Protein 1SRK (pdb70)

Solvent-accessible surface area: 2912 Å² total; per-residue (Å²): 133,99,46,53,130,169,98,30,72,3,189,99,46,148,43,33,42,87,45,132,73,32,24,69,167,26,64,114,9,54,125,100,86,137,136

Sequence (35 aa):
GSSGKRPFVCRICLSAFTTKANCARHLKVHTDTLSGSSGKRPFVCRICLSAFTTKANCARHLKVHTDTLSGSSGKRPFVCRICLSAFTTKANCARHLKVHTDTLSGSSGKRPFVCRICLSAFTTKANCARHLKVHTDTLSGSSGKRPFVCRICLSAFTTKANCARHLKVHTDTLSGSSGKRPFVCRICLSAFTTKANCARHLKVHTDTLSGSSGKRPFVCRICLSAFTTKANCARHLKVHTDTLSGSSGKRPFVCRICLSAFTTKANCARHLKVHTDTLSGSSGKRPFVCRICLSAFTTKANCARHLKVHTDTLSGSSGKRPFVCRICLSAFTTKANCARHLKVHTDTLSGSSGKRPFVCRICLSAFTTKANCARHLKVHTDTLSGSSGKRPFVCRICLSAFTTKANCARHLKVHTDTLSGSSGKRPFVCRICLSAFTTKANCARHLKVHTDTLSGSSGKRPFVCRICLSAFTTKANCARHLKVHTDTLSGSSGKRPFVCRICLSAFTTKANCARHLKVHTDTLSGSSGKRPFVCRICLSAFTTKANCARHLKVHTDTLSGSSGKRPFVCRICLSAFTTKANCARHLKVHTDTLSGSSGKRPFVCRICLSAFTTKANCARHLKVHTDTLSGSSGKRPFVCRICLSAFTTKANCARHLKVHTDTLSGSSGKRPFVCRICLSAFTTKANCARHLKVHTDTLS

Organism: Mus musculus (NCBI:txid10090)

Foldseek 3Di:
DFPFDFVQAAPVDGRTGRGPVVSVVQCCCVVPPVD

Secondary structure (DSSP, 8-state):
--S--S-EE-SSS--EESSHHHHHHHHGGGTS---

Radius of gyration: 9.74 Å; Cα contacts (8 Å, |Δi|>4): 40; chains: 1; bounding box: 29×14×18 Å

Structure (mmCIF, N/CA/C/O backbone):
data_1SRK
#
_entry.id   1SRK
#
loop_
_entity.id
_entity.type
_entity.pdbx_description
1 polymer 'Zinc finger protein ZFPM1'
2 non-polymer 'ZINC ION'
#
loop_
_atom_site.group_PDB
_atom_site.id
_atom_site.type_symbol
_atom_site.label_atom_id
_atom_site.label_alt_id
_atom_site.label_comp_id
_atom_site.label_asym_id
_atom_site.label_entity_id
_atom_site.label_seq_id
_atom_site.pdbx_PDB_ins_code
_atom_site.Cartn_x
_atom_site.Cartn_y
_atom_site.Cartn_z
_atom_site.occupancy
_atom_site.B_iso_or_equiv
_atom_site.auth_seq_id
_atom_site.auth_comp_id
_atom_site.auth_asym_id
_atom_site.auth_atom_id
_atom_site.pdbx_PDB_model_num
ATOM 1 N N . GLY A 1 1 ? -16.646 -4.845 10.489 1.00 0.00 1 GLY A N 1
ATOM 2 C CA . GLY A 1 1 ? -15.985 -5.422 9.296 1.00 0.00 1 GLY A CA 1
ATOM 3 C C . GLY A 1 1 ? -14.606 -5.961 9.619 1.00 0.00 1 GLY A C 1
ATOM 4 O O . GLY A 1 1 ? -14.401 -6.553 10.684 1.00 0.00 1 GLY A O 1
ATOM 10 N N . SER A 1 2 ? -13.660 -5.752 8.711 1.00 0.00 2 SER A N 1
ATOM 11 C CA . SER A 1 2 ? -12.292 -6.219 8.900 1.00 0.00 2 SER A CA 1
ATOM 12 C C . SER A 1 2 ? -11.392 -5.730 7.762 1.00 0.00 2 SER A C 1
ATOM 13 O O . SER A 1 2 ? -10.232 -5.378 7.985 1.00 0.00 2 SER A O 1
ATOM 20 N N . SER A 1 3 ? -11.901 -5.791 6.536 1.00 0.00 3 SER A N 1
ATOM 21 C CA . SER A 1 3 ? -11.107 -5.444 5.366 1.00 0.00 3 SER A CA 1
ATOM 22 C C . SER A 1 3 ? -12.034 -5.180 4.173 1.00 0.00 3 SER A C 1
ATOM 23 O O . SER A 1 3 ? -13.207 -4.848 4.362 1.00 0.00 3 SER A O 1
ATOM 30 N N . GLY A 1 4 ? -11.536 -5.394 2.959 1.00 0.00 4 GLY A N 1
ATOM 31 C CA . GLY A 1 4 ? -12.360 -5.237 1.771 1.00 0.00 4 GLY A CA 1
ATOM 32 C C . GLY A 1 4 ? -12.897 -3.826 1.593 1.00 0.00 4 GLY A C 1
ATOM 33 O O . GLY A 1 4 ? -14.107 -3.635 1.476 1.00 0.00 4 GLY A O 1
ATOM 37 N N . LYS A 1 5 ? -12.015 -2.831 1.623 1.00 0.00 5 LYS A N 1
ATOM 38 C CA . LYS A 1 5 ? -12.428 -1.444 1.524 1.00 0.00 5 LYS A CA 1
ATOM 39 C C . LYS A 1 5 ? -11.302 -0.618 0.880 1.00 0.00 5 LYS A C 1
ATOM 40 O O . LYS A 1 5 ? -10.196 -1.115 0.702 1.00 0.00 5 LYS A O 1
ATOM 55 N N . ARG A 1 6 ? -11.661 0.536 0.331 1.00 0.00 6 ARG A N 1
ATOM 56 C CA . ARG A 1 6 ? -10.763 1.313 -0.537 1.00 0.00 6 ARG A CA 1
ATOM 57 C C . ARG A 1 6 ? -9.616 2.088 0.173 1.00 0.00 6 ARG A C 1
ATOM 58 O O . ARG A 1 6 ? -8.572 2.296 -0.441 1.00 0.00 6 ARG A O 1
ATOM 76 N N . PRO A 1 7 ? -9.772 2.585 1.423 1.00 0.00 7 PRO A N 1
ATOM 77 C CA . PRO A 1 7 ? -8.724 3.394 2.091 1.00 0.00 7 PRO A CA 1
ATOM 78 C C . PRO A 1 7 ? -7.504 2.584 2.535 1.00 0.00 7 PRO A C 1
ATOM 79 O O . PRO A 1 7 ? -6.820 2.944 3.497 1.00 0.00 7 PRO A O 1
ATOM 87 N N . PHE A 1 8 ? -7.234 1.505 1.833 1.00 0.00 8 PHE A N 1
ATOM 88 C CA . PHE A 1 8 ? -6.102 0.642 2.138 1.00 0.00 8 PHE A CA 1
ATOM 89 C C . PHE A 1 8 ? -4.895 1.035 1.299 1.00 0.00 8 PHE A C 1
ATOM 90 O O . PHE A 1 8 ? -4.347 0.215 0.561 1.00 0.00 8 PHE A O 1
ATOM 106 N N . VAL A 1 9 ? -4.535 2.307 1.352 1.00 0.00 9 VAL A N 1
ATOM 107 C CA . VAL A 1 9 ? -3.448 2.812 0.538 1.00 0.00 9 VAL A CA 1
ATOM 108 C C . VAL A 1 9 ? -2.112 2.403 1.152 1.00 0.00 9 VAL A C 1
ATOM 109 O O . VAL A 1 9 ? -1.982 2.313 2.378 1.00 0.00 9 VAL A O 1
ATOM 122 N N . CYS A 1 10 ? -1.156 2.082 0.296 1.00 0.00 10 CYS A N 1
ATOM 123 C CA . CYS A 1 10 ? 0.139 1.610 0.731 1.00 0.00 10 CYS A CA 1
ATOM 124 C C . CYS A 1 10 ? 0.806 2.598 1.668 1.00 0.00 10 CYS A C 1
ATOM 125 O O . CYS A 1 10 ? 0.830 3.806 1.424 1.00 0.00 10 CYS A O 1
ATOM 131 N N . ARG A 1 11 ? 1.396 2.046 2.705 1.00 0.00 11 ARG A N 1
ATOM 132 C CA . ARG A 1 11 ? 2.147 2.808 3.677 1.00 0.00 11 ARG A CA 1
ATOM 133 C C . ARG A 1 11 ? 3.398 3.424 3.051 1.00 0.00 11 ARG A C 1
ATOM 134 O O . ARG A 1 11 ? 3.814 4.519 3.437 1.00 0.00 11 ARG A O 1
ATOM 152 N N . ILE A 1 12 ? 4.039 2.702 2.134 1.00 0.00 12 ILE A N 1
ATOM 153 C CA . ILE A 1 12 ? 5.282 3.184 1.542 1.00 0.00 12 ILE A CA 1
ATOM 154 C C . ILE A 1 12 ? 5.031 4.041 0.305 1.00 0.00 12 ILE A C 1
ATOM 155 O O . ILE A 1 12 ? 5.413 5.212 0.275 1.00 0.00 12 ILE A O 1
ATOM 170 N N . CYS A 1 13 ? 4.317 3.499 -0.681 1.00 0.00 13 CYS A N 1
ATOM 171 C CA . CYS A 1 13 ? 3.964 4.293 -1.844 1.00 0.00 13 CYS A CA 1
ATOM 172 C C . CYS A 1 13 ? 2.570 4.887 -1.663 1.00 0.00 13 CYS A C 1
ATOM 173 O O . CYS A 1 13 ? 2.285 5.479 -0.623 1.00 0.00 13 CYS A O 1
ATOM 179 N N . LEU A 1 14 ? 1.710 4.697 -2.645 1.00 0.00 14 LEU A N 1
ATOM 180 C CA . LEU A 1 14 ? 0.334 5.178 -2.591 1.00 0.00 14 LEU A CA 1
ATOM 181 C C . LEU A 1 14 ? -0.551 4.313 -3.469 1.00 0.00 14 LEU A C 1
ATOM 182 O O . LEU A 1 14 ? -1.558 4.772 -4.010 1.00 0.00 14 LEU A O 1
ATOM 197 N N . SER A 1 15 ? -0.246 3.029 -3.490 1.00 0.00 15 SER A N 1
ATOM 198 C CA . SER A 1 15 ? -1.096 2.070 -4.162 1.00 0.00 15 SER A CA 1
ATOM 199 C C . SER A 1 15 ? -2.234 1.663 -3.230 1.00 0.00 15 SER A C 1
ATOM 200 O O . SER A 1 15 ? -1.992 1.158 -2.137 1.00 0.00 15 SER A O 1
ATOM 207 N N . ALA A 1 16 ? -3.467 1.862 -3.663 1.00 0.00 16 ALA A N 1
ATOM 208 C CA . ALA A 1 16 ? -4.618 1.481 -2.859 1.00 0.00 16 ALA A CA 1
ATOM 209 C C . ALA A 1 16 ? -5.044 0.049 -3.177 1.00 0.00 16 ALA A C 1
ATOM 210 O O . ALA A 1 16 ? -5.104 -0.341 -4.345 1.00 0.00 16 ALA A O 1
ATOM 217 N N . PHE A 1 17 ? -5.332 -0.734 -2.150 1.00 0.00 17 PHE A N 1
ATOM 218 C CA . PHE A 1 17 ? -5.748 -2.119 -2.343 1.00 0.00 17 PHE A CA 1
ATOM 219 C C . PHE A 1 17 ? -7.076 -2.373 -1.658 1.00 0.00 17 PHE A C 1
ATOM 220 O O . PHE A 1 17 ? -7.389 -1.746 -0.657 1.00 0.00 17 PHE A O 1
ATOM 236 N N . THR A 1 18 ? -7.856 -3.291 -2.205 1.00 0.00 18 THR A N 1
ATOM 237 C CA . THR A 1 18 ? -9.147 -3.632 -1.636 1.00 0.00 18 THR A CA 1
ATOM 238 C C . THR A 1 18 ? -9.005 -4.262 -0.249 1.00 0.00 18 THR A C 1
ATOM 239 O O . THR A 1 18 ? -9.757 -3.947 0.667 1.00 0.00 18 THR A O 1
ATOM 250 N N . THR A 1 19 ? -8.087 -5.203 -0.114 1.00 0.00 19 THR A N 1
ATOM 251 C CA . THR A 1 19 ? -7.924 -5.914 1.142 1.00 0.00 19 THR A CA 1
ATOM 252 C C . THR A 1 19 ? -6.536 -5.704 1.716 1.00 0.00 19 THR A C 1
ATOM 253 O O . THR A 1 19 ? -5.553 -5.596 0.974 1.00 0.00 19 THR A O 1
ATOM 264 N N . LYS A 1 20 ? -6.460 -5.704 3.042 1.00 0.00 20 LYS A N 1
ATOM 265 C CA . LYS A 1 20 ? -5.190 -5.583 3.748 1.00 0.00 20 LYS A CA 1
ATOM 266 C C . LYS A 1 20 ? -4.217 -6.630 3.271 1.00 0.00 20 LYS A C 1
ATOM 267 O O . LYS A 1 20 ? -3.011 -6.394 3.206 1.00 0.00 20 LYS A O 1
ATOM 282 N N . ALA A 1 21 ? -4.745 -7.810 3.000 1.00 0.00 21 ALA A N 1
ATOM 283 C CA . ALA A 1 21 ? -3.927 -8.924 2.600 1.00 0.00 21 ALA A CA 1
ATOM 284 C C . ALA A 1 21 ? -3.141 -8.606 1.329 1.00 0.00 21 ALA A C 1
ATOM 285 O O . ALA A 1 21 ? -1.958 -8.937 1.226 1.00 0.00 21 ALA A O 1
ATOM 292 N N . ASN A 1 22 ? -3.773 -7.901 0.389 1.00 0.00 22 ASN A N 1
ATOM 293 C CA . ASN A 1 22 ? -3.077 -7.484 -0.830 1.00 0.00 22 ASN A CA 1
ATOM 294 C C . ASN A 1 22 ? -1.937 -6.531 -0.511 1.00 0.00 22 ASN A C 1
ATOM 295 O O . ASN A 1 22 ? -0.849 -6.651 -1.069 1.00 0.00 22 ASN A O 1
ATOM 305 N N . CYS A 1 23 ? -2.192 -5.587 0.379 1.00 0.00 23 CYS A N 1
ATOM 306 C CA . CYS A 1 23 ? -1.184 -4.608 0.766 1.00 0.00 23 CYS A CA 1
ATOM 307 C C . CYS A 1 23 ? 0.013 -5.302 1.422 1.00 0.00 23 CYS A C 1
ATOM 308 O O . CYS A 1 23 ? 1.165 -4.925 1.194 1.00 0.00 23 CYS A O 1
ATOM 315 N N . ALA A 1 24 ? -0.271 -6.309 2.244 1.00 0.00 24 ALA A N 1
ATOM 316 C CA . ALA A 1 24 ? 0.772 -7.047 2.950 1.00 0.00 24 ALA A CA 1
ATOM 317 C C . ALA A 1 24 ? 1.759 -7.704 1.985 1.00 0.00 24 ALA A C 1
ATOM 318 O O . ALA A 1 24 ? 2.969 -7.539 2.124 1.00 0.00 24 ALA A O 1
ATOM 325 N N . ARG A 1 25 ? 1.245 -8.439 1.001 1.00 0.00 25 ARG A N 1
ATOM 326 C CA . ARG A 1 25 ? 2.110 -9.098 0.022 1.00 0.00 25 ARG A CA 1
ATOM 327 C C . ARG A 1 25 ? 2.833 -8.070 -0.848 1.00 0.00 25 ARG A C 1
ATOM 328 O O . ARG A 1 25 ? 4.004 -8.241 -1.185 1.00 0.00 25 ARG A O 1
ATOM 346 N N . HIS A 1 26 ? 2.138 -6.980 -1.154 1.00 0.00 26 HIS A N 1
ATOM 347 C CA . HIS A 1 26 ? 2.698 -5.874 -1.922 1.00 0.00 26 HIS A CA 1
ATOM 348 C C . HIS A 1 26 ? 3.949 -5.305 -1.248 1.00 0.00 26 HIS A C 1
ATOM 349 O O . HIS A 1 26 ? 4.869 -4.848 -1.920 1.00 0.00 26 HIS A O 1
ATOM 362 N N . LEU A 1 27 ? 3.881 -5.179 0.072 1.00 0.00 27 LEU A N 1
ATOM 363 C CA . LEU A 1 27 ? 4.900 -4.476 0.851 1.00 0.00 27 LEU A CA 1
ATOM 364 C C . LEU A 1 27 ? 6.327 -4.909 0.497 1.00 0.00 27 LEU A C 1
ATOM 365 O O . LEU A 1 27 ? 7.249 -4.091 0.529 1.00 0.00 27 LEU A O 1
ATOM 380 N N . LYS A 1 28 ? 6.512 -6.201 0.231 1.00 0.00 28 LYS A N 1
ATOM 381 C CA . LYS A 1 28 ? 7.840 -6.758 -0.040 1.00 0.00 28 LYS A CA 1
ATOM 382 C C . LYS A 1 28 ? 8.572 -6.002 -1.155 1.00 0.00 28 LYS A C 1
ATOM 383 O O . LYS A 1 28 ? 9.804 -5.965 -1.171 1.00 0.00 28 LYS A O 1
ATOM 398 N N . VAL A 1 29 ? 7.824 -5.472 -2.127 1.00 0.00 29 VAL A N 1
ATOM 399 C CA . VAL A 1 29 ? 8.430 -4.807 -3.280 1.00 0.00 29 VAL A CA 1
ATOM 400 C C . VAL A 1 29 ? 9.356 -3.674 -2.847 1.00 0.00 29 VAL A C 1
ATOM 401 O O . VAL A 1 29 ? 10.351 -3.392 -3.509 1.00 0.00 29 VAL A O 1
ATOM 414 N N . HIS A 1 30 ? 8.988 -2.987 -1.774 1.00 0.00 30 HIS A N 1
ATOM 415 C CA . HIS A 1 30 ? 9.738 -1.830 -1.300 1.00 0.00 30 HIS A CA 1
ATOM 416 C C . HIS A 1 30 ? 11.001 -2.227 -0.545 1.00 0.00 30 HIS A C 1
ATOM 417 O O . HIS A 1 30 ? 11.372 -1.578 0.434 1.00 0.00 30 HIS A O 1
ATOM 430 N N . THR A 1 31 ? 11.709 -3.218 -1.070 1.00 0.00 31 THR A N 1
ATOM 431 C CA . THR A 1 31 ? 12.998 -3.624 -0.528 1.00 0.00 31 THR A CA 1
ATOM 432 C C . THR A 1 31 ? 13.527 -4.850 -1.273 1.00 0.00 31 THR A C 1
ATOM 433 O O . THR A 1 31 ? 14.695 -4.895 -1.655 1.00 0.00 31 THR A O 1
ATOM 444 N N . ASP A 1 32 ? 12.662 -5.832 -1.497 1.00 0.00 32 ASP A N 1
ATOM 445 C CA . ASP A 1 32 ? 13.053 -7.039 -2.215 1.00 0.00 32 ASP A CA 1
ATOM 446 C C . ASP A 1 32 ? 13.245 -6.753 -3.699 1.00 0.00 32 ASP A C 1
ATOM 447 O O . ASP A 1 32 ? 14.364 -6.791 -4.208 1.00 0.00 32 ASP A O 1
ATOM 455 N N . THR A 1 33 ? 12.152 -6.429 -4.372 1.00 0.00 33 THR A N 1
ATOM 456 C CA . THR A 1 33 ? 12.170 -6.092 -5.787 1.00 0.00 33 THR A CA 1
ATOM 457 C C . THR A 1 33 ? 10.869 -5.379 -6.141 1.00 0.00 33 THR A C 1
ATOM 458 O O . THR A 1 33 ? 9.797 -5.800 -5.703 1.00 0.00 33 THR A O 1
ATOM 469 N N . LEU A 1 34 ? 10.953 -4.313 -6.922 1.00 0.00 34 LEU A N 1
ATOM 470 C CA . LEU A 1 34 ? 9.771 -3.571 -7.308 1.00 0.00 34 LEU A CA 1
ATOM 471 C C . LEU A 1 34 ? 9.010 -4.324 -8.379 1.00 0.00 34 LEU A C 1
ATOM 472 O O . LEU A 1 34 ? 9.592 -4.820 -9.346 1.00 0.00 34 LEU A O 1
ATOM 487 N N . SER A 1 35 ? 7.719 -4.437 -8.168 1.00 0.00 35 SER A N 1
ATOM 488 C CA . SER A 1 35 ? 6.844 -5.163 -9.066 1.00 0.00 35 SER A CA 1
ATOM 489 C C . SER A 1 35 ? 5.403 -4.746 -8.812 1.00 0.00 35 SER A C 1
ATOM 490 O O . SER A 1 35 ? 4.498 -5.278 -9.489 1.00 0.00 35 SER A O 1
ATOM 499 N N . GLY A 1 1 ? -17.407 -5.074 8.086 1.00 0.00 1 GLY A N 2
ATOM 500 C CA . GLY A 1 1 ? -17.060 -5.088 6.643 1.00 0.00 1 GLY A CA 2
ATOM 501 C C . GLY A 1 1 ? -15.588 -4.806 6.411 1.00 0.00 1 GLY A C 2
ATOM 502 O O . GLY A 1 1 ? -15.236 -3.954 5.596 1.00 0.00 1 GLY A O 2
ATOM 508 N N . SER A 1 2 ? -14.729 -5.492 7.163 1.00 0.00 2 SER A N 2
ATOM 509 C CA . SER A 1 2 ? -13.288 -5.290 7.075 1.00 0.00 2 SER A CA 2
ATOM 510 C C . SER A 1 2 ? -12.742 -5.723 5.713 1.00 0.00 2 SER A C 2
ATOM 511 O O . SER A 1 2 ? -11.877 -5.051 5.144 1.00 0.00 2 SER A O 2
ATOM 518 N N . SER A 1 3 ? -13.229 -6.848 5.204 1.00 0.00 3 SER A N 2
ATOM 519 C CA . SER A 1 3 ? -12.772 -7.357 3.919 1.00 0.00 3 SER A CA 2
ATOM 520 C C . SER A 1 3 ? -13.208 -6.425 2.787 1.00 0.00 3 SER A C 2
ATOM 521 O O . SER A 1 3 ? -14.384 -6.061 2.683 1.00 0.00 3 SER A O 2
ATOM 528 N N . GLY A 1 4 ? -12.241 -6.013 1.974 1.00 0.00 4 GLY A N 2
ATOM 529 C CA . GLY A 1 4 ? -12.501 -5.078 0.890 1.00 0.00 4 GLY A CA 2
ATOM 530 C C . GLY A 1 4 ? -12.847 -3.684 1.391 1.00 0.00 4 GLY A C 2
ATOM 531 O O . GLY A 1 4 ? -13.841 -3.488 2.092 1.00 0.00 4 GLY A O 2
ATOM 535 N N . LYS A 1 5 ? -11.970 -2.736 1.099 1.00 0.00 5 LYS A N 2
ATOM 536 C CA . LYS A 1 5 ? -12.093 -1.377 1.599 1.00 0.00 5 LYS A CA 2
ATOM 537 C C . LYS A 1 5 ? -11.006 -0.522 0.927 1.00 0.00 5 LYS A C 2
ATOM 538 O O . LYS A 1 5 ? -9.908 -1.007 0.681 1.00 0.00 5 LYS A O 2
ATOM 553 N N . ARG A 1 6 ? -11.382 0.655 0.439 1.00 0.00 6 ARG A N 2
ATOM 554 C CA . ARG A 1 6 ? -10.498 1.456 -0.427 1.00 0.00 6 ARG A CA 2
ATOM 555 C C . ARG A 1 6 ? -9.350 2.179 0.297 1.00 0.00 6 ARG A C 2
ATOM 556 O O . ARG A 1 6 ? -8.273 2.317 -0.280 1.00 0.00 6 ARG A O 2
ATOM 574 N N . PRO A 1 7 ? -9.553 2.715 1.517 1.00 0.00 7 PRO A N 2
ATOM 575 C CA . PRO A 1 7 ? -8.518 3.486 2.248 1.00 0.00 7 PRO A CA 2
ATOM 576 C C . PRO A 1 7 ? -7.229 2.713 2.554 1.00 0.00 7 PRO A C 2
ATOM 577 O O . PRO A 1 7 ? -6.333 3.236 3.222 1.00 0.00 7 PRO A O 2
ATOM 585 N N . PHE A 1 8 ? -7.130 1.486 2.069 1.00 0.00 8 PHE A N 2
ATOM 586 C CA . PHE A 1 8 ? -5.949 0.655 2.285 1.00 0.00 8 PHE A CA 2
ATOM 587 C C . PHE A 1 8 ? -4.834 1.051 1.330 1.00 0.00 8 PHE A C 2
ATOM 588 O O . PHE A 1 8 ? -4.251 0.204 0.651 1.00 0.00 8 PHE A O 2
ATOM 604 N N . VAL A 1 9 ? -4.542 2.337 1.274 1.00 0.00 9 VAL A N 2
ATOM 605 C CA . VAL A 1 9 ? -3.498 2.827 0.401 1.00 0.00 9 VAL A CA 2
ATOM 606 C C . VAL A 1 9 ? -2.148 2.535 1.039 1.00 0.00 9 VAL A C 2
ATOM 607 O O . VAL A 1 9 ? -2.007 2.594 2.265 1.00 0.00 9 VAL A O 2
ATOM 620 N N . CYS A 1 10 ? -1.193 2.135 0.223 1.00 0.00 10 CYS A N 2
ATOM 621 C CA . CYS A 1 10 ? 0.107 1.752 0.716 1.00 0.00 10 CYS A CA 2
ATOM 622 C C . CYS A 1 10 ? 0.750 2.894 1.481 1.00 0.00 10 CYS A C 2
ATOM 623 O O . CYS A 1 10 ? 0.768 4.041 1.031 1.00 0.00 10 CYS A O 2
ATOM 629 N N . ARG A 1 11 ? 1.273 2.553 2.636 1.00 0.00 11 ARG A N 2
ATOM 630 C CA . ARG A 1 11 ? 1.936 3.499 3.502 1.00 0.00 11 ARG A CA 2
ATOM 631 C C . ARG A 1 11 ? 3.242 3.989 2.884 1.00 0.00 11 ARG A C 2
ATOM 632 O O . ARG A 1 11 ? 3.642 5.136 3.089 1.00 0.00 11 ARG A O 2
ATOM 650 N N . ILE A 1 12 ? 3.939 3.101 2.183 1.00 0.00 12 ILE A N 2
ATOM 651 C CA . ILE A 1 12 ? 5.231 3.447 1.612 1.00 0.00 12 ILE A CA 2
ATOM 652 C C . ILE A 1 12 ? 5.069 4.219 0.305 1.00 0.00 12 ILE A C 2
ATOM 653 O O . ILE A 1 12 ? 5.566 5.339 0.179 1.00 0.00 12 ILE A O 2
ATOM 668 N N . CYS A 1 13 ? 4.291 3.677 -0.631 1.00 0.00 13 CYS A N 2
ATOM 669 C CA . CYS A 1 13 ? 4.004 4.407 -1.854 1.00 0.00 13 CYS A CA 2
ATOM 670 C C . CYS A 1 13 ? 2.605 5.021 -1.778 1.00 0.00 13 CYS A C 2
ATOM 671 O O . CYS A 1 13 ? 2.300 5.746 -0.832 1.00 0.00 13 CYS A O 2
ATOM 677 N N . LEU A 1 14 ? 1.759 4.694 -2.742 1.00 0.00 14 LEU A N 2
ATOM 678 C CA . LEU A 1 14 ? 0.377 5.169 -2.772 1.00 0.00 14 LEU A CA 2
ATOM 679 C C . LEU A 1 14 ? -0.488 4.244 -3.612 1.00 0.00 14 LEU A C 2
ATOM 680 O O . LEU A 1 14 ? -1.475 4.674 -4.216 1.00 0.00 14 LEU A O 2
ATOM 695 N N . SER A 1 15 ? -0.197 2.957 -3.539 1.00 0.00 15 SER A N 2
ATOM 696 C CA . SER A 1 15 ? -1.040 1.965 -4.176 1.00 0.00 15 SER A CA 2
ATOM 697 C C . SER A 1 15 ? -2.178 1.582 -3.229 1.00 0.00 15 SER A C 2
ATOM 698 O O . SER A 1 15 ? -1.931 1.081 -2.138 1.00 0.00 15 SER A O 2
ATOM 705 N N . ALA A 1 16 ? -3.418 1.805 -3.636 1.00 0.00 16 ALA A N 2
ATOM 706 C CA . ALA A 1 16 ? -4.560 1.447 -2.797 1.00 0.00 16 ALA A CA 2
ATOM 707 C C . ALA A 1 16 ? -5.059 0.043 -3.133 1.00 0.00 16 ALA A C 2
ATOM 708 O O . ALA A 1 16 ? -5.215 -0.301 -4.307 1.00 0.00 16 ALA A O 2
ATOM 715 N N . PHE A 1 17 ? -5.325 -0.757 -2.108 1.00 0.00 17 PHE A N 2
ATOM 716 C CA . PHE A 1 17 ? -5.825 -2.114 -2.307 1.00 0.00 17 PHE A CA 2
ATOM 717 C C . PHE A 1 17 ? -7.075 -2.328 -1.476 1.00 0.00 17 PHE A C 2
ATOM 718 O O . PHE A 1 17 ? -7.232 -1.717 -0.434 1.00 0.00 17 PHE A O 2
ATOM 734 N N . THR A 1 18 ? -7.960 -3.189 -1.943 1.00 0.00 18 THR A N 2
ATOM 735 C CA . THR A 1 18 ? -9.188 -3.475 -1.223 1.00 0.00 18 THR A CA 2
ATOM 736 C C . THR A 1 18 ? -8.918 -4.167 0.114 1.00 0.00 18 THR A C 2
ATOM 737 O O . THR A 1 18 ? -9.535 -3.846 1.124 1.00 0.00 18 THR A O 2
ATOM 748 N N . THR A 1 19 ? -8.055 -5.162 0.109 1.00 0.00 19 THR A N 2
ATOM 749 C CA . THR A 1 19 ? -7.795 -5.925 1.314 1.00 0.00 19 THR A CA 2
ATOM 750 C C . THR A 1 19 ? -6.380 -5.700 1.815 1.00 0.00 19 THR A C 2
ATOM 751 O O . THR A 1 19 ? -5.439 -5.588 1.021 1.00 0.00 19 THR A O 2
ATOM 762 N N . LYS A 1 20 ? -6.227 -5.760 3.133 1.00 0.00 20 LYS A N 2
ATOM 763 C CA . LYS A 1 20 ? -4.915 -5.707 3.771 1.00 0.00 20 LYS A CA 2
ATOM 764 C C . LYS A 1 20 ? -4.019 -6.778 3.205 1.00 0.00 20 LYS A C 2
ATOM 765 O O . LYS A 1 20 ? -2.811 -6.596 3.080 1.00 0.00 20 LYS A O 2
ATOM 780 N N . ALA A 1 21 ? -4.623 -7.922 2.938 1.00 0.00 21 ALA A N 2
ATOM 781 C CA . ALA A 1 21 ? -3.896 -9.073 2.467 1.00 0.00 21 ALA A CA 2
ATOM 782 C C . ALA A 1 21 ? -3.139 -8.757 1.176 1.00 0.00 21 ALA A C 2
ATOM 783 O O . ALA A 1 21 ? -1.971 -9.121 1.028 1.00 0.00 21 ALA A O 2
ATOM 790 N N . ASN A 1 22 ? -3.779 -8.007 0.275 1.00 0.00 22 ASN A N 2
ATOM 791 C CA . ASN A 1 22 ? -3.109 -7.575 -0.954 1.00 0.00 22 ASN A CA 2
ATOM 792 C C . ASN A 1 22 ? -1.971 -6.609 -0.646 1.00 0.00 22 ASN A C 2
ATOM 793 O O . ASN A 1 22 ? -0.892 -6.709 -1.228 1.00 0.00 22 ASN A O 2
ATOM 803 N N . CYS A 1 23 ? -2.209 -5.691 0.281 1.00 0.00 23 CYS A N 2
ATOM 804 C CA . CYS A 1 23 ? -1.193 -4.723 0.683 1.00 0.00 23 CYS A CA 2
ATOM 805 C C . CYS A 1 23 ? 0.011 -5.440 1.301 1.00 0.00 23 CYS A C 2
ATOM 806 O O . CYS A 1 23 ? 1.160 -5.074 1.054 1.00 0.00 23 CYS A O 2
ATOM 813 N N . ALA A 1 24 ? -0.266 -6.462 2.108 1.00 0.00 24 ALA A N 2
ATOM 814 C CA . ALA A 1 24 ? 0.780 -7.229 2.772 1.00 0.00 24 ALA A CA 2
ATOM 815 C C . ALA A 1 24 ? 1.719 -7.896 1.768 1.00 0.00 24 ALA A C 2
ATOM 816 O O . ALA A 1 24 ? 2.941 -7.817 1.908 1.00 0.00 24 ALA A O 2
ATOM 823 N N . ARG A 1 25 ? 1.155 -8.537 0.744 1.00 0.00 25 ARG A N 2
ATOM 824 C CA . ARG A 1 25 ? 1.974 -9.185 -0.277 1.00 0.00 25 ARG A CA 2
ATOM 825 C C . ARG A 1 25 ? 2.718 -8.138 -1.105 1.00 0.00 25 ARG A C 2
ATOM 826 O O . ARG A 1 25 ? 3.880 -8.326 -1.462 1.00 0.00 25 ARG A O 2
ATOM 844 N N . HIS A 1 26 ? 2.055 -7.011 -1.335 1.00 0.00 26 HIS A N 2
ATOM 845 C CA . HIS A 1 26 ? 2.644 -5.873 -2.034 1.00 0.00 26 HIS A CA 2
ATOM 846 C C . HIS A 1 26 ? 3.907 -5.373 -1.326 1.00 0.00 26 HIS A C 2
ATOM 847 O O . HIS A 1 26 ? 4.840 -4.897 -1.969 1.00 0.00 26 HIS A O 2
ATOM 860 N N . LEU A 1 27 ? 3.833 -5.311 -0.002 1.00 0.00 27 LEU A N 2
ATOM 861 C CA . LEU A 1 27 ? 4.853 -4.664 0.825 1.00 0.00 27 LEU A CA 2
ATOM 862 C C . LEU A 1 27 ? 6.280 -5.112 0.486 1.00 0.00 27 LEU A C 2
ATOM 863 O O . LEU A 1 27 ? 7.218 -4.321 0.603 1.00 0.00 27 LEU A O 2
ATOM 878 N N . LYS A 1 28 ? 6.450 -6.389 0.136 1.00 0.00 28 LYS A N 2
ATOM 879 C CA . LYS A 1 28 ? 7.778 -6.951 -0.133 1.00 0.00 28 LYS A CA 2
ATOM 880 C C . LYS A 1 28 ? 8.566 -6.126 -1.151 1.00 0.00 28 LYS A C 2
ATOM 881 O O . LYS A 1 28 ? 9.789 -6.067 -1.075 1.00 0.00 28 LYS A O 2
ATOM 896 N N . VAL A 1 29 ? 7.880 -5.517 -2.110 1.00 0.00 29 VAL A N 2
ATOM 897 C CA . VAL A 1 29 ? 8.556 -4.735 -3.138 1.00 0.00 29 VAL A CA 2
ATOM 898 C C . VAL A 1 29 ? 9.430 -3.640 -2.517 1.00 0.00 29 VAL A C 2
ATOM 899 O O . VAL A 1 29 ? 10.519 -3.355 -3.007 1.00 0.00 29 VAL A O 2
ATOM 912 N N . HIS A 1 30 ? 8.947 -3.027 -1.436 1.00 0.00 30 HIS A N 2
ATOM 913 C CA . HIS A 1 30 ? 9.688 -1.962 -0.762 1.00 0.00 30 HIS A CA 2
ATOM 914 C C . HIS A 1 30 ? 10.746 -2.520 0.196 1.00 0.00 30 HIS A C 2
ATOM 915 O O . HIS A 1 30 ? 11.126 -1.850 1.161 1.00 0.00 30 HIS A O 2
ATOM 928 N N . THR A 1 31 ? 11.226 -3.728 -0.068 1.00 0.00 31 THR A N 2
ATOM 929 C CA . THR A 1 31 ? 12.243 -4.353 0.775 1.00 0.00 31 THR A CA 2
ATOM 930 C C . THR A 1 31 ? 12.668 -5.698 0.181 1.00 0.00 31 THR A C 2
ATOM 931 O O . THR A 1 31 ? 13.045 -6.629 0.897 1.00 0.00 31 THR A O 2
ATOM 942 N N . ASP A 1 32 ? 12.625 -5.767 -1.142 1.00 0.00 32 ASP A N 2
ATOM 943 C CA . ASP A 1 32 ? 13.010 -6.957 -1.888 1.00 0.00 32 ASP A CA 2
ATOM 944 C C . ASP A 1 32 ? 12.854 -6.678 -3.373 1.00 0.00 32 ASP A C 2
ATOM 945 O O . ASP A 1 32 ? 11.833 -6.136 -3.800 1.00 0.00 32 ASP A O 2
ATOM 953 N N . THR A 1 33 ? 13.880 -6.986 -4.146 1.00 0.00 33 THR A N 2
ATOM 954 C CA . THR A 1 33 ? 13.865 -6.709 -5.569 1.00 0.00 33 THR A CA 2
ATOM 955 C C . THR A 1 33 ? 13.045 -7.746 -6.324 1.00 0.00 33 THR A C 2
ATOM 956 O O . THR A 1 33 ? 13.200 -8.949 -6.110 1.00 0.00 33 THR A O 2
ATOM 967 N N . LEU A 1 34 ? 12.176 -7.279 -7.204 1.00 0.00 34 LEU A N 2
ATOM 968 C CA . LEU A 1 34 ? 11.345 -8.165 -7.985 1.00 0.00 34 LEU A CA 2
ATOM 969 C C . LEU A 1 34 ? 12.146 -8.772 -9.116 1.00 0.00 34 LEU A C 2
ATOM 970 O O . LEU A 1 34 ? 12.801 -8.066 -9.886 1.00 0.00 34 LEU A O 2
ATOM 985 N N . SER A 1 35 ? 12.082 -10.081 -9.209 1.00 0.00 35 SER A N 2
ATOM 986 C CA . SER A 1 35 ? 12.781 -10.834 -10.235 1.00 0.00 35 SER A CA 2
ATOM 987 C C . SER A 1 35 ? 12.137 -12.207 -10.366 1.00 0.00 35 SER A C 2
ATOM 988 O O . SER A 1 35 ? 12.530 -12.973 -11.265 1.00 0.00 35 SER A O 2
ATOM 997 N N . GLY A 1 1 ? -13.823 -11.657 2.335 1.00 0.00 1 GLY A N 3
ATOM 998 C CA . GLY A 1 1 ? -13.754 -12.623 1.217 1.00 0.00 1 GLY A CA 3
ATOM 999 C C . GLY A 1 1 ? -12.545 -12.384 0.343 1.00 0.00 1 GLY A C 3
ATOM 1000 O O . GLY A 1 1 ? -11.460 -12.100 0.848 1.00 0.00 1 GLY A O 3
ATOM 1006 N N . SER A 1 2 ? -12.746 -12.455 -0.966 1.00 0.00 2 SER A N 3
ATOM 1007 C CA . SER A 1 2 ? -11.683 -12.205 -1.931 1.00 0.00 2 SER A CA 3
ATOM 1008 C C . SER A 1 2 ? -11.185 -10.768 -1.828 1.00 0.00 2 SER A C 3
ATOM 1009 O O . SER A 1 2 ? -9.981 -10.512 -1.769 1.00 0.00 2 SER A O 3
ATOM 1016 N N . SER A 1 3 ? -12.131 -9.839 -1.760 1.00 0.00 3 SER A N 3
ATOM 1017 C CA . SER A 1 3 ? -11.836 -8.425 -1.608 1.00 0.00 3 SER A CA 3
ATOM 1018 C C . SER A 1 3 ? -13.090 -7.680 -1.176 1.00 0.00 3 SER A C 3
ATOM 1019 O O . SER A 1 3 ? -14.111 -7.719 -1.865 1.00 0.00 3 SER A O 3
ATOM 1026 N N . GLY A 1 4 ? -12.981 -6.952 -0.075 1.00 0.00 4 GLY A N 3
ATOM 1027 C CA . GLY A 1 4 ? -14.084 -6.131 0.385 1.00 0.00 4 GLY A CA 3
ATOM 1028 C C . GLY A 1 4 ? -14.150 -4.813 -0.356 1.00 0.00 4 GLY A C 3
ATOM 1029 O O . GLY A 1 4 ? -13.980 -4.770 -1.579 1.00 0.00 4 GLY A O 3
ATOM 1033 N N . LYS A 1 5 ? -14.248 -3.731 0.407 1.00 0.00 5 LYS A N 3
ATOM 1034 C CA . LYS A 1 5 ? -14.151 -2.382 -0.144 1.00 0.00 5 LYS A CA 3
ATOM 1035 C C . LYS A 1 5 ? -12.707 -2.086 -0.549 1.00 0.00 5 LYS A C 3
ATOM 1036 O O . LYS A 1 5 ? -12.003 -2.964 -1.037 1.00 0.00 5 LYS A O 3
ATOM 1051 N N . ARG A 1 6 ? -12.278 -0.855 -0.406 1.00 0.00 6 ARG A N 3
ATOM 1052 C CA . ARG A 1 6 ? -10.929 -0.480 -0.826 1.00 0.00 6 ARG A CA 3
ATOM 1053 C C . ARG A 1 6 ? -10.465 0.797 -0.126 1.00 0.00 6 ARG A C 3
ATOM 1054 O O . ARG A 1 6 ? -10.287 1.843 -0.752 1.00 0.00 6 ARG A O 3
ATOM 1072 N N . PRO A 1 7 ? -10.293 0.726 1.200 1.00 0.00 7 PRO A N 3
ATOM 1073 C CA . PRO A 1 7 ? -9.871 1.853 2.027 1.00 0.00 7 PRO A CA 3
ATOM 1074 C C . PRO A 1 7 ? -8.352 2.004 2.091 1.00 0.00 7 PRO A C 3
ATOM 1075 O O . PRO A 1 7 ? -7.835 3.059 2.467 1.00 0.00 7 PRO A O 3
ATOM 1083 N N . PHE A 1 8 ? -7.680 0.866 2.005 1.00 0.00 8 PHE A N 3
ATOM 1084 C CA . PHE A 1 8 ? -6.272 0.771 2.349 1.00 0.00 8 PHE A CA 3
ATOM 1085 C C . PHE A 1 8 ? -5.385 1.341 1.256 1.00 0.00 8 PHE A C 3
ATOM 1086 O O . PHE A 1 8 ? -5.543 1.010 0.084 1.00 0.00 8 PHE A O 3
ATOM 1102 N N . VAL A 1 9 ? -4.407 2.134 1.656 1.00 0.00 9 VAL A N 3
ATOM 1103 C CA . VAL A 1 9 ? -3.437 2.672 0.728 1.00 0.00 9 VAL A CA 3
ATOM 1104 C C . VAL A 1 9 ? -2.035 2.438 1.282 1.00 0.00 9 VAL A C 3
ATOM 1105 O O . VAL A 1 9 ? -1.821 2.506 2.496 1.00 0.00 9 VAL A O 3
ATOM 1118 N N . CYS A 1 10 ? -1.114 2.064 0.410 1.00 0.00 10 CYS A N 3
ATOM 1119 C CA . CYS A 1 10 ? 0.232 1.727 0.829 1.00 0.00 10 CYS A CA 3
ATOM 1120 C C . CYS A 1 10 ? 0.923 2.917 1.477 1.00 0.00 10 CYS A C 3
ATOM 1121 O O . CYS A 1 10 ? 0.876 4.039 0.971 1.00 0.00 10 CYS A O 3
ATOM 1127 N N . ARG A 1 11 ? 1.548 2.652 2.607 1.00 0.00 11 ARG A N 3
ATOM 1128 C CA . ARG A 1 11 ? 2.243 3.673 3.354 1.00 0.00 11 ARG A CA 3
ATOM 1129 C C . ARG A 1 11 ? 3.495 4.155 2.615 1.00 0.00 11 ARG A C 3
ATOM 1130 O O . ARG A 1 11 ? 3.880 5.318 2.740 1.00 0.00 11 ARG A O 3
ATOM 1148 N N . ILE A 1 12 ? 4.190 3.241 1.941 1.00 0.00 12 ILE A N 3
ATOM 1149 C CA . ILE A 1 12 ? 5.459 3.582 1.305 1.00 0.00 12 ILE A CA 3
ATOM 1150 C C . ILE A 1 12 ? 5.242 4.296 -0.024 1.00 0.00 12 ILE A C 3
ATOM 1151 O O . ILE A 1 12 ? 5.694 5.431 -0.202 1.00 0.00 12 ILE A O 3
ATOM 1166 N N . CYS A 1 13 ? 4.434 3.706 -0.899 1.00 0.00 13 CYS A N 3
ATOM 1167 C CA . CYS A 1 13 ? 4.046 4.396 -2.115 1.00 0.00 13 CYS A CA 3
ATOM 1168 C C . CYS A 1 13 ? 2.688 5.065 -1.903 1.00 0.00 13 CYS A C 3
ATOM 1169 O O . CYS A 1 13 ? 2.504 5.775 -0.915 1.00 0.00 13 CYS A O 3
ATOM 1175 N N . LEU A 1 14 ? 1.731 4.754 -2.758 1.00 0.00 14 LEU A N 3
ATOM 1176 C CA . LEU A 1 14 ? 0.358 5.231 -2.607 1.00 0.00 14 LEU A CA 3
ATOM 1177 C C . LEU A 1 14 ? -0.587 4.354 -3.403 1.00 0.00 14 LEU A C 3
ATOM 1178 O O . LEU A 1 14 ? -1.589 4.825 -3.942 1.00 0.00 14 LEU A O 3
ATOM 1193 N N . SER A 1 15 ? -0.302 3.066 -3.414 1.00 0.00 15 SER A N 3
ATOM 1194 C CA . SER A 1 15 ? -1.170 2.112 -4.070 1.00 0.00 15 SER A CA 3
ATOM 1195 C C . SER A 1 15 ? -2.328 1.739 -3.149 1.00 0.00 15 SER A C 3
ATOM 1196 O O . SER A 1 15 ? -2.112 1.233 -2.050 1.00 0.00 15 SER A O 3
ATOM 1203 N N . ALA A 1 16 ? -3.552 1.942 -3.610 1.00 0.00 16 ALA A N 3
ATOM 1204 C CA . ALA A 1 16 ? -4.716 1.559 -2.827 1.00 0.00 16 ALA A CA 3
ATOM 1205 C C . ALA A 1 16 ? -5.068 0.102 -3.087 1.00 0.00 16 ALA A C 3
ATOM 1206 O O . ALA A 1 16 ? -5.206 -0.306 -4.238 1.00 0.00 16 ALA A O 3
ATOM 1213 N N . PHE A 1 17 ? -5.267 -0.668 -2.029 1.00 0.00 17 PHE A N 3
ATOM 1214 C CA . PHE A 1 17 ? -5.662 -2.065 -2.169 1.00 0.00 17 PHE A CA 3
ATOM 1215 C C . PHE A 1 17 ? -6.991 -2.324 -1.488 1.00 0.00 17 PHE A C 3
ATOM 1216 O O . PHE A 1 17 ? -7.289 -1.751 -0.439 1.00 0.00 17 PHE A O 3
ATOM 1232 N N . THR A 1 18 ? -7.780 -3.193 -2.102 1.00 0.00 18 THR A N 3
ATOM 1233 C CA . THR A 1 18 ? -9.087 -3.568 -1.586 1.00 0.00 18 THR A CA 3
ATOM 1234 C C . THR A 1 18 ? -8.986 -4.180 -0.189 1.00 0.00 18 THR A C 3
ATOM 1235 O O . THR A 1 18 ? -9.892 -4.039 0.635 1.00 0.00 18 THR A O 3
ATOM 1246 N N . THR A 1 19 ? -7.922 -4.937 0.039 1.00 0.00 19 THR A N 3
ATOM 1247 C CA . THR A 1 19 ? -7.750 -5.661 1.284 1.00 0.00 19 THR A CA 3
ATOM 1248 C C . THR A 1 19 ? -6.314 -5.581 1.767 1.00 0.00 19 THR A C 3
ATOM 1249 O O . THR A 1 19 ? -5.374 -5.557 0.967 1.00 0.00 19 THR A O 3
ATOM 1260 N N . LYS A 1 20 ? -6.164 -5.675 3.080 1.00 0.00 20 LYS A N 3
ATOM 1261 C CA . LYS A 1 20 ? -4.860 -5.767 3.717 1.00 0.00 20 LYS A CA 3
ATOM 1262 C C . LYS A 1 20 ? -4.099 -6.942 3.164 1.00 0.00 20 LYS A C 3
ATOM 1263 O O . LYS A 1 20 ? -2.875 -6.916 3.065 1.00 0.00 20 LYS A O 3
ATOM 1278 N N . ALA A 1 21 ? -4.842 -7.981 2.837 1.00 0.00 21 ALA A N 3
ATOM 1279 C CA . ALA A 1 21 ? -4.258 -9.191 2.327 1.00 0.00 21 ALA A CA 3
ATOM 1280 C C . ALA A 1 21 ? -3.432 -8.911 1.070 1.00 0.00 21 ALA A C 3
ATOM 1281 O O . ALA A 1 21 ? -2.296 -9.379 0.945 1.00 0.00 21 ALA A O 3
ATOM 1288 N N . ASN A 1 22 ? -3.970 -8.072 0.186 1.00 0.00 22 ASN A N 3
ATOM 1289 C CA . ASN A 1 22 ? -3.232 -7.653 -1.006 1.00 0.00 22 ASN A CA 3
ATOM 1290 C C . ASN A 1 22 ? -2.046 -6.771 -0.623 1.00 0.00 22 ASN A C 3
ATOM 1291 O O . ASN A 1 22 ? -0.968 -6.878 -1.200 1.00 0.00 22 ASN A O 3
ATOM 1301 N N . CYS A 1 23 ? -2.266 -5.868 0.324 1.00 0.00 23 CYS A N 3
ATOM 1302 C CA . CYS A 1 23 ? -1.235 -4.930 0.753 1.00 0.00 23 CYS A CA 3
ATOM 1303 C C . CYS A 1 23 ? -0.029 -5.672 1.343 1.00 0.00 23 CYS A C 3
ATOM 1304 O O . CYS A 1 23 ? 1.120 -5.287 1.113 1.00 0.00 23 CYS A O 3
ATOM 1311 N N . ALA A 1 24 ? -0.298 -6.711 2.127 1.00 0.00 24 ALA A N 3
ATOM 1312 C CA . ALA A 1 24 ? 0.755 -7.478 2.782 1.00 0.00 24 ALA A CA 3
ATOM 1313 C C . ALA A 1 24 ? 1.719 -8.101 1.772 1.00 0.00 24 ALA A C 3
ATOM 1314 O O . ALA A 1 24 ? 2.937 -8.000 1.927 1.00 0.00 24 ALA A O 3
ATOM 1321 N N . ARG A 1 25 ? 1.175 -8.720 0.726 1.00 0.00 25 ARG A N 3
ATOM 1322 C CA . ARG A 1 25 ? 2.007 -9.325 -0.315 1.00 0.00 25 ARG A CA 3
ATOM 1323 C C . ARG A 1 25 ? 2.775 -8.236 -1.065 1.00 0.00 25 ARG A C 3
ATOM 1324 O O . ARG A 1 25 ? 3.900 -8.442 -1.517 1.00 0.00 25 ARG A O 3
ATOM 1342 N N . HIS A 1 26 ? 2.148 -7.073 -1.181 1.00 0.00 26 HIS A N 3
ATOM 1343 C CA . HIS A 1 26 ? 2.736 -5.923 -1.854 1.00 0.00 26 HIS A CA 3
ATOM 1344 C C . HIS A 1 26 ? 3.975 -5.400 -1.121 1.00 0.00 26 HIS A C 3
ATOM 1345 O O . HIS A 1 26 ? 4.907 -4.922 -1.754 1.00 0.00 26 HIS A O 3
ATOM 1358 N N . LEU A 1 27 ? 3.860 -5.273 0.195 1.00 0.00 27 LEU A N 3
ATOM 1359 C CA . LEU A 1 27 ? 4.841 -4.538 0.998 1.00 0.00 27 LEU A CA 3
ATOM 1360 C C . LEU A 1 27 ? 6.291 -4.941 0.697 1.00 0.00 27 LEU A C 3
ATOM 1361 O O . LEU A 1 27 ? 7.187 -4.095 0.724 1.00 0.00 27 LEU A O 3
ATOM 1376 N N . LYS A 1 28 ? 6.516 -6.226 0.453 1.00 0.00 28 LYS A N 3
ATOM 1377 C CA . LYS A 1 28 ? 7.858 -6.751 0.196 1.00 0.00 28 LYS A CA 3
ATOM 1378 C C . LYS A 1 28 ? 8.572 -6.009 -0.933 1.00 0.00 28 LYS A C 3
ATOM 1379 O O . LYS A 1 28 ? 9.793 -5.936 -0.935 1.00 0.00 28 LYS A O 3
ATOM 1394 N N . VAL A 1 29 ? 7.826 -5.513 -1.918 1.00 0.00 29 VAL A N 3
ATOM 1395 C CA . VAL A 1 29 ? 8.434 -4.842 -3.065 1.00 0.00 29 VAL A CA 3
ATOM 1396 C C . VAL A 1 29 ? 9.347 -3.701 -2.624 1.00 0.00 29 VAL A C 3
ATOM 1397 O O . VAL A 1 29 ? 10.396 -3.470 -3.220 1.00 0.00 29 VAL A O 3
ATOM 1410 N N . HIS A 1 30 ? 8.945 -2.989 -1.579 1.00 0.00 30 HIS A N 3
ATOM 1411 C CA . HIS A 1 30 ? 9.731 -1.872 -1.070 1.00 0.00 30 HIS A CA 3
ATOM 1412 C C . HIS A 1 30 ? 10.891 -2.352 -0.195 1.00 0.00 30 HIS A C 3
ATOM 1413 O O . HIS A 1 30 ? 11.402 -1.593 0.632 1.00 0.00 30 HIS A O 3
ATOM 1426 N N . THR A 1 31 ? 11.340 -3.584 -0.421 1.00 0.00 31 THR A N 3
ATOM 1427 C CA . THR A 1 31 ? 12.478 -4.137 0.300 1.00 0.00 31 THR A CA 3
ATOM 1428 C C . THR A 1 31 ? 12.774 -5.569 -0.163 1.00 0.00 31 THR A C 3
ATOM 1429 O O . THR A 1 31 ? 13.212 -6.418 0.616 1.00 0.00 31 THR A O 3
ATOM 1440 N N . ASP A 1 32 ? 12.563 -5.820 -1.448 1.00 0.00 32 ASP A N 3
ATOM 1441 C CA . ASP A 1 32 ? 12.824 -7.131 -2.035 1.00 0.00 32 ASP A CA 3
ATOM 1442 C C . ASP A 1 32 ? 12.745 -7.014 -3.554 1.00 0.00 32 ASP A C 3
ATOM 1443 O O . ASP A 1 32 ? 12.086 -6.113 -4.074 1.00 0.00 32 ASP A O 3
ATOM 1451 N N . THR A 1 33 ? 13.507 -7.840 -4.248 1.00 0.00 33 THR A N 3
ATOM 1452 C CA . THR A 1 33 ? 13.622 -7.749 -5.687 1.00 0.00 33 THR A CA 3
ATOM 1453 C C . THR A 1 33 ? 12.414 -8.336 -6.389 1.00 0.00 33 THR A C 3
ATOM 1454 O O . THR A 1 33 ? 11.942 -9.417 -6.041 1.00 0.00 33 THR A O 3
ATOM 1465 N N . LEU A 1 34 ? 11.937 -7.623 -7.396 1.00 0.00 34 LEU A N 3
ATOM 1466 C CA . LEU A 1 34 ? 10.799 -8.068 -8.181 1.00 0.00 34 LEU A CA 3
ATOM 1467 C C . LEU A 1 34 ? 11.217 -9.113 -9.218 1.00 0.00 34 LEU A C 3
ATOM 1468 O O . LEU A 1 34 ? 10.801 -9.056 -10.378 1.00 0.00 34 LEU A O 3
ATOM 1483 N N . SER A 1 35 ? 12.048 -10.053 -8.798 1.00 0.00 35 SER A N 3
ATOM 1484 C CA . SER A 1 35 ? 12.543 -11.094 -9.678 1.00 0.00 35 SER A CA 3
ATOM 1485 C C . SER A 1 35 ? 13.084 -12.252 -8.844 1.00 0.00 35 SER A C 3
ATOM 1486 O O . SER A 1 35 ? 12.394 -12.652 -7.881 1.00 0.00 35 SER A O 3
ATOM 1495 N N . GLY A 1 1 ? -17.303 -9.084 4.403 1.00 0.00 1 GLY A N 4
ATOM 1496 C CA . GLY A 1 1 ? -17.404 -7.892 5.283 1.00 0.00 1 GLY A CA 4
ATOM 1497 C C . GLY A 1 1 ? -16.051 -7.291 5.601 1.00 0.00 1 GLY A C 4
ATOM 1498 O O . GLY A 1 1 ? -15.860 -6.079 5.484 1.00 0.00 1 GLY A O 4
ATOM 1504 N N . SER A 1 2 ? -15.107 -8.139 5.991 1.00 0.00 2 SER A N 4
ATOM 1505 C CA . SER A 1 2 ? -13.759 -7.696 6.312 1.00 0.00 2 SER A CA 4
ATOM 1506 C C . SER A 1 2 ? -13.014 -7.256 5.055 1.00 0.00 2 SER A C 4
ATOM 1507 O O . SER A 1 2 ? -13.143 -7.881 3.998 1.00 0.00 2 SER A O 4
ATOM 1514 N N . SER A 1 3 ? -12.304 -6.136 5.164 1.00 0.00 3 SER A N 4
ATOM 1515 C CA . SER A 1 3 ? -11.601 -5.533 4.035 1.00 0.00 3 SER A CA 4
ATOM 1516 C C . SER A 1 3 ? -12.593 -5.137 2.936 1.00 0.00 3 SER A C 4
ATOM 1517 O O . SER A 1 3 ? -13.657 -4.593 3.244 1.00 0.00 3 SER A O 4
ATOM 1524 N N . GLY A 1 4 ? -12.238 -5.350 1.666 1.00 0.00 4 GLY A N 4
ATOM 1525 C CA . GLY A 1 4 ? -13.100 -4.939 0.559 1.00 0.00 4 GLY A CA 4
ATOM 1526 C C . GLY A 1 4 ? -13.108 -3.430 0.349 1.00 0.00 4 GLY A C 4
ATOM 1527 O O . GLY A 1 4 ? -12.953 -2.948 -0.778 1.00 0.00 4 GLY A O 4
ATOM 1531 N N . LYS A 1 5 ? -13.232 -2.693 1.447 1.00 0.00 5 LYS A N 4
ATOM 1532 C CA . LYS A 1 5 ? -13.187 -1.234 1.443 1.00 0.00 5 LYS A CA 4
ATOM 1533 C C . LYS A 1 5 ? -11.783 -0.807 1.000 1.00 0.00 5 LYS A C 4
ATOM 1534 O O . LYS A 1 5 ? -10.819 -1.510 1.297 1.00 0.00 5 LYS A O 4
ATOM 1549 N N . ARG A 1 6 ? -11.668 0.206 0.141 1.00 0.00 6 ARG A N 4
ATOM 1550 C CA . ARG A 1 6 ? -10.366 0.489 -0.480 1.00 0.00 6 ARG A CA 4
ATOM 1551 C C . ARG A 1 6 ? -9.616 1.738 0.041 1.00 0.00 6 ARG A C 4
ATOM 1552 O O . ARG A 1 6 ? -8.893 2.363 -0.739 1.00 0.00 6 ARG A O 4
ATOM 1570 N N . PRO A 1 7 ? -9.611 2.049 1.358 1.00 0.00 7 PRO A N 4
ATOM 1571 C CA . PRO A 1 7 ? -8.768 3.104 1.891 1.00 0.00 7 PRO A CA 4
ATOM 1572 C C . PRO A 1 7 ? -7.412 2.539 2.312 1.00 0.00 7 PRO A C 4
ATOM 1573 O O . PRO A 1 7 ? -6.654 3.160 3.060 1.00 0.00 7 PRO A O 4
ATOM 1581 N N . PHE A 1 8 ? -7.171 1.308 1.881 1.00 0.00 8 PHE A N 4
ATOM 1582 C CA . PHE A 1 8 ? -5.981 0.544 2.238 1.00 0.00 8 PHE A CA 4
ATOM 1583 C C . PHE A 1 8 ? -4.789 0.965 1.393 1.00 0.00 8 PHE A C 4
ATOM 1584 O O . PHE A 1 8 ? -4.161 0.132 0.737 1.00 0.00 8 PHE A O 4
ATOM 1600 N N . VAL A 1 9 ? -4.516 2.256 1.362 1.00 0.00 9 VAL A N 4
ATOM 1601 C CA . VAL A 1 9 ? -3.435 2.772 0.548 1.00 0.00 9 VAL A CA 4
ATOM 1602 C C . VAL A 1 9 ? -2.094 2.491 1.223 1.00 0.00 9 VAL A C 4
ATOM 1603 O O . VAL A 1 9 ? -1.968 2.561 2.452 1.00 0.00 9 VAL A O 4
ATOM 1616 N N . CYS A 1 10 ? -1.116 2.129 0.418 1.00 0.00 10 CYS A N 4
ATOM 1617 C CA . CYS A 1 10 ? 0.206 1.800 0.901 1.00 0.00 10 CYS A CA 4
ATOM 1618 C C . CYS A 1 10 ? 0.861 3.010 1.557 1.00 0.00 10 CYS A C 4
ATOM 1619 O O . CYS A 1 10 ? 0.852 4.112 1.008 1.00 0.00 10 CYS A O 4
ATOM 1625 N N . ARG A 1 11 ? 1.438 2.781 2.722 1.00 0.00 11 ARG A N 4
ATOM 1626 C CA . ARG A 1 11 ? 2.125 3.824 3.461 1.00 0.00 11 ARG A CA 4
ATOM 1627 C C . ARG A 1 11 ? 3.386 4.249 2.732 1.00 0.00 11 ARG A C 4
ATOM 1628 O O . ARG A 1 11 ? 3.831 5.394 2.855 1.00 0.00 11 ARG A O 4
ATOM 1646 N N . ILE A 1 12 ? 4.045 3.279 2.113 1.00 0.00 12 ILE A N 4
ATOM 1647 C CA . ILE A 1 12 ? 5.349 3.522 1.526 1.00 0.00 12 ILE A CA 4
ATOM 1648 C C . ILE A 1 12 ? 5.218 4.242 0.191 1.00 0.00 12 ILE A C 4
ATOM 1649 O O . ILE A 1 12 ? 5.795 5.316 0.005 1.00 0.00 12 ILE A O 4
ATOM 1664 N N . CYS A 1 13 ? 4.360 3.725 -0.687 1.00 0.00 13 CYS A N 4
ATOM 1665 C CA . CYS A 1 13 ? 4.060 4.427 -1.923 1.00 0.00 13 CYS A CA 4
ATOM 1666 C C . CYS A 1 13 ? 2.697 5.109 -1.801 1.00 0.00 13 CYS A C 4
ATOM 1667 O O . CYS A 1 13 ? 2.460 5.841 -0.843 1.00 0.00 13 CYS A O 4
ATOM 1673 N N . LEU A 1 14 ? 1.787 4.782 -2.701 1.00 0.00 14 LEU A N 4
ATOM 1674 C CA . LEU A 1 14 ? 0.408 5.262 -2.647 1.00 0.00 14 LEU A CA 4
ATOM 1675 C C . LEU A 1 14 ? -0.486 4.358 -3.470 1.00 0.00 14 LEU A C 4
ATOM 1676 O O . LEU A 1 14 ? -1.497 4.793 -4.020 1.00 0.00 14 LEU A O 4
ATOM 1691 N N . SER A 1 15 ? -0.169 3.076 -3.465 1.00 0.00 15 SER A N 4
ATOM 1692 C CA . SER A 1 15 ? -1.011 2.096 -4.119 1.00 0.00 15 SER A CA 4
ATOM 1693 C C . SER A 1 15 ? -2.158 1.700 -3.189 1.00 0.00 15 SER A C 4
ATOM 1694 O O . SER A 1 15 ? -1.921 1.255 -2.070 1.00 0.00 15 SER A O 4
ATOM 1701 N N . ALA A 1 16 ? -3.392 1.849 -3.651 1.00 0.00 16 ALA A N 4
ATOM 1702 C CA . ALA A 1 16 ? -4.551 1.481 -2.845 1.00 0.00 16 ALA A CA 4
ATOM 1703 C C . ALA A 1 16 ? -4.989 0.052 -3.157 1.00 0.00 16 ALA A C 4
ATOM 1704 O O . ALA A 1 16 ? -5.089 -0.327 -4.324 1.00 0.00 16 ALA A O 4
ATOM 1711 N N . PHE A 1 17 ? -5.250 -0.742 -2.126 1.00 0.00 17 PHE A N 4
ATOM 1712 C CA . PHE A 1 17 ? -5.679 -2.121 -2.325 1.00 0.00 17 PHE A CA 4
ATOM 1713 C C . PHE A 1 17 ? -7.002 -2.379 -1.625 1.00 0.00 17 PHE A C 4
ATOM 1714 O O . PHE A 1 17 ? -7.333 -1.726 -0.637 1.00 0.00 17 PHE A O 4
ATOM 1730 N N . THR A 1 18 ? -7.759 -3.320 -2.162 1.00 0.00 18 THR A N 4
ATOM 1731 C CA . THR A 1 18 ? -9.059 -3.682 -1.619 1.00 0.00 18 THR A CA 4
ATOM 1732 C C . THR A 1 18 ? -8.944 -4.310 -0.229 1.00 0.00 18 THR A C 4
ATOM 1733 O O . THR A 1 18 ? -9.850 -4.191 0.594 1.00 0.00 18 THR A O 4
ATOM 1744 N N . THR A 1 19 ? -7.914 -5.119 -0.038 1.00 0.00 19 THR A N 4
ATOM 1745 C CA . THR A 1 19 ? -7.789 -5.918 1.172 1.00 0.00 19 THR A CA 4
ATOM 1746 C C . THR A 1 19 ? -6.395 -5.804 1.776 1.00 0.00 19 THR A C 4
ATOM 1747 O O . THR A 1 19 ? -5.401 -5.689 1.050 1.00 0.00 19 THR A O 4
ATOM 1758 N N . LYS A 1 20 ? -6.332 -5.928 3.102 1.00 0.00 20 LYS A N 4
ATOM 1759 C CA . LYS A 1 20 ? -5.061 -5.951 3.825 1.00 0.00 20 LYS A CA 4
ATOM 1760 C C . LYS A 1 20 ? -4.181 -7.029 3.230 1.00 0.00 20 LYS A C 4
ATOM 1761 O O . LYS A 1 20 ? -2.963 -6.888 3.147 1.00 0.00 20 LYS A O 4
ATOM 1776 N N . ALA A 1 21 ? -4.831 -8.121 2.847 1.00 0.00 21 ALA A N 4
ATOM 1777 C CA . ALA A 1 21 ? -4.162 -9.273 2.280 1.00 0.00 21 ALA A CA 4
ATOM 1778 C C . ALA A 1 21 ? -3.283 -8.876 1.097 1.00 0.00 21 ALA A C 4
ATOM 1779 O O . ALA A 1 21 ? -2.101 -9.233 1.041 1.00 0.00 21 ALA A O 4
ATOM 1786 N N . ASN A 1 22 ? -3.838 -8.067 0.196 1.00 0.00 22 ASN A N 4
ATOM 1787 C CA . ASN A 1 22 ? -3.076 -7.548 -0.934 1.00 0.00 22 ASN A CA 4
ATOM 1788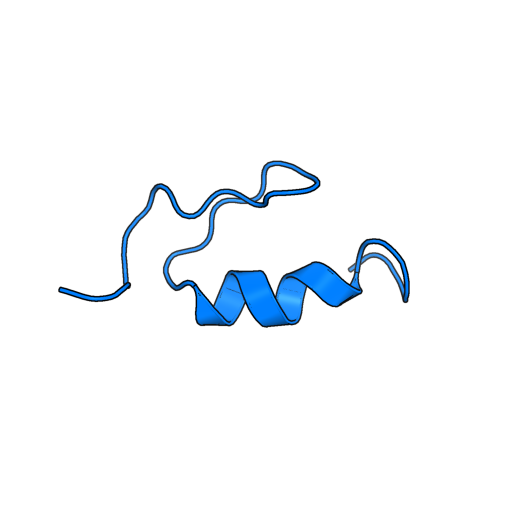 C C . ASN A 1 22 ? -1.956 -6.625 -0.475 1.00 0.00 22 ASN A C 4
ATOM 1789 O O . ASN A 1 22 ? -0.832 -6.724 -0.956 1.00 0.00 22 ASN A O 4
ATOM 1799 N N . CYS A 1 23 ? -2.270 -5.717 0.436 1.00 0.00 23 CYS A N 4
ATOM 1800 C CA . CYS A 1 23 ? -1.283 -4.765 0.930 1.00 0.00 23 CYS A CA 4
ATOM 1801 C C . CYS A 1 23 ? -0.100 -5.491 1.576 1.00 0.00 23 CYS A C 4
ATOM 1802 O O . CYS A 1 23 ? 1.057 -5.123 1.368 1.00 0.00 23 CYS A O 4
ATOM 1809 N N . ALA A 1 24 ? -0.398 -6.523 2.359 1.00 0.00 24 ALA A N 4
ATOM 1810 C CA . ALA A 1 24 ? 0.638 -7.298 3.039 1.00 0.00 24 ALA A CA 4
ATOM 1811 C C . ALA A 1 24 ? 1.617 -7.925 2.047 1.00 0.00 24 ALA A C 4
ATOM 1812 O O . ALA A 1 24 ? 2.830 -7.831 2.229 1.00 0.00 24 ALA A O 4
ATOM 1819 N N . ARG A 1 25 ? 1.092 -8.559 1.000 1.00 0.00 25 ARG A N 4
ATOM 1820 C CA . ARG A 1 25 ? 1.943 -9.190 -0.007 1.00 0.00 25 ARG A CA 4
ATOM 1821 C C . ARG A 1 25 ? 2.628 -8.140 -0.888 1.00 0.00 25 ARG A C 4
ATOM 1822 O O . ARG A 1 25 ? 3.747 -8.343 -1.351 1.00 0.00 25 ARG A O 4
ATOM 1840 N N . HIS A 1 26 ? 1.971 -7.000 -1.058 1.00 0.00 26 HIS A N 4
ATOM 1841 C CA . HIS A 1 26 ? 2.525 -5.874 -1.811 1.00 0.00 26 HIS A CA 4
ATOM 1842 C C . HIS A 1 26 ? 3.835 -5.371 -1.199 1.00 0.00 26 HIS A C 4
ATOM 1843 O O . HIS A 1 26 ? 4.735 -4.943 -1.918 1.00 0.00 26 HIS A O 4
ATOM 1856 N N . LEU A 1 27 ? 3.830 -5.239 0.120 1.00 0.00 27 LEU A N 4
ATOM 1857 C CA . LEU A 1 27 ? 4.901 -4.559 0.852 1.00 0.00 27 LEU A CA 4
ATOM 1858 C C . LEU A 1 27 ? 6.303 -5.030 0.449 1.00 0.00 27 LEU A C 4
ATOM 1859 O O . LEU A 1 27 ? 7.259 -4.256 0.514 1.00 0.00 27 LEU A O 4
ATOM 1874 N N . LYS A 1 28 ? 6.426 -6.308 0.098 1.00 0.00 28 LYS A N 4
ATOM 1875 C CA . LYS A 1 28 ? 7.720 -6.913 -0.239 1.00 0.00 28 LYS A CA 4
ATOM 1876 C C . LYS A 1 28 ? 8.485 -6.123 -1.310 1.00 0.00 28 LYS A C 4
ATOM 1877 O O . LYS A 1 28 ? 9.717 -6.125 -1.320 1.00 0.00 28 LYS A O 4
ATOM 1892 N N . VAL A 1 29 ? 7.770 -5.483 -2.234 1.00 0.00 29 VAL A N 4
ATOM 1893 C CA . VAL A 1 29 ? 8.418 -4.740 -3.315 1.00 0.00 29 VAL A CA 4
ATOM 1894 C C . VAL A 1 29 ? 9.335 -3.644 -2.769 1.00 0.00 29 VAL A C 4
ATOM 1895 O O . VAL A 1 29 ? 10.394 -3.372 -3.324 1.00 0.00 29 VAL A O 4
ATOM 1908 N N . HIS A 1 30 ? 8.924 -3.009 -1.680 1.00 0.00 30 HIS A N 4
ATOM 1909 C CA . HIS A 1 30 ? 9.703 -1.933 -1.075 1.00 0.00 30 HIS A CA 4
ATOM 1910 C C . HIS A 1 30 ? 10.874 -2.476 -0.252 1.00 0.00 30 HIS A C 4
ATOM 1911 O O . HIS A 1 30 ? 11.181 -1.952 0.820 1.00 0.00 30 HIS A O 4
ATOM 1924 N N . THR A 1 31 ? 11.567 -3.470 -0.793 1.00 0.00 31 THR A N 4
ATOM 1925 C CA . THR A 1 31 ? 12.751 -4.026 -0.154 1.00 0.00 31 THR A CA 4
ATOM 1926 C C . THR A 1 31 ? 13.375 -5.124 -1.026 1.00 0.00 31 THR A C 4
ATOM 1927 O O . THR A 1 31 ? 14.591 -5.146 -1.225 1.00 0.00 31 THR A O 4
ATOM 1938 N N . ASP A 1 32 ? 12.548 -6.031 -1.553 1.00 0.00 32 ASP A N 4
ATOM 1939 C CA . ASP A 1 32 ? 13.049 -7.113 -2.400 1.00 0.00 32 ASP A CA 4
ATOM 1940 C C . ASP A 1 32 ? 13.402 -6.624 -3.800 1.00 0.00 32 ASP A C 4
ATOM 1941 O O . ASP A 1 32 ? 14.480 -6.929 -4.312 1.00 0.00 32 ASP A O 4
ATOM 1949 N N . THR A 1 33 ? 12.485 -5.902 -4.432 1.00 0.00 33 THR A N 4
ATOM 1950 C CA . THR A 1 33 ? 12.688 -5.415 -5.791 1.00 0.00 33 THR A CA 4
ATOM 1951 C C . THR A 1 33 ? 11.735 -4.262 -6.094 1.00 0.00 33 THR A C 4
ATOM 1952 O O . THR A 1 33 ? 10.531 -4.374 -5.876 1.00 0.00 33 THR A O 4
ATOM 1963 N N . LEU A 1 34 ? 12.278 -3.166 -6.618 1.00 0.00 34 LEU A N 4
ATOM 1964 C CA . LEU A 1 34 ? 11.469 -2.004 -6.965 1.00 0.00 34 LEU A CA 4
ATOM 1965 C C . LEU A 1 34 ? 12.208 -1.093 -7.948 1.00 0.00 34 LEU A C 4
ATOM 1966 O O . LEU A 1 34 ? 11.614 -0.588 -8.903 1.00 0.00 34 LEU A O 4
ATOM 1981 N N . SER A 1 35 ? 13.493 -0.872 -7.705 1.00 0.00 35 SER A N 4
ATOM 1982 C CA . SER A 1 35 ? 14.307 -0.005 -8.549 1.00 0.00 35 SER A CA 4
ATOM 1983 C C . SER A 1 35 ? 15.785 -0.320 -8.342 1.00 0.00 35 SER A C 4
ATOM 1984 O O . SER A 1 35 ? 16.605 0.037 -9.211 1.00 0.00 35 SER A O 4
ATOM 1993 N N . GLY A 1 1 ? -18.811 -9.524 6.183 1.00 0.00 1 GLY A N 5
ATOM 1994 C CA . GLY A 1 1 ? -18.004 -8.347 5.771 1.00 0.00 1 GLY A CA 5
ATOM 1995 C C . GLY A 1 1 ? -16.732 -8.742 5.041 1.00 0.00 1 GLY A C 5
ATOM 1996 O O . GLY A 1 1 ? -15.656 -8.221 5.333 1.00 0.00 1 GLY A O 5
ATOM 2002 N N . SER A 1 2 ? -16.859 -9.650 4.083 1.00 0.00 2 SER A N 5
ATOM 2003 C CA . SER A 1 2 ? -15.727 -10.108 3.291 1.00 0.00 2 SER A CA 5
ATOM 2004 C C . SER A 1 2 ? -15.173 -8.975 2.429 1.00 0.00 2 SER A C 5
ATOM 2005 O O . SER A 1 2 ? -15.937 -8.152 1.918 1.00 0.00 2 SER A O 5
ATOM 2012 N N . SER A 1 3 ? -13.847 -8.934 2.308 1.00 0.00 3 SER A N 5
ATOM 2013 C CA . SER A 1 3 ? -13.137 -7.903 1.549 1.00 0.00 3 SER A CA 5
ATOM 2014 C C . SER A 1 3 ? -13.150 -6.566 2.290 1.00 0.00 3 SER A C 5
ATOM 2015 O O . SER A 1 3 ? -14.176 -6.136 2.826 1.00 0.00 3 SER A O 5
ATOM 2022 N N . GLY A 1 4 ? -11.980 -5.935 2.336 1.00 0.00 4 GLY A N 5
ATOM 2023 C CA . GLY A 1 4 ? -11.818 -4.667 3.020 1.00 0.00 4 GLY A CA 5
ATOM 2024 C C . GLY A 1 4 ? -12.464 -3.507 2.285 1.00 0.00 4 GLY A C 5
ATOM 2025 O O . GLY A 1 4 ? -13.656 -3.531 1.981 1.00 0.00 4 GLY A O 5
ATOM 2029 N N . LYS A 1 5 ? -11.669 -2.486 2.008 1.00 0.00 5 LYS A N 5
ATOM 2030 C CA . LYS A 1 5 ? -12.137 -1.294 1.322 1.00 0.00 5 LYS A CA 5
ATOM 2031 C C . LYS A 1 5 ? -10.961 -0.528 0.721 1.00 0.00 5 LYS A C 5
ATOM 2032 O O . LYS A 1 5 ? -9.881 -1.081 0.556 1.00 0.00 5 LYS A O 5
ATOM 2047 N N . ARG A 1 6 ? -11.226 0.672 0.235 1.00 0.00 6 ARG A N 5
ATOM 2048 C CA . ARG A 1 6 ? -10.238 1.423 -0.549 1.00 0.00 6 ARG A CA 5
ATOM 2049 C C . ARG A 1 6 ? -9.118 2.097 0.266 1.00 0.00 6 ARG A C 5
ATOM 2050 O O . ARG A 1 6 ? -8.013 2.256 -0.255 1.00 0.00 6 ARG A O 5
ATOM 2068 N N . PRO A 1 7 ? -9.373 2.596 1.497 1.00 0.00 7 PRO A N 5
ATOM 2069 C CA . PRO A 1 7 ? -8.362 3.340 2.287 1.00 0.00 7 PRO A CA 5
ATOM 2070 C C . PRO A 1 7 ? -7.154 2.507 2.731 1.00 0.00 7 PRO A C 5
ATOM 2071 O O . PRO A 1 7 ? -6.340 2.974 3.528 1.00 0.00 7 PRO A O 5
ATOM 2079 N N . PHE A 1 8 ? -6.991 1.323 2.166 1.00 0.00 8 PHE A N 5
ATOM 2080 C CA . PHE A 1 8 ? -5.828 0.489 2.457 1.00 0.00 8 PHE A CA 5
ATOM 2081 C C . PHE A 1 8 ? -4.670 0.899 1.556 1.00 0.00 8 PHE A C 5
ATOM 2082 O O . PHE A 1 8 ? -4.092 0.069 0.855 1.00 0.00 8 PHE A O 5
ATOM 2098 N N . VAL A 1 9 ? -4.412 2.195 1.487 1.00 0.00 9 VAL A N 5
ATOM 2099 C CA . VAL A 1 9 ? -3.411 2.708 0.573 1.00 0.00 9 VAL A CA 5
ATOM 2100 C C . VAL A 1 9 ? -2.021 2.453 1.138 1.00 0.00 9 VAL A C 5
ATOM 2101 O O . VAL A 1 9 ? -1.800 2.556 2.349 1.00 0.00 9 VAL A O 5
ATOM 2114 N N . CYS A 1 10 ? -1.116 2.047 0.269 1.00 0.00 10 CYS A N 5
ATOM 2115 C CA . CYS A 1 10 ? 0.223 1.699 0.674 1.00 0.00 10 CYS A CA 5
ATOM 2116 C C . CYS A 1 10 ? 0.910 2.864 1.365 1.00 0.00 10 CYS A C 5
ATOM 2117 O O . CYS A 1 10 ? 0.789 4.018 0.953 1.00 0.00 10 CYS A O 5
ATOM 2123 N N . ARG A 1 11 ? 1.584 2.542 2.447 1.00 0.00 11 ARG A N 5
ATOM 2124 C CA . ARG A 1 11 ? 2.265 3.529 3.257 1.00 0.00 11 ARG A CA 5
ATOM 2125 C C . ARG A 1 11 ? 3.495 4.054 2.541 1.00 0.00 11 ARG A C 5
ATOM 2126 O O . ARG A 1 11 ? 3.853 5.226 2.676 1.00 0.00 11 ARG A O 5
ATOM 2144 N N . ILE A 1 12 ? 4.213 3.154 1.880 1.00 0.00 12 ILE A N 5
ATOM 2145 C CA . ILE A 1 12 ? 5.479 3.517 1.272 1.00 0.00 12 ILE A CA 5
ATOM 2146 C C . ILE A 1 12 ? 5.271 4.240 -0.051 1.00 0.00 12 ILE A C 5
ATOM 2147 O O . ILE A 1 12 ? 5.714 5.376 -0.214 1.00 0.00 12 ILE A O 5
ATOM 2162 N N . CYS A 1 13 ? 4.473 3.659 -0.942 1.00 0.00 13 CYS A N 5
ATOM 2163 C CA . CYS A 1 13 ? 4.097 4.376 -2.143 1.00 0.00 13 CYS A CA 5
ATOM 2164 C C . CYS A 1 13 ? 2.735 5.028 -1.922 1.00 0.00 13 CYS A C 5
ATOM 2165 O O . CYS A 1 13 ? 2.542 5.710 -0.917 1.00 0.00 13 CYS A O 5
ATOM 2171 N N . LEU A 1 14 ? 1.790 4.744 -2.795 1.00 0.00 14 LEU A N 5
ATOM 2172 C CA . LEU A 1 14 ? 0.415 5.225 -2.659 1.00 0.00 14 LEU A CA 5
ATOM 2173 C C . LEU A 1 14 ? -0.521 4.372 -3.493 1.00 0.00 14 LEU A C 5
ATOM 2174 O O . LEU A 1 14 ? -1.504 4.861 -4.051 1.00 0.00 14 LEU A O 5
ATOM 2189 N N . SER A 1 15 ? -0.268 3.076 -3.491 1.00 0.00 15 SER A N 5
ATOM 2190 C CA . SER A 1 15 ? -1.152 2.136 -4.151 1.00 0.00 15 SER A CA 5
ATOM 2191 C C . SER A 1 15 ? -2.243 1.679 -3.182 1.00 0.00 15 SER A C 5
ATOM 2192 O O . SER A 1 15 ? -1.943 1.117 -2.134 1.00 0.00 15 SER A O 5
ATOM 2199 N N . ALA A 1 16 ? -3.498 1.905 -3.530 1.00 0.00 16 ALA A N 5
ATOM 2200 C CA . ALA A 1 16 ? -4.604 1.484 -2.680 1.00 0.00 16 ALA A CA 5
ATOM 2201 C C . ALA A 1 16 ? -5.024 0.055 -3.005 1.00 0.00 16 ALA A C 5
ATOM 2202 O O . ALA A 1 16 ? -5.215 -0.288 -4.174 1.00 0.00 16 ALA A O 5
ATOM 2209 N N . PHE A 1 17 ? -5.200 -0.762 -1.976 1.00 0.00 17 PHE A N 5
ATOM 2210 C CA . PHE A 1 17 ? -5.638 -2.142 -2.160 1.00 0.00 17 PHE A CA 5
ATOM 2211 C C . PHE A 1 17 ? -6.901 -2.406 -1.354 1.00 0.00 17 PHE A C 5
ATOM 2212 O O . PHE A 1 17 ? -7.100 -1.815 -0.304 1.00 0.00 17 PHE A O 5
ATOM 2228 N N . THR A 1 18 ? -7.789 -3.230 -1.892 1.00 0.00 18 THR A N 5
ATOM 2229 C CA . THR A 1 18 ? -9.071 -3.499 -1.252 1.00 0.00 18 THR A CA 5
ATOM 2230 C C . THR A 1 18 ? -8.911 -4.252 0.073 1.00 0.00 18 THR A C 5
ATOM 2231 O O . THR A 1 18 ? -9.436 -3.842 1.106 1.00 0.00 18 THR A O 5
ATOM 2242 N N . THR A 1 19 ? -8.194 -5.361 0.036 1.00 0.00 19 THR A N 5
ATOM 2243 C CA . THR A 1 19 ? -7.972 -6.165 1.227 1.00 0.00 19 THR A CA 5
ATOM 2244 C C . THR A 1 19 ? -6.587 -5.924 1.793 1.00 0.00 19 THR A C 5
ATOM 2245 O O . THR A 1 19 ? -5.635 -5.672 1.046 1.00 0.00 19 THR A O 5
ATOM 2256 N N . LYS A 1 20 ? -6.466 -6.099 3.102 1.00 0.00 20 LYS A N 5
ATOM 2257 C CA . LYS A 1 20 ? -5.178 -6.011 3.779 1.00 0.00 20 LYS A CA 5
ATOM 2258 C C . LYS A 1 20 ? -4.210 -6.964 3.130 1.00 0.00 20 LYS A C 5
ATOM 2259 O O . LYS A 1 20 ? -3.014 -6.695 3.021 1.00 0.00 20 LYS A O 5
ATOM 2274 N N . ALA A 1 21 ? -4.742 -8.119 2.786 1.00 0.00 21 ALA A N 5
ATOM 2275 C CA . ALA A 1 21 ? -3.953 -9.186 2.244 1.00 0.00 21 ALA A CA 5
ATOM 2276 C C . ALA A 1 21 ? -3.196 -8.743 0.995 1.00 0.00 21 ALA A C 5
ATOM 2277 O O . ALA A 1 21 ? -2.015 -9.064 0.833 1.00 0.00 21 ALA A O 5
ATOM 2284 N N . ASN A 1 22 ? -3.863 -7.971 0.132 1.00 0.00 22 ASN A N 5
ATOM 2285 C CA . ASN A 1 22 ? -3.210 -7.457 -1.071 1.00 0.00 22 ASN A CA 5
ATOM 2286 C C . ASN A 1 22 ? -2.070 -6.512 -0.708 1.00 0.00 22 ASN A C 5
ATOM 2287 O O . ASN A 1 22 ? -0.987 -6.588 -1.285 1.00 0.00 22 ASN A O 5
ATOM 2297 N N . CYS A 1 23 ? -2.308 -5.640 0.263 1.00 0.00 23 CYS A N 5
ATOM 2298 C CA . CYS A 1 23 ? -1.288 -4.702 0.713 1.00 0.00 23 CYS A CA 5
ATOM 2299 C C . CYS A 1 23 ? -0.096 -5.451 1.315 1.00 0.00 23 CYS A C 5
ATOM 2300 O O . CYS A 1 23 ? 1.059 -5.084 1.092 1.00 0.00 23 CYS A O 5
ATOM 2307 N N . ALA A 1 24 ? -0.388 -6.486 2.099 1.00 0.00 24 ALA A N 5
ATOM 2308 C CA . ALA A 1 24 ? 0.648 -7.269 2.765 1.00 0.00 24 ALA A CA 5
ATOM 2309 C C . ALA A 1 24 ? 1.621 -7.902 1.768 1.00 0.00 24 ALA A C 5
ATOM 2310 O O . ALA A 1 24 ? 2.836 -7.788 1.930 1.00 0.00 24 ALA A O 5
ATOM 2317 N N . ARG A 1 25 ? 1.091 -8.542 0.723 1.00 0.00 25 ARG A N 5
ATOM 2318 C CA . ARG A 1 25 ? 1.945 -9.148 -0.301 1.00 0.00 25 ARG A CA 5
ATOM 2319 C C . ARG A 1 25 ? 2.689 -8.070 -1.084 1.00 0.00 25 ARG A C 5
ATOM 2320 O O . ARG A 1 25 ? 3.854 -8.232 -1.435 1.00 0.00 25 ARG A O 5
ATOM 2338 N N . HIS A 1 26 ? 2.009 -6.960 -1.322 1.00 0.00 26 HIS A N 5
ATOM 2339 C CA . HIS A 1 26 ? 2.586 -5.821 -2.024 1.00 0.00 26 HIS A CA 5
ATOM 2340 C C . HIS A 1 26 ? 3.814 -5.266 -1.290 1.00 0.00 26 HIS A C 5
ATOM 2341 O O . HIS A 1 26 ? 4.764 -4.808 -1.920 1.00 0.00 26 HIS A O 5
ATOM 2354 N N . LEU A 1 27 ? 3.684 -5.134 0.024 1.00 0.00 27 LEU A N 5
ATOM 2355 C CA . LEU A 1 27 ? 4.659 -4.421 0.853 1.00 0.00 27 LEU A CA 5
ATOM 2356 C C . LEU A 1 27 ? 6.106 -4.880 0.618 1.00 0.00 27 LEU A C 5
ATOM 2357 O O . LEU A 1 27 ? 7.037 -4.074 0.735 1.00 0.00 27 LEU A O 5
ATOM 2372 N N . LYS A 1 28 ? 6.297 -6.176 0.386 1.00 0.00 28 LYS A N 5
ATOM 2373 C CA . LYS A 1 28 ? 7.638 -6.754 0.255 1.00 0.00 28 LYS A CA 5
ATOM 2374 C C . LYS A 1 28 ? 8.486 -6.039 -0.800 1.00 0.00 28 LYS A C 5
ATOM 2375 O O . LYS A 1 28 ? 9.709 -6.006 -0.692 1.00 0.00 28 LYS A O 5
ATOM 2390 N N . VAL A 1 29 ? 7.848 -5.500 -1.834 1.00 0.00 29 VAL A N 5
ATOM 2391 C CA . VAL A 1 29 ? 8.584 -4.833 -2.906 1.00 0.00 29 VAL A CA 5
ATOM 2392 C C . VAL A 1 29 ? 9.437 -3.679 -2.372 1.00 0.00 29 VAL A C 5
ATOM 2393 O O . VAL A 1 29 ? 10.528 -3.428 -2.870 1.00 0.00 29 VAL A O 5
ATOM 2406 N N . HIS A 1 30 ? 8.931 -2.962 -1.376 1.00 0.00 30 HIS A N 5
ATOM 2407 C CA . HIS A 1 30 ? 9.642 -1.808 -0.823 1.00 0.00 30 HIS A CA 5
ATOM 2408 C C . HIS A 1 30 ? 10.781 -2.235 0.100 1.00 0.00 30 HIS A C 5
ATOM 2409 O O . HIS A 1 30 ? 10.977 -1.669 1.177 1.00 0.00 30 HIS A O 5
ATOM 2422 N N . THR A 1 31 ? 11.568 -3.178 -0.386 1.00 0.00 31 THR A N 5
ATOM 2423 C CA . THR A 1 31 ? 12.758 -3.656 0.291 1.00 0.00 31 THR A CA 5
ATOM 2424 C C . THR A 1 31 ? 13.396 -4.758 -0.555 1.00 0.00 31 THR A C 5
ATOM 2425 O O . THR A 1 31 ? 14.617 -4.809 -0.718 1.00 0.00 31 THR A O 5
ATOM 2436 N N . ASP A 1 32 ? 12.547 -5.606 -1.133 1.00 0.00 32 ASP A N 5
ATOM 2437 C CA . ASP A 1 32 ? 12.995 -6.679 -2.014 1.00 0.00 32 ASP A CA 5
ATOM 2438 C C . ASP A 1 32 ? 13.493 -6.109 -3.346 1.00 0.00 32 ASP A C 5
ATOM 2439 O O . ASP A 1 32 ? 14.671 -6.235 -3.687 1.00 0.00 32 ASP A O 5
ATOM 2447 N N . THR A 1 33 ? 12.602 -5.415 -4.051 1.00 0.00 33 THR A N 5
ATOM 2448 C CA . THR A 1 33 ? 12.925 -4.738 -5.303 1.00 0.00 33 THR A CA 5
ATOM 2449 C C . THR A 1 33 ? 11.847 -3.694 -5.605 1.00 0.00 33 THR A C 5
ATOM 2450 O O . THR A 1 33 ? 10.657 -3.979 -5.473 1.00 0.00 33 THR A O 5
ATOM 2461 N N . LEU A 1 34 ? 12.263 -2.463 -5.885 1.00 0.00 34 LEU A N 5
ATOM 2462 C CA . LEU A 1 34 ? 11.320 -1.360 -6.041 1.00 0.00 34 LEU A CA 5
ATOM 2463 C C . LEU A 1 34 ? 11.868 -0.294 -6.985 1.00 0.00 34 LEU A C 5
ATOM 2464 O O . LEU A 1 34 ? 11.937 0.888 -6.646 1.00 0.00 34 LEU A O 5
ATOM 2479 N N . SER A 1 35 ? 12.233 -0.717 -8.183 1.00 0.00 35 SER A N 5
ATOM 2480 C CA . SER A 1 35 ? 12.749 0.195 -9.187 1.00 0.00 35 SER A CA 5
ATOM 2481 C C . SER A 1 35 ? 12.515 -0.377 -10.579 1.00 0.00 35 SER A C 5
ATOM 2482 O O . SER A 1 35 ? 13.229 -1.328 -10.963 1.00 0.00 35 SER A O 5
ATOM 2491 N N . GLY A 1 1 ? -15.238 -10.171 6.698 1.00 0.00 1 GLY A N 6
ATOM 2492 C CA . GLY A 1 1 ? -14.154 -10.025 5.700 1.00 0.00 1 GLY A CA 6
ATOM 2493 C C . GLY A 1 1 ? -14.630 -10.268 4.281 1.00 0.00 1 GLY A C 6
ATOM 2494 O O . GLY A 1 1 ? -13.962 -10.957 3.511 1.00 0.00 1 GLY A O 6
ATOM 2500 N N . SER A 1 2 ? -15.761 -9.669 3.922 1.00 0.00 2 SER A N 6
ATOM 2501 C CA . SER A 1 2 ? -16.309 -9.771 2.573 1.00 0.00 2 SER A CA 6
ATOM 2502 C C . SER A 1 2 ? -15.532 -8.876 1.605 1.00 0.00 2 SER A C 6
ATOM 2503 O O . SER A 1 2 ? -16.110 -7.974 0.996 1.00 0.00 2 SER A O 6
ATOM 2510 N N . SER A 1 3 ? -14.207 -9.039 1.595 1.00 0.00 3 SER A N 6
ATOM 2511 C CA . SER A 1 3 ? -13.303 -8.163 0.854 1.00 0.00 3 SER A CA 6
ATOM 2512 C C . SER A 1 3 ? -13.215 -6.793 1.530 1.00 0.00 3 SER A C 6
ATOM 2513 O O . SER A 1 3 ? -14.185 -6.316 2.122 1.00 0.00 3 SER A O 6
ATOM 2520 N N . GLY A 1 4 ? -12.005 -6.246 1.570 1.00 0.00 4 GLY A N 6
ATOM 2521 C CA . GLY A 1 4 ? -11.747 -5.020 2.313 1.00 0.00 4 GLY A CA 6
ATOM 2522 C C . GLY A 1 4 ? -12.416 -3.786 1.728 1.00 0.00 4 GLY A C 6
ATOM 2523 O O . GLY A 1 4 ? -13.631 -3.751 1.528 1.00 0.00 4 GLY A O 6
ATOM 2527 N N . LYS A 1 5 ? -11.627 -2.741 1.539 1.00 0.00 5 LYS A N 6
ATOM 2528 C CA . LYS A 1 5 ? -12.125 -1.459 1.083 1.00 0.00 5 LYS A CA 6
ATOM 2529 C C . LYS A 1 5 ? -10.939 -0.649 0.550 1.00 0.00 5 LYS A C 6
ATOM 2530 O O . LYS A 1 5 ? -9.808 -1.114 0.603 1.00 0.00 5 LYS A O 6
ATOM 2545 N N . ARG A 1 6 ? -11.216 0.453 -0.127 1.00 0.00 6 ARG A N 6
ATOM 2546 C CA . ARG A 1 6 ? -10.182 1.178 -0.868 1.00 0.00 6 ARG A CA 6
ATOM 2547 C C . ARG A 1 6 ? -9.198 2.012 0.000 1.00 0.00 6 ARG A C 6
ATOM 2548 O O . ARG A 1 6 ? -8.095 2.293 -0.469 1.00 0.00 6 ARG A O 6
ATOM 2566 N N . PRO A 1 7 ? -9.548 2.459 1.237 1.00 0.00 7 PRO A N 6
ATOM 2567 C CA . PRO A 1 7 ? -8.642 3.290 2.068 1.00 0.00 7 PRO A CA 6
ATOM 2568 C C . PRO A 1 7 ? -7.336 2.596 2.471 1.00 0.00 7 PRO A C 6
ATOM 2569 O O . PRO A 1 7 ? -6.497 3.195 3.151 1.00 0.00 7 PRO A O 6
ATOM 2577 N N . PHE A 1 8 ? -7.173 1.345 2.066 1.00 0.00 8 PHE A N 6
ATOM 2578 C CA . PHE A 1 8 ? -5.982 0.563 2.395 1.00 0.00 8 PHE A CA 6
ATOM 2579 C C . PHE A 1 8 ? -4.804 0.965 1.506 1.00 0.00 8 PHE A C 6
ATOM 2580 O O . PHE A 1 8 ? -4.217 0.124 0.825 1.00 0.00 8 PHE A O 6
ATOM 2596 N N . VAL A 1 9 ? -4.501 2.252 1.456 1.00 0.00 9 VAL A N 6
ATOM 2597 C CA . VAL A 1 9 ? -3.443 2.743 0.590 1.00 0.00 9 VAL A CA 6
ATOM 2598 C C . VAL A 1 9 ? -2.080 2.458 1.216 1.00 0.00 9 VAL A C 6
ATOM 2599 O O . VAL A 1 9 ? -1.910 2.547 2.437 1.00 0.00 9 VAL A O 6
ATOM 2612 N N . CYS A 1 10 ? -1.131 2.078 0.378 1.00 0.00 10 CYS A N 6
ATOM 2613 C CA . CYS A 1 10 ? 0.203 1.744 0.827 1.00 0.00 10 CYS A CA 6
ATOM 2614 C C . CYS A 1 10 ? 0.857 2.916 1.545 1.00 0.00 10 CYS A C 6
ATOM 2615 O O . CYS A 1 10 ? 0.822 4.054 1.075 1.00 0.00 10 CYS A O 6
ATOM 2621 N N . ARG A 1 11 ? 1.483 2.605 2.665 1.00 0.00 11 ARG A N 6
ATOM 2622 C CA . ARG A 1 11 ? 2.202 3.585 3.459 1.00 0.00 11 ARG A CA 6
ATOM 2623 C C . ARG A 1 11 ? 3.449 4.083 2.728 1.00 0.00 11 ARG A C 6
ATOM 2624 O O . ARG A 1 11 ? 3.850 5.234 2.890 1.00 0.00 11 ARG A O 6
ATOM 2642 N N . ILE A 1 12 ? 4.138 3.178 2.033 1.00 0.00 12 ILE A N 6
ATOM 2643 C CA . ILE A 1 12 ? 5.415 3.519 1.424 1.00 0.00 12 ILE A CA 6
ATOM 2644 C C . ILE A 1 12 ? 5.223 4.287 0.123 1.00 0.00 12 ILE A C 6
ATOM 2645 O O . ILE A 1 12 ? 5.727 5.404 -0.021 1.00 0.00 12 ILE A O 6
ATOM 2660 N N . CYS A 1 13 ? 4.410 3.748 -0.779 1.00 0.00 13 CYS A N 6
ATOM 2661 C CA . CYS A 1 13 ? 4.081 4.475 -1.992 1.00 0.00 13 CYS A CA 6
ATOM 2662 C C . CYS A 1 13 ? 2.704 5.127 -1.850 1.00 0.00 13 CYS A C 6
ATOM 2663 O O . CYS A 1 13 ? 2.470 5.875 -0.900 1.00 0.00 13 CYS A O 6
ATOM 2669 N N . LEU A 1 14 ? 1.793 4.792 -2.747 1.00 0.00 14 LEU A N 6
ATOM 2670 C CA . LEU A 1 14 ? 0.414 5.277 -2.700 1.00 0.00 14 LEU A CA 6
ATOM 2671 C C . LEU A 1 14 ? -0.492 4.376 -3.517 1.00 0.00 14 LEU A C 6
ATOM 2672 O O . LEU A 1 14 ? -1.497 4.821 -4.071 1.00 0.00 14 LEU A O 6
ATOM 2687 N N . SER A 1 15 ? -0.181 3.093 -3.523 1.00 0.00 15 SER A N 6
ATOM 2688 C CA . SER A 1 15 ? -1.018 2.121 -4.194 1.00 0.00 15 SER A CA 6
ATOM 2689 C C . SER A 1 15 ? -2.167 1.703 -3.279 1.00 0.00 15 SER A C 6
ATOM 2690 O O . SER A 1 15 ? -1.940 1.265 -2.153 1.00 0.00 15 SER A O 6
ATOM 2697 N N . ALA A 1 16 ? -3.393 1.840 -3.759 1.00 0.00 16 ALA A N 6
ATOM 2698 C CA . ALA A 1 16 ? -4.562 1.469 -2.974 1.00 0.00 16 ALA A CA 6
ATOM 2699 C C . ALA A 1 16 ? -4.942 0.010 -3.220 1.00 0.00 16 ALA A C 6
ATOM 2700 O O . ALA A 1 16 ? -5.031 -0.424 -4.371 1.00 0.00 16 ALA A O 6
ATOM 2707 N N . PHE A 1 17 ? -5.192 -0.737 -2.151 1.00 0.00 17 PHE A N 6
ATOM 2708 C CA . PHE A 1 17 ? -5.588 -2.138 -2.271 1.00 0.00 17 PHE A CA 6
ATOM 2709 C C . PHE A 1 17 ? -6.855 -2.396 -1.473 1.00 0.00 17 PHE A C 6
ATOM 2710 O O . PHE A 1 17 ? -7.083 -1.758 -0.454 1.00 0.00 17 PHE A O 6
ATOM 2726 N N . THR A 1 18 ? -7.694 -3.294 -1.970 1.00 0.00 18 THR A N 6
ATOM 2727 C CA . THR A 1 18 ? -8.961 -3.600 -1.320 1.00 0.00 18 THR A CA 6
ATOM 2728 C C . THR A 1 18 ? -8.758 -4.300 0.027 1.00 0.00 18 THR A C 6
ATOM 2729 O O . THR A 1 18 ? -9.209 -3.820 1.060 1.00 0.00 18 THR A O 6
ATOM 2740 N N . THR A 1 19 ? -8.088 -5.437 0.011 1.00 0.00 19 THR A N 6
ATOM 2741 C CA . THR A 1 19 ? -7.838 -6.193 1.227 1.00 0.00 19 THR A CA 6
ATOM 2742 C C . THR A 1 19 ? -6.459 -5.891 1.791 1.00 0.00 19 THR A C 6
ATOM 2743 O O . THR A 1 19 ? -5.503 -5.689 1.036 1.00 0.00 19 THR A O 6
ATOM 2754 N N . LYS A 1 20 ? -6.340 -6.022 3.106 1.00 0.00 20 LYS A N 6
ATOM 2755 C CA . LYS A 1 20 ? -5.049 -5.944 3.775 1.00 0.00 20 LYS A CA 6
ATOM 2756 C C . LYS A 1 20 ? -4.097 -6.954 3.189 1.00 0.00 20 LYS A C 6
ATOM 2757 O O . LYS A 1 20 ? -2.890 -6.716 3.107 1.00 0.00 20 LYS A O 6
ATOM 2772 N N . ALA A 1 21 ? -4.645 -8.100 2.834 1.00 0.00 21 ALA A N 6
ATOM 2773 C CA . ALA A 1 21 ? -3.855 -9.186 2.311 1.00 0.00 21 ALA A CA 6
ATOM 2774 C C . ALA A 1 21 ? -3.095 -8.762 1.054 1.00 0.00 21 ALA A C 6
ATOM 2775 O O . ALA A 1 21 ? -1.910 -9.071 0.907 1.00 0.00 21 ALA A O 6
ATOM 2782 N N . ASN A 1 22 ? -3.752 -7.992 0.183 1.00 0.00 22 ASN A N 6
ATOM 2783 C CA . ASN A 1 22 ? -3.082 -7.471 -1.011 1.00 0.00 22 ASN A CA 6
ATOM 2784 C C . ASN A 1 22 ? -1.964 -6.514 -0.623 1.00 0.00 22 ASN A C 6
ATOM 2785 O O . ASN A 1 22 ? -0.867 -6.573 -1.169 1.00 0.00 22 ASN A O 6
ATOM 2795 N N . CYS A 1 23 ? -2.244 -5.650 0.339 1.00 0.00 23 CYS A N 6
ATOM 2796 C CA . CYS A 1 23 ? -1.258 -4.695 0.822 1.00 0.00 23 CYS A CA 6
ATOM 2797 C C . CYS A 1 23 ? -0.056 -5.429 1.422 1.00 0.00 23 CYS A C 6
ATOM 2798 O O . CYS A 1 23 ? 1.091 -5.035 1.217 1.00 0.00 23 CYS A O 6
ATOM 2805 N N . ALA A 1 24 ? -0.329 -6.508 2.151 1.00 0.00 24 ALA A N 6
ATOM 2806 C CA . ALA A 1 24 ? 0.721 -7.308 2.770 1.00 0.00 24 ALA A CA 6
ATOM 2807 C C . ALA A 1 24 ? 1.661 -7.916 1.731 1.00 0.00 24 ALA A C 6
ATOM 2808 O O . ALA A 1 24 ? 2.882 -7.801 1.846 1.00 0.00 24 ALA A O 6
ATOM 2815 N N . ARG A 1 25 ? 1.090 -8.546 0.706 1.00 0.00 25 ARG A N 6
ATOM 2816 C CA . ARG A 1 25 ? 1.895 -9.146 -0.354 1.00 0.00 25 ARG A CA 6
ATOM 2817 C C . ARG A 1 25 ? 2.604 -8.056 -1.153 1.00 0.00 25 ARG A C 6
ATOM 2818 O O . ARG A 1 25 ? 3.711 -8.253 -1.644 1.00 0.00 25 ARG A O 6
ATOM 2836 N N . HIS A 1 26 ? 1.974 -6.893 -1.238 1.00 0.00 26 HIS A N 6
ATOM 2837 C CA . HIS A 1 26 ? 2.553 -5.743 -1.917 1.00 0.00 26 HIS A CA 6
ATOM 2838 C C . HIS A 1 26 ? 3.796 -5.226 -1.188 1.00 0.00 26 HIS A C 6
ATOM 2839 O O . HIS A 1 26 ? 4.758 -4.809 -1.823 1.00 0.00 26 HIS A O 6
ATOM 2852 N N . LEU A 1 27 ? 3.669 -5.058 0.123 1.00 0.00 27 LEU A N 6
ATOM 2853 C CA . LEU A 1 27 ? 4.667 -4.348 0.928 1.00 0.00 27 LEU A CA 6
ATOM 2854 C C . LEU A 1 27 ? 6.093 -4.826 0.652 1.00 0.00 27 LEU A C 6
ATOM 2855 O O . LEU A 1 27 ? 7.032 -4.027 0.642 1.00 0.00 27 LEU A O 6
ATOM 2870 N N . LYS A 1 28 ? 6.246 -6.129 0.486 1.00 0.00 28 LYS A N 6
ATOM 2871 C CA . LYS A 1 28 ? 7.553 -6.747 0.282 1.00 0.00 28 LYS A CA 6
ATOM 2872 C C . LYS A 1 28 ? 8.316 -6.154 -0.913 1.00 0.00 28 LYS A C 6
ATOM 2873 O O . LYS A 1 28 ? 9.549 -6.171 -0.928 1.00 0.00 28 LYS A O 6
ATOM 2888 N N . VAL A 1 29 ? 7.601 -5.603 -1.900 1.00 0.00 29 VAL A N 6
ATOM 2889 C CA . VAL A 1 29 ? 8.259 -4.982 -3.058 1.00 0.00 29 V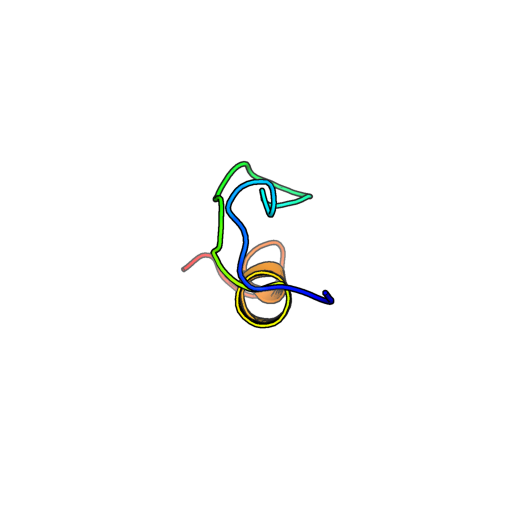AL A CA 6
ATOM 2890 C C . VAL A 1 29 ? 9.207 -3.869 -2.617 1.00 0.00 29 VAL A C 6
ATOM 2891 O O . VAL A 1 29 ? 10.256 -3.664 -3.214 1.00 0.00 29 VAL A O 6
ATOM 2904 N N . HIS A 1 30 ? 8.822 -3.133 -1.585 1.00 0.00 30 HIS A N 6
ATOM 2905 C CA . HIS A 1 30 ? 9.621 -2.013 -1.105 1.00 0.00 30 HIS A CA 6
ATOM 2906 C C . HIS A 1 30 ? 10.801 -2.472 -0.282 1.00 0.00 30 HIS A C 6
ATOM 2907 O O . HIS A 1 30 ? 11.220 -1.778 0.642 1.00 0.00 30 HIS A O 6
ATOM 2920 N N . THR A 1 31 ? 11.352 -3.605 -0.653 1.00 0.00 31 THR A N 6
ATOM 2921 C CA . THR A 1 31 ? 12.507 -4.167 0.005 1.00 0.00 31 THR A CA 6
ATOM 2922 C C . THR A 1 31 ? 13.158 -5.213 -0.899 1.00 0.00 31 THR A C 6
ATOM 2923 O O . THR A 1 31 ? 14.374 -5.199 -1.101 1.00 0.00 31 THR A O 6
ATOM 2934 N N . ASP A 1 32 ? 12.336 -6.079 -1.495 1.00 0.00 32 ASP A N 6
ATOM 2935 C CA . ASP A 1 32 ? 12.835 -7.081 -2.439 1.00 0.00 32 ASP A CA 6
ATOM 2936 C C . ASP A 1 32 ? 13.191 -6.447 -3.776 1.00 0.00 32 ASP A C 6
ATOM 2937 O O . ASP A 1 32 ? 14.335 -6.510 -4.221 1.00 0.00 32 ASP A O 6
ATOM 2945 N N . THR A 1 33 ? 12.202 -5.822 -4.403 1.00 0.00 33 THR A N 6
ATOM 2946 C CA . THR A 1 33 ? 12.390 -5.150 -5.680 1.00 0.00 33 THR A CA 6
ATOM 2947 C C . THR A 1 33 ? 11.228 -4.200 -5.945 1.00 0.00 33 THR A C 6
ATOM 2948 O O . THR A 1 33 ? 10.064 -4.557 -5.751 1.00 0.00 33 THR A O 6
ATOM 2959 N N . LEU A 1 34 ? 11.543 -2.986 -6.364 1.00 0.00 34 LEU A N 6
ATOM 2960 C CA . LEU A 1 34 ? 10.525 -1.978 -6.621 1.00 0.00 34 LEU A CA 6
ATOM 2961 C C . LEU A 1 34 ? 10.935 -1.129 -7.812 1.00 0.00 34 LEU A C 6
ATOM 2962 O O . LEU A 1 34 ? 10.792 0.097 -7.815 1.00 0.00 34 LEU A O 6
ATOM 2977 N N . SER A 1 35 ? 11.398 -1.807 -8.847 1.00 0.00 35 SER A N 6
ATOM 2978 C CA . SER A 1 35 ? 11.781 -1.152 -10.079 1.00 0.00 35 SER A CA 6
ATOM 2979 C C . SER A 1 35 ? 10.530 -0.782 -10.870 1.00 0.00 35 SER A C 6
ATOM 2980 O O . SER A 1 35 ? 10.478 0.336 -11.422 1.00 0.00 35 SER A O 6
ATOM 2989 N N . GLY A 1 1 ? -11.445 -7.632 11.375 1.00 0.00 1 GLY A N 7
ATOM 2990 C CA . GLY A 1 1 ? -10.894 -8.132 10.094 1.00 0.00 1 GLY A CA 7
ATOM 2991 C C . GLY A 1 1 ? -11.330 -7.304 8.902 1.00 0.00 1 GLY A C 7
ATOM 2992 O O . GLY A 1 1 ? -11.832 -7.851 7.917 1.00 0.00 1 GLY A O 7
ATOM 2998 N N . SER A 1 2 ? -11.149 -5.986 8.987 1.00 0.00 2 SER A N 7
ATOM 2999 C CA . SER A 1 2 ? -11.530 -5.083 7.903 1.00 0.00 2 SER A CA 7
ATOM 3000 C C . SER A 1 2 ? -10.829 -5.471 6.602 1.00 0.00 2 SER A C 7
ATOM 3001 O O . SER A 1 2 ? -9.615 -5.687 6.581 1.00 0.00 2 SER A O 7
ATOM 3008 N N . SER A 1 3 ? -11.615 -5.620 5.542 1.00 0.00 3 SER A N 7
ATOM 3009 C CA . SER A 1 3 ? -11.101 -6.059 4.257 1.00 0.00 3 SER A CA 7
ATOM 3010 C C . SER A 1 3 ? -12.214 -5.998 3.209 1.00 0.00 3 SER A C 7
ATOM 3011 O O . SER A 1 3 ? -13.346 -6.410 3.475 1.00 0.00 3 SER A O 7
ATOM 3018 N N . GLY A 1 4 ? -11.892 -5.492 2.026 1.00 0.00 4 GLY A N 7
ATOM 3019 C CA . GLY A 1 4 ? -12.880 -5.409 0.961 1.00 0.00 4 GLY A CA 7
ATOM 3020 C C . GLY A 1 4 ? -13.007 -4.011 0.377 1.00 0.00 4 GLY A C 7
ATOM 3021 O O . GLY A 1 4 ? -12.789 -3.819 -0.821 1.00 0.00 4 GLY A O 7
ATOM 3025 N N . LYS A 1 5 ? -13.297 -3.029 1.228 1.00 0.00 5 LYS A N 7
ATOM 3026 C CA . LYS A 1 5 ? -13.372 -1.630 0.798 1.00 0.00 5 LYS A CA 7
ATOM 3027 C C . LYS A 1 5 ? -11.976 -1.093 0.497 1.00 0.00 5 LYS A C 7
ATOM 3028 O O . LYS A 1 5 ? -10.990 -1.625 1.002 1.00 0.00 5 LYS A O 7
ATOM 3043 N N . ARG A 1 6 ? -11.875 -0.160 -0.449 1.00 0.00 6 ARG A N 7
ATOM 3044 C CA . ARG A 1 6 ? -10.562 0.270 -0.933 1.00 0.00 6 ARG A CA 7
ATOM 3045 C C . ARG A 1 6 ? -10.001 1.581 -0.330 1.00 0.00 6 ARG A C 7
ATOM 3046 O O . ARG A 1 6 ? -9.205 2.233 -1.005 1.00 0.00 6 ARG A O 7
ATOM 3064 N N . PRO A 1 7 ? -10.244 1.966 0.951 1.00 0.00 7 PRO A N 7
ATOM 3065 C CA . PRO A 1 7 ? -9.567 3.124 1.510 1.00 0.00 7 PRO A CA 7
ATOM 3066 C C . PRO A 1 7 ? -8.169 2.744 1.989 1.00 0.00 7 PRO A C 7
ATOM 3067 O O . PRO A 1 7 ? -7.447 3.552 2.573 1.00 0.00 7 PRO A O 7
ATOM 3075 N N . PHE A 1 8 ? -7.808 1.495 1.726 1.00 0.00 8 PHE A N 7
ATOM 3076 C CA . PHE A 1 8 ? -6.513 0.954 2.101 1.00 0.00 8 PHE A CA 7
ATOM 3077 C C . PHE A 1 8 ? -5.477 1.465 1.118 1.00 0.00 8 PHE A C 7
ATOM 3078 O O . PHE A 1 8 ? -5.685 1.390 -0.091 1.00 0.00 8 PHE A O 7
ATOM 3094 N N . VAL A 1 9 ? -4.383 2.007 1.615 1.00 0.00 9 VAL A N 7
ATOM 3095 C CA . VAL A 1 9 ? -3.371 2.545 0.740 1.00 0.00 9 VAL A CA 7
ATOM 3096 C C . VAL A 1 9 ? -1.984 2.330 1.328 1.00 0.00 9 VAL A C 7
ATOM 3097 O O . VAL A 1 9 ? -1.782 2.425 2.546 1.00 0.00 9 VAL A O 7
ATOM 3110 N N . CYS A 1 10 ? -1.057 1.960 0.466 1.00 0.00 10 CYS A N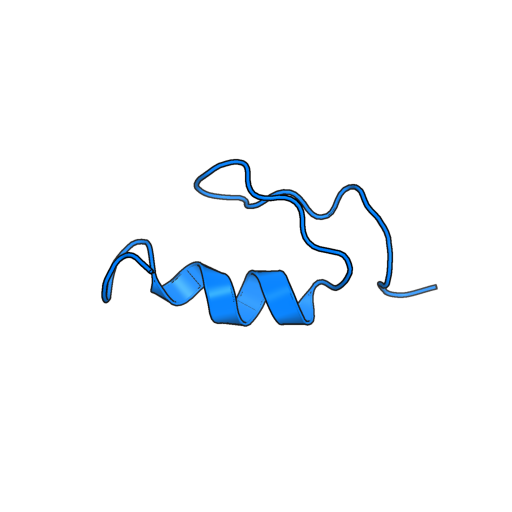 7
ATOM 3111 C CA . CYS A 1 10 ? 0.293 1.643 0.876 1.00 0.00 10 CYS A CA 7
ATOM 3112 C C . CYS A 1 10 ? 0.951 2.828 1.566 1.00 0.00 10 CYS A C 7
ATOM 3113 O O . CYS A 1 10 ? 0.878 3.963 1.095 1.00 0.00 10 CYS A O 7
ATOM 3119 N N . ARG A 1 11 ? 1.590 2.544 2.684 1.00 0.00 11 ARG A N 7
ATOM 3120 C CA . ARG A 1 11 ? 2.276 3.561 3.457 1.00 0.00 11 ARG A CA 7
ATOM 3121 C C . ARG A 1 11 ? 3.571 3.984 2.775 1.00 0.00 11 ARG A C 7
ATOM 3122 O O . ARG A 1 11 ? 4.006 5.128 2.914 1.00 0.00 11 ARG A O 7
ATOM 3140 N N . ILE A 1 12 ? 4.214 3.048 2.082 1.00 0.00 12 ILE A N 7
ATOM 3141 C CA . ILE A 1 12 ? 5.487 3.333 1.439 1.00 0.00 12 ILE A CA 7
ATOM 3142 C C . ILE A 1 12 ? 5.282 4.110 0.142 1.00 0.00 12 ILE A C 7
ATOM 3143 O O . ILE A 1 12 ? 5.823 5.206 -0.015 1.00 0.00 12 ILE A O 7
ATOM 3158 N N . CYS A 1 13 ? 4.398 3.622 -0.723 1.00 0.00 13 CYS A N 7
ATOM 3159 C CA . CYS A 1 13 ? 4.036 4.383 -1.905 1.00 0.00 13 CYS A CA 7
ATOM 3160 C C . CYS A 1 13 ? 2.650 5.000 -1.713 1.00 0.00 13 CYS A C 7
ATOM 3161 O O . CYS A 1 13 ? 2.418 5.693 -0.723 1.00 0.00 13 CYS A O 7
ATOM 3167 N N . LEU A 1 14 ? 1.737 4.713 -2.626 1.00 0.00 14 LEU A N 7
ATOM 3168 C CA . LEU A 1 14 ? 0.360 5.197 -2.551 1.00 0.00 14 LEU A CA 7
ATOM 3169 C C . LEU A 1 14 ? -0.543 4.340 -3.418 1.00 0.00 14 LEU A C 7
ATOM 3170 O O . LEU A 1 14 ? -1.497 4.828 -4.027 1.00 0.00 14 LEU A O 7
ATOM 3185 N N . SER A 1 15 ? -0.293 3.045 -3.401 1.00 0.00 15 SER A N 7
ATOM 3186 C CA . SER A 1 15 ? -1.145 2.109 -4.104 1.00 0.00 15 SER A CA 7
ATOM 3187 C C . SER A 1 15 ? -2.310 1.693 -3.206 1.00 0.00 15 SER A C 7
ATOM 3188 O O . SER A 1 15 ? -2.095 1.214 -2.091 1.00 0.00 15 SER A O 7
ATOM 3195 N N . ALA A 1 16 ? -3.531 1.858 -3.693 1.00 0.00 16 ALA A N 7
ATOM 3196 C CA . ALA A 1 16 ? -4.714 1.468 -2.935 1.00 0.00 16 ALA A CA 7
ATOM 3197 C C . ALA A 1 16 ? -5.087 0.018 -3.231 1.00 0.00 16 ALA A C 7
ATOM 3198 O O . ALA A 1 16 ? -5.056 -0.411 -4.386 1.00 0.00 16 ALA A O 7
ATOM 3205 N N . PHE A 1 17 ? -5.469 -0.727 -2.201 1.00 0.00 17 PHE A N 7
ATOM 3206 C CA . PHE A 1 17 ? -5.879 -2.117 -2.375 1.00 0.00 17 PHE A CA 7
ATOM 3207 C C . PHE A 1 17 ? -7.156 -2.396 -1.599 1.00 0.00 17 PHE A C 7
ATOM 3208 O O . PHE A 1 17 ? -7.378 -1.827 -0.534 1.00 0.00 17 PHE A O 7
ATOM 3224 N N . THR A 1 18 ? -7.973 -3.293 -2.130 1.00 0.00 18 THR A N 7
ATOM 3225 C CA . THR A 1 18 ? -9.215 -3.693 -1.483 1.00 0.00 18 THR A CA 7
ATOM 3226 C C . THR A 1 18 ? -8.961 -4.306 -0.113 1.00 0.00 18 THR A C 7
ATOM 3227 O O . THR A 1 18 ? -9.746 -4.135 0.819 1.00 0.00 18 THR A O 7
ATOM 3238 N N . THR A 1 19 ? -7.970 -5.168 -0.053 1.00 0.00 19 THR A N 7
ATOM 3239 C CA . THR A 1 19 ? -7.743 -5.963 1.129 1.00 0.00 19 THR A CA 7
ATOM 3240 C C . THR A 1 19 ? -6.372 -5.688 1.724 1.00 0.00 19 THR A C 7
ATOM 3241 O O . THR A 1 19 ? -5.383 -5.553 0.995 1.00 0.00 19 THR A O 7
ATOM 3252 N N . LYS A 1 20 ? -6.299 -5.768 3.048 1.00 0.00 20 LYS A N 7
ATOM 3253 C CA . LYS A 1 20 ? -5.027 -5.714 3.755 1.00 0.00 20 LYS A CA 7
ATOM 3254 C C . LYS A 1 20 ? -4.121 -6.798 3.235 1.00 0.0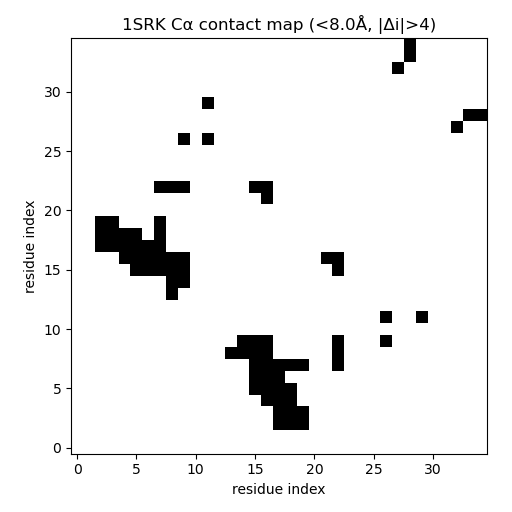0 20 LYS A C 7
ATOM 3255 O O . LYS A 1 20 ? -2.899 -6.661 3.214 1.00 0.00 20 LYS A O 7
ATOM 3270 N N . ALA A 1 21 ? -4.752 -7.898 2.874 1.00 0.00 21 ALA A N 7
ATOM 3271 C CA . ALA A 1 21 ? -4.057 -9.065 2.411 1.00 0.00 21 ALA A CA 7
ATOM 3272 C C . ALA A 1 21 ? -3.182 -8.742 1.195 1.00 0.00 21 ALA A C 7
ATOM 3273 O O . ALA A 1 21 ? -1.998 -9.083 1.164 1.00 0.00 21 ALA A O 7
ATOM 3280 N N . ASN A 1 22 ? -3.741 -7.994 0.241 1.00 0.00 22 ASN A N 7
ATOM 3281 C CA . ASN A 1 22 ? -2.967 -7.532 -0.913 1.00 0.00 22 ASN A CA 7
ATOM 3282 C C . ASN A 1 22 ? -1.847 -6.597 -0.482 1.00 0.00 22 ASN A C 7
ATOM 3283 O O . ASN A 1 22 ? -0.722 -6.709 -0.957 1.00 0.00 22 ASN A O 7
ATOM 3293 N N . CYS A 1 23 ? -2.166 -5.672 0.416 1.00 0.00 23 CYS A N 7
ATOM 3294 C CA . CYS A 1 23 ? -1.184 -4.707 0.906 1.00 0.00 23 CYS A CA 7
ATOM 3295 C C . CYS A 1 23 ? 0.006 -5.431 1.537 1.00 0.00 23 CYS A C 7
ATOM 3296 O O . CYS A 1 23 ? 1.158 -5.024 1.365 1.00 0.00 23 CYS A O 7
ATOM 3303 N N . ALA A 1 24 ? -0.283 -6.504 2.268 1.00 0.00 24 ALA A N 7
ATOM 3304 C CA . ALA A 1 24 ? 0.749 -7.287 2.931 1.00 0.00 24 ALA A CA 7
ATOM 3305 C C . ALA A 1 24 ? 1.740 -7.882 1.931 1.00 0.00 24 ALA A C 7
ATOM 3306 O O . ALA A 1 24 ? 2.954 -7.755 2.104 1.00 0.00 24 ALA A O 7
ATOM 3313 N N . ARG A 1 25 ? 1.227 -8.535 0.888 1.00 0.00 25 ARG A N 7
ATOM 3314 C CA . ARG A 1 25 ? 2.092 -9.146 -0.121 1.00 0.00 25 ARG A CA 7
ATOM 3315 C C . ARG A 1 25 ? 2.764 -8.089 -1.000 1.00 0.00 25 ARG A C 7
ATOM 3316 O O . ARG A 1 25 ? 3.919 -8.240 -1.383 1.00 0.00 25 ARG A O 7
ATOM 3334 N N . HIS A 1 26 ? 2.063 -6.983 -1.227 1.00 0.00 26 HIS A N 7
ATOM 3335 C CA . HIS A 1 26 ? 2.611 -5.841 -1.957 1.00 0.00 26 HIS A CA 7
ATOM 3336 C C . HIS A 1 26 ? 3.873 -5.301 -1.276 1.00 0.00 26 HIS A C 7
ATOM 3337 O O . HIS A 1 26 ? 4.778 -4.802 -1.940 1.00 0.00 26 HIS A O 7
ATOM 3350 N N . LEU A 1 27 ? 3.822 -5.229 0.048 1.00 0.00 27 LEU A N 7
ATOM 3351 C CA . LEU A 1 27 ? 4.842 -4.542 0.839 1.00 0.00 27 LEU A CA 7
ATOM 3352 C C . LEU A 1 27 ? 6.269 -4.983 0.495 1.00 0.00 27 LEU A C 7
ATOM 3353 O O . LEU A 1 27 ? 7.202 -4.177 0.575 1.00 0.00 27 LEU A O 7
ATOM 3368 N N . LYS A 1 28 ? 6.450 -6.268 0.200 1.00 0.00 28 LYS A N 7
ATOM 3369 C CA . LYS A 1 28 ? 7.783 -6.826 -0.049 1.00 0.00 28 LYS A CA 7
ATOM 3370 C C . LYS A 1 28 ? 8.554 -6.055 -1.117 1.00 0.00 28 LYS A C 7
ATOM 3371 O O . LYS A 1 28 ? 9.776 -5.977 -1.046 1.00 0.00 28 LYS A O 7
ATOM 3386 N N . VAL A 1 29 ? 7.860 -5.543 -2.129 1.00 0.00 29 VAL A N 7
ATOM 3387 C CA . VAL A 1 29 ? 8.524 -4.848 -3.229 1.00 0.00 29 VAL A CA 7
ATOM 3388 C C . VAL A 1 29 ? 9.419 -3.720 -2.708 1.00 0.00 29 VAL A C 7
ATOM 3389 O O . VAL A 1 29 ? 10.491 -3.459 -3.256 1.00 0.00 29 VAL A O 7
ATOM 3402 N N . HIS A 1 30 ? 8.972 -3.048 -1.649 1.00 0.00 30 HIS A N 7
ATOM 3403 C CA . HIS A 1 30 ? 9.728 -1.946 -1.064 1.00 0.00 30 HIS A CA 7
ATOM 3404 C C . HIS A 1 30 ? 10.841 -2.434 -0.133 1.00 0.00 30 HIS A C 7
ATOM 3405 O O . HIS A 1 30 ? 11.290 -1.685 0.739 1.00 0.00 30 HIS A O 7
ATOM 3418 N N . THR A 1 31 ? 11.295 -3.664 -0.321 1.00 0.00 31 THR A N 7
ATOM 3419 C CA . THR A 1 31 ? 12.361 -4.216 0.506 1.00 0.00 31 THR A CA 7
ATOM 3420 C C . THR A 1 31 ? 12.752 -5.612 0.009 1.00 0.00 31 THR A C 7
ATOM 3421 O O . THR A 1 31 ? 13.185 -6.473 0.783 1.00 0.00 31 THR A O 7
ATOM 3432 N N . ASP A 1 32 ? 12.639 -5.801 -1.299 1.00 0.00 32 ASP A N 7
ATOM 3433 C CA . ASP A 1 32 ? 13.008 -7.055 -1.946 1.00 0.00 32 ASP A CA 7
ATOM 3434 C C . ASP A 1 32 ? 12.972 -6.865 -3.458 1.00 0.00 32 ASP A C 7
ATOM 3435 O O . ASP A 1 32 ? 11.993 -6.350 -3.996 1.00 0.00 32 ASP A O 7
ATOM 3443 N N . THR A 1 33 ? 14.014 -7.312 -4.141 1.00 0.00 33 THR A N 7
ATOM 3444 C CA . THR A 1 33 ? 14.064 -7.229 -5.590 1.00 0.00 33 THR A CA 7
ATOM 3445 C C . THR A 1 33 ? 13.216 -8.343 -6.204 1.00 0.00 33 THR A C 7
ATOM 3446 O O . THR A 1 33 ? 13.272 -9.493 -5.760 1.00 0.00 33 THR A O 7
ATOM 3457 N N . LEU A 1 34 ? 12.366 -7.988 -7.157 1.00 0.00 34 LEU A N 7
ATOM 3458 C CA . LEU A 1 34 ? 11.444 -8.954 -7.742 1.00 0.00 34 LEU A CA 7
ATOM 3459 C C . LEU A 1 34 ? 12.153 -9.851 -8.752 1.00 0.00 34 LEU A C 7
ATOM 3460 O O . LEU A 1 34 ? 12.039 -11.075 -8.690 1.00 0.00 34 LEU A O 7
ATOM 3475 N N . SER A 1 35 ? 12.879 -9.245 -9.677 1.00 0.00 35 SER A N 7
ATOM 3476 C CA . SER A 1 35 ? 13.598 -9.999 -10.692 1.00 0.00 35 SER A CA 7
ATOM 3477 C C . SER A 1 35 ? 14.904 -10.566 -10.137 1.00 0.00 35 SER A C 7
ATOM 3478 O O . SER A 1 35 ? 15.029 -11.807 -10.044 1.00 0.00 35 SER A O 7
ATOM 3487 N N . GLY A 1 1 ? -12.883 -9.061 11.384 1.00 0.00 1 GLY A N 8
ATOM 3488 C CA . GLY A 1 1 ? -11.430 -9.326 11.490 1.00 0.00 1 GLY A CA 8
ATOM 3489 C C . GLY A 1 1 ? -10.654 -8.692 10.358 1.00 0.00 1 GLY A C 8
ATOM 3490 O O . GLY A 1 1 ? -9.631 -8.040 10.584 1.00 0.00 1 GLY A O 8
ATOM 3496 N N . SER A 1 2 ? -11.143 -8.874 9.140 1.00 0.00 2 SER A N 8
ATOM 3497 C CA . SER A 1 2 ? -10.502 -8.324 7.961 1.00 0.00 2 SER A CA 8
ATOM 3498 C C . SER A 1 2 ? -11.427 -8.458 6.759 1.00 0.00 2 SER A C 8
ATOM 3499 O O . SER A 1 2 ? -12.080 -9.488 6.575 1.00 0.00 2 SER A O 8
ATOM 3506 N N . SER A 1 3 ? -11.521 -7.396 5.978 1.00 0.00 3 SER A N 8
ATOM 3507 C CA . SER A 1 3 ? -12.413 -7.360 4.832 1.00 0.00 3 SER A CA 8
ATOM 3508 C C . SER A 1 3 ? -12.068 -6.186 3.931 1.00 0.00 3 SER A C 8
ATOM 3509 O O . SER A 1 3 ? -11.738 -5.102 4.420 1.00 0.00 3 SER A O 8
ATOM 3516 N N . GLY A 1 4 ? -12.052 -6.444 2.628 1.00 0.00 4 GLY A N 8
ATOM 3517 C CA . GLY A 1 4 ? -11.639 -5.446 1.660 1.00 0.00 4 GLY A CA 8
ATOM 3518 C C . GLY A 1 4 ? -12.384 -4.127 1.775 1.00 0.00 4 GLY A C 8
ATOM 3519 O O . GLY A 1 4 ? -13.604 -4.095 1.961 1.00 0.00 4 GLY A O 8
ATOM 3523 N N . LYS A 1 5 ? -11.629 -3.048 1.652 1.00 0.00 5 LYS A N 8
ATOM 3524 C CA . LYS A 1 5 ? -12.139 -1.695 1.723 1.00 0.00 5 LYS A CA 8
ATOM 3525 C C . LYS A 1 5 ? -11.051 -0.786 1.139 1.00 0.00 5 LYS A C 8
ATOM 3526 O O . LYS A 1 5 ? -9.918 -1.229 0.976 1.00 0.00 5 LYS A O 8
ATOM 3541 N N . ARG A 1 6 ? -11.437 0.330 0.554 1.00 0.00 6 ARG A N 8
ATOM 3542 C CA . ARG A 1 6 ? -10.519 1.069 -0.320 1.00 0.00 6 ARG A CA 8
ATOM 3543 C C . ARG A 1 6 ? -9.387 1.854 0.398 1.00 0.00 6 ARG A C 8
ATOM 3544 O O . ARG A 1 6 ? -8.330 2.050 -0.201 1.00 0.00 6 ARG A O 8
ATOM 3562 N N . PRO A 1 7 ? -9.554 2.349 1.647 1.00 0.00 7 PRO A N 8
ATOM 3563 C CA . PRO A 1 7 ? -8.503 3.137 2.336 1.00 0.00 7 PRO A CA 8
ATOM 3564 C C . PRO A 1 7 ? -7.290 2.308 2.781 1.00 0.00 7 PRO A C 8
ATOM 3565 O O . PRO A 1 7 ? -6.566 2.698 3.697 1.00 0.00 7 PRO A O 8
ATOM 3573 N N . PHE A 1 8 ? -7.048 1.191 2.115 1.00 0.00 8 PHE A N 8
ATOM 3574 C CA . PHE A 1 8 ? -5.904 0.337 2.427 1.00 0.00 8 PHE A CA 8
ATOM 3575 C C . PHE A 1 8 ? -4.702 0.735 1.579 1.00 0.00 8 PHE A C 8
ATOM 3576 O O . PHE A 1 8 ? -4.129 -0.093 0.871 1.00 0.00 8 PHE A O 8
ATOM 3592 N N . VAL A 1 9 ? -4.400 2.024 1.564 1.00 0.00 9 VAL A N 8
ATOM 3593 C CA . VAL A 1 9 ? -3.348 2.546 0.704 1.00 0.00 9 VAL A CA 8
ATOM 3594 C C . VAL A 1 9 ? -1.971 2.248 1.298 1.00 0.00 9 VAL A C 8
ATOM 3595 O O . VAL A 1 9 ? -1.789 2.261 2.521 1.00 0.00 9 VAL A O 8
ATOM 3608 N N . CYS A 1 10 ? -1.019 1.961 0.426 1.00 0.00 10 CYS A N 8
ATOM 3609 C CA . CYS A 1 10 ? 0.338 1.647 0.827 1.00 0.00 10 CYS A CA 8
ATOM 3610 C C . CYS A 1 10 ? 0.980 2.791 1.596 1.00 0.00 10 CYS A C 8
ATOM 3611 O O . CYS A 1 10 ? 0.860 3.964 1.227 1.00 0.00 10 CYS A O 8
ATOM 3617 N N . ARG A 1 11 ? 1.704 2.423 2.640 1.00 0.00 11 ARG A N 8
ATOM 3618 C CA . ARG A 1 11 ? 2.429 3.380 3.452 1.00 0.00 11 ARG A CA 8
ATOM 3619 C C . ARG A 1 11 ? 3.578 3.991 2.663 1.00 0.00 11 ARG A C 8
ATOM 3620 O O . ARG A 1 11 ? 3.915 5.160 2.847 1.00 0.00 11 ARG A O 8
ATOM 3638 N N . ILE A 1 12 ? 4.293 3.142 1.938 1.00 0.00 12 ILE A N 8
ATOM 3639 C CA . ILE A 1 12 ? 5.537 3.556 1.316 1.00 0.00 12 ILE A CA 8
ATOM 3640 C C . ILE A 1 12 ? 5.295 4.336 0.032 1.00 0.00 12 ILE A C 8
ATOM 3641 O O . ILE A 1 12 ? 5.729 5.484 -0.089 1.00 0.00 12 ILE A O 8
ATOM 3656 N N . CYS A 1 13 ? 4.481 3.788 -0.859 1.00 0.00 13 CYS A N 8
ATOM 3657 C CA . CYS A 1 13 ? 4.073 4.546 -2.021 1.00 0.00 13 CYS A CA 8
ATOM 3658 C C . CYS A 1 13 ? 2.681 5.131 -1.778 1.00 0.00 13 CYS A C 8
ATOM 3659 O O . CYS A 1 13 ? 2.445 5.750 -0.741 1.00 0.00 13 CYS A O 8
ATOM 3665 N N . LEU A 1 14 ? 1.753 4.842 -2.668 1.00 0.00 14 LEU A N 8
ATOM 3666 C CA . LEU A 1 14 ? 0.355 5.240 -2.510 1.00 0.00 14 LEU A CA 8
ATOM 3667 C C . LEU A 1 14 ? -0.529 4.366 -3.372 1.00 0.00 14 LEU A C 8
ATOM 3668 O O . LEU A 1 14 ? -1.573 4.803 -3.858 1.00 0.00 14 LEU A O 8
ATOM 3683 N N . SER A 1 15 ? -0.158 3.104 -3.476 1.00 0.00 15 SER A N 8
ATOM 3684 C CA . SER A 1 15 ? -0.976 2.139 -4.178 1.00 0.00 15 SER A CA 8
ATOM 3685 C C . SER A 1 15 ? -2.101 1.662 -3.263 1.00 0.00 15 SER A C 8
ATOM 3686 O O . SER A 1 15 ? -1.846 1.178 -2.161 1.00 0.00 15 SER A O 8
ATOM 3693 N N . ALA A 1 16 ? -3.338 1.808 -3.707 1.00 0.00 16 ALA A N 8
ATOM 3694 C CA . ALA A 1 16 ? -4.479 1.383 -2.914 1.00 0.00 16 ALA A CA 8
ATOM 3695 C C . ALA A 1 16 ? -4.860 -0.057 -3.244 1.00 0.00 16 ALA A C 8
ATOM 3696 O O . ALA A 1 16 ? -4.936 -0.433 -4.416 1.00 0.00 16 ALA A O 8
ATOM 3703 N N . PHE A 1 17 ? -5.125 -0.850 -2.216 1.00 0.00 17 PHE A N 8
ATOM 3704 C CA . PHE A 1 17 ? -5.533 -2.237 -2.400 1.00 0.00 17 PHE A CA 8
ATOM 3705 C C . PHE A 1 17 ? -6.792 -2.502 -1.597 1.00 0.00 17 PHE A C 8
ATOM 3706 O O . PHE A 1 17 ? -6.979 -1.918 -0.538 1.00 0.00 17 PHE A O 8
ATOM 3722 N N . THR A 1 18 ? -7.686 -3.317 -2.133 1.00 0.00 18 THR A N 8
ATOM 3723 C CA . THR A 1 18 ? -8.956 -3.579 -1.474 1.00 0.00 18 THR A CA 8
ATOM 3724 C C . THR A 1 18 ? -8.765 -4.276 -0.127 1.00 0.00 18 THR A C 8
ATOM 3725 O O . THR A 1 18 ? -9.215 -3.790 0.898 1.00 0.00 18 THR A O 8
ATOM 3736 N N . THR A 1 19 ? -8.140 -5.436 -0.136 1.00 0.00 19 THR A N 8
ATOM 3737 C CA . THR A 1 19 ? -7.954 -6.199 1.085 1.00 0.00 19 THR A CA 8
ATOM 3738 C C . THR A 1 19 ? -6.585 -5.955 1.697 1.00 0.00 19 THR A C 8
ATOM 3739 O O . THR A 1 19 ? -5.589 -5.801 0.978 1.00 0.00 19 THR A O 8
ATOM 3750 N N . LYS A 1 20 ? -6.526 -6.117 3.017 1.00 0.00 20 LYS A N 8
ATOM 3751 C CA . LYS A 1 20 ? -5.261 -6.138 3.743 1.00 0.00 20 LYS A CA 8
ATOM 3752 C C . LYS A 1 20 ? -4.347 -7.159 3.124 1.00 0.00 20 LYS A C 8
ATOM 3753 O O . LYS A 1 20 ? -3.133 -6.983 3.064 1.00 0.00 20 LYS A O 8
ATOM 3768 N N . ALA A 1 21 ? -4.959 -8.257 2.725 1.00 0.00 21 ALA A N 8
ATOM 3769 C CA . ALA A 1 21 ? -4.246 -9.372 2.169 1.00 0.00 21 ALA A CA 8
ATOM 3770 C C . ALA A 1 21 ? -3.423 -8.948 0.955 1.00 0.00 21 ALA A C 8
ATOM 3771 O O . ALA A 1 21 ? -2.251 -9.313 0.835 1.00 0.00 21 ALA A O 8
ATOM 3778 N N . ASN A 1 22 ? -4.010 -8.115 0.095 1.00 0.00 22 ASN A N 8
ATOM 3779 C CA . ASN A 1 22 ? -3.277 -7.587 -1.055 1.00 0.00 22 ASN A CA 8
ATOM 3780 C C . ASN A 1 22 ? -2.222 -6.591 -0.600 1.00 0.00 22 ASN A C 8
ATOM 3781 O O . ASN A 1 22 ? -1.118 -6.552 -1.140 1.00 0.00 22 ASN A O 8
ATOM 3791 N N . CYS A 1 23 ? -2.609 -5.720 0.320 1.00 0.00 23 CYS A N 8
ATOM 3792 C CA . CYS A 1 23 ? -1.741 -4.642 0.765 1.00 0.00 23 CYS A CA 8
ATOM 3793 C C . CYS A 1 23 ? -0.483 -5.188 1.440 1.00 0.00 23 CYS A C 8
ATOM 3794 O O . CYS A 1 23 ? 0.623 -4.746 1.147 1.00 0.00 23 CYS A O 8
ATOM 3801 N N . ALA A 1 24 ? -0.666 -6.125 2.368 1.00 0.00 24 ALA A N 8
ATOM 3802 C CA . ALA A 1 24 ? 0.442 -6.697 3.132 1.00 0.00 24 ALA A CA 8
ATOM 3803 C C . ALA A 1 24 ? 1.491 -7.343 2.232 1.00 0.00 24 ALA A C 8
ATOM 3804 O O . ALA A 1 24 ? 2.693 -7.177 2.446 1.00 0.00 24 ALA A O 8
ATOM 3811 N N . ARG A 1 25 ? 1.036 -8.107 1.248 1.00 0.00 25 ARG A N 8
ATOM 3812 C CA . ARG A 1 25 ? 1.946 -8.802 0.343 1.00 0.00 25 ARG A CA 8
ATOM 3813 C C . ARG A 1 25 ? 2.693 -7.808 -0.545 1.00 0.00 25 ARG A C 8
ATOM 3814 O O . ARG A 1 25 ? 3.842 -8.032 -0.907 1.00 0.00 25 ARG A O 8
ATOM 3832 N N . HIS A 1 26 ? 2.030 -6.698 -0.857 1.00 0.00 26 HIS A N 8
ATOM 3833 C CA . HIS A 1 26 ? 2.609 -5.632 -1.670 1.00 0.00 26 HIS A CA 8
ATOM 3834 C C . HIS A 1 26 ? 3.913 -5.110 -1.068 1.00 0.00 26 HIS A C 8
ATOM 3835 O O . HIS A 1 26 ? 4.843 -4.775 -1.795 1.00 0.00 26 HIS A O 8
ATOM 3848 N N . LEU A 1 27 ? 3.928 -4.955 0.250 1.00 0.00 27 LEU A N 8
ATOM 3849 C CA . LEU A 1 27 ? 5.058 -4.366 0.960 1.00 0.00 27 LEU A CA 8
ATOM 3850 C C . LEU A 1 27 ? 6.410 -4.938 0.540 1.00 0.00 27 LEU A C 8
ATOM 3851 O O . LEU A 1 27 ? 7.417 -4.227 0.593 1.00 0.00 27 LEU A O 8
ATOM 3866 N N . LYS A 1 28 ? 6.447 -6.215 0.162 1.00 0.00 28 LYS A N 8
ATOM 3867 C CA . LYS A 1 28 ? 7.703 -6.858 -0.218 1.00 0.00 28 LYS A CA 8
ATOM 3868 C C . LYS A 1 28 ? 8.436 -6.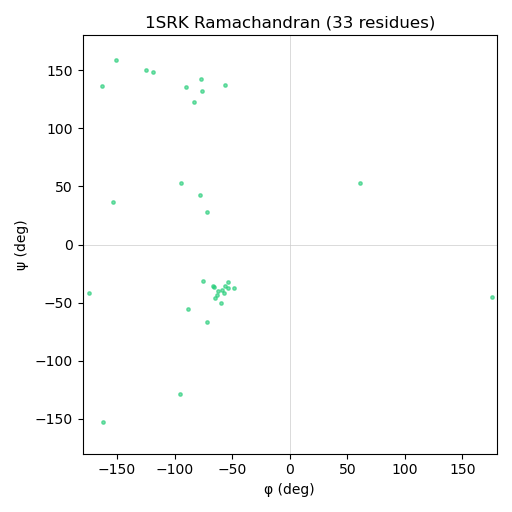070 -1.306 1.00 0.00 28 LYS A C 8
ATOM 3869 O O . LYS A 1 28 ? 9.652 -6.048 -1.325 1.00 0.00 28 LYS A O 8
ATOM 3884 N N . VAL A 1 29 ? 7.706 -5.478 -2.244 1.00 0.00 29 VAL A N 8
ATOM 3885 C CA . VAL A 1 29 ? 8.344 -4.772 -3.354 1.00 0.00 29 VAL A CA 8
ATOM 3886 C C . VAL A 1 29 ? 9.320 -3.699 -2.852 1.00 0.00 29 VAL A C 8
ATOM 3887 O O . VAL A 1 29 ? 10.411 -3.532 -3.398 1.00 0.00 29 VAL A O 8
ATOM 3900 N N . HIS A 1 30 ? 8.929 -2.978 -1.807 1.00 0.00 30 HIS A N 8
ATOM 3901 C CA . HIS A 1 30 ? 9.774 -1.931 -1.249 1.00 0.00 30 HIS A CA 8
ATOM 3902 C C . HIS A 1 30 ? 10.881 -2.522 -0.376 1.00 0.00 30 HIS A C 8
ATOM 3903 O O . HIS A 1 30 ? 12.061 -2.221 -0.560 1.00 0.00 30 HIS A O 8
ATOM 3916 N N . THR A 1 31 ? 10.491 -3.333 0.599 1.00 0.00 31 THR A N 8
ATOM 3917 C CA . THR A 1 31 ? 11.443 -3.925 1.535 1.00 0.00 31 THR A CA 8
ATOM 3918 C C . THR A 1 31 ? 12.026 -5.242 1.004 1.00 0.00 31 THR A C 8
ATOM 3919 O O . THR A 1 31 ? 12.173 -6.222 1.743 1.00 0.00 31 THR A O 8
ATOM 3930 N N . ASP A 1 32 ? 12.366 -5.255 -0.277 1.00 0.00 32 ASP A N 8
ATOM 3931 C CA . ASP A 1 32 ? 12.933 -6.442 -0.915 1.00 0.00 32 ASP A CA 8
ATOM 3932 C C . ASP A 1 32 ? 13.374 -6.098 -2.338 1.00 0.00 32 ASP A C 8
ATOM 3933 O O . ASP A 1 32 ? 14.469 -5.565 -2.532 1.00 0.00 32 ASP A O 8
ATOM 3941 N N . THR A 1 33 ? 12.553 -6.418 -3.333 1.00 0.00 33 THR A N 8
ATOM 3942 C CA . THR A 1 33 ? 12.913 -6.164 -4.717 1.00 0.00 33 THR A CA 8
ATOM 3943 C C . THR A 1 33 ? 11.677 -6.172 -5.619 1.00 0.00 33 THR A C 8
ATOM 3944 O O . THR A 1 33 ? 10.714 -6.896 -5.364 1.00 0.00 33 THR A O 8
ATOM 3955 N N . LEU A 1 34 ? 11.746 -5.407 -6.705 1.00 0.00 34 LEU A N 8
ATOM 3956 C CA . LEU A 1 34 ? 10.679 -5.370 -7.700 1.00 0.00 34 LEU A CA 8
ATOM 3957 C C . LEU A 1 34 ? 11.251 -4.878 -9.027 1.00 0.00 34 LEU A C 8
ATOM 3958 O O . LEU A 1 34 ? 10.996 -5.460 -10.082 1.00 0.00 34 LEU A O 8
ATOM 3973 N N . SER A 1 35 ? 12.081 -3.845 -8.946 1.00 0.00 35 SER A N 8
ATOM 3974 C CA . SER A 1 35 ? 12.767 -3.300 -10.102 1.00 0.00 35 SER A CA 8
ATOM 3975 C C . SER A 1 35 ? 13.943 -2.445 -9.639 1.00 0.00 35 SER A C 8
ATOM 3976 O O . SER A 1 35 ? 13.823 -1.804 -8.569 1.00 0.00 35 SER A O 8
ATOM 3985 N N . GLY A 1 1 ? -10.925 -13.691 5.100 1.00 0.00 1 GLY A N 9
ATOM 3986 C CA . GLY A 1 1 ? -10.617 -12.316 4.654 1.00 0.00 1 GLY A CA 9
ATOM 3987 C C . GLY A 1 1 ? -11.533 -11.852 3.543 1.00 0.00 1 GLY A C 9
ATOM 3988 O O . GLY A 1 1 ? -11.762 -12.579 2.575 1.00 0.00 1 GLY A O 9
ATOM 3994 N N . SER A 1 2 ? -12.050 -10.636 3.686 1.00 0.00 2 SER A N 9
ATOM 3995 C CA . SER A 1 2 ? -12.948 -10.030 2.707 1.00 0.00 2 SER A CA 9
ATOM 3996 C C . SER A 1 2 ? -13.076 -8.542 2.996 1.00 0.00 2 SER A C 9
ATOM 3997 O O . SER A 1 2 ? -14.177 -8.029 3.193 1.00 0.00 2 SER A O 9
ATOM 4004 N N . SER A 1 3 ? -11.929 -7.885 3.142 1.00 0.00 3 SER A N 9
ATOM 4005 C CA . SER A 1 3 ? -11.892 -6.486 3.545 1.00 0.00 3 SER A CA 9
ATOM 4006 C C . SER A 1 3 ? -12.713 -5.626 2.593 1.00 0.00 3 SER A C 9
ATOM 4007 O O . SER A 1 3 ? -13.648 -4.936 3.008 1.00 0.00 3 SER A O 9
ATOM 4014 N N . GLY A 1 4 ? -12.419 -5.761 1.308 1.00 0.00 4 GLY A N 9
ATOM 4015 C CA . GLY A 1 4 ? -13.194 -5.082 0.275 1.00 0.00 4 GLY A CA 9
ATOM 4016 C C . GLY A 1 4 ? -13.345 -3.593 0.539 1.00 0.00 4 GLY A C 9
ATOM 4017 O O . GLY A 1 4 ? -14.466 -3.087 0.618 1.00 0.00 4 GLY A O 9
ATOM 4021 N N . LYS A 1 5 ? -12.236 -2.938 0.841 1.00 0.00 5 LYS A N 9
ATOM 4022 C CA . LYS A 1 5 ? -12.254 -1.558 1.291 1.00 0.00 5 LYS A CA 9
ATOM 4023 C C . LYS A 1 5 ? -11.013 -0.838 0.753 1.00 0.00 5 LYS A C 9
ATOM 4024 O O . LYS A 1 5 ? -9.927 -1.403 0.744 1.00 0.00 5 LYS A O 9
ATOM 4039 N N . ARG A 1 6 ? -11.237 0.293 0.088 1.00 0.00 6 ARG A N 9
ATOM 4040 C CA . ARG A 1 6 ? -10.192 0.955 -0.716 1.00 0.00 6 ARG A CA 9
ATOM 4041 C C . ARG A 1 6 ? -9.142 1.773 0.059 1.00 0.00 6 ARG A C 9
ATOM 4042 O O . ARG A 1 6 ? -8.023 1.905 -0.433 1.00 0.00 6 ARG A O 9
ATOM 4060 N N . PRO A 1 7 ? -9.466 2.402 1.215 1.00 0.00 7 PRO A N 9
ATOM 4061 C CA . PRO A 1 7 ? -8.513 3.266 1.962 1.00 0.00 7 PRO A CA 9
ATOM 4062 C C . PRO A 1 7 ? -7.278 2.527 2.492 1.00 0.00 7 PRO A C 9
ATOM 4063 O O . PRO A 1 7 ? -6.542 3.045 3.334 1.00 0.00 7 PRO A O 9
ATOM 4071 N N . PHE A 1 8 ? -7.020 1.355 1.950 1.00 0.00 8 PHE A N 9
ATOM 4072 C CA . PHE A 1 8 ? -5.847 0.574 2.302 1.00 0.00 8 PHE A CA 9
ATOM 4073 C C . PHE A 1 8 ? -4.662 1.009 1.454 1.00 0.00 8 PHE A C 9
ATOM 4074 O O . PHE A 1 8 ? -4.027 0.188 0.793 1.00 0.00 8 PHE A O 9
ATOM 4090 N N . VAL A 1 9 ? -4.429 2.311 1.397 1.00 0.00 9 VAL A N 9
ATOM 4091 C CA . VAL A 1 9 ? -3.387 2.846 0.545 1.00 0.00 9 VAL A CA 9
ATOM 4092 C C . VAL A 1 9 ? -2.029 2.634 1.201 1.00 0.00 9 VAL A C 9
ATOM 4093 O O . VAL A 1 9 ? -1.878 2.792 2.416 1.00 0.00 9 VAL A O 9
ATOM 4106 N N . CYS A 1 10 ? -1.068 2.217 0.407 1.00 0.00 10 CYS A N 9
ATOM 4107 C CA . CYS A 1 10 ? 0.258 1.924 0.896 1.00 0.00 10 CYS A CA 9
ATOM 4108 C C . CYS A 1 10 ? 0.928 3.184 1.427 1.00 0.00 10 CYS A C 9
ATOM 4109 O O . CYS A 1 10 ? 0.923 4.226 0.774 1.00 0.00 10 CYS A O 9
ATOM 4115 N N . ARG A 1 11 ? 1.492 3.071 2.616 1.00 0.00 11 ARG A N 9
ATOM 4116 C CA . ARG A 1 11 ? 2.172 4.188 3.251 1.00 0.00 11 ARG A CA 9
ATOM 4117 C C . ARG A 1 11 ? 3.481 4.522 2.539 1.00 0.00 11 ARG A C 9
ATOM 4118 O O . ARG A 1 11 ? 3.926 5.671 2.557 1.00 0.00 11 ARG A O 9
ATOM 4136 N N . ILE A 1 12 ? 4.143 3.505 1.995 1.00 0.00 12 ILE A N 9
ATOM 4137 C CA . ILE A 1 12 ? 5.453 3.704 1.388 1.00 0.00 12 ILE A CA 9
ATOM 4138 C C . ILE A 1 12 ? 5.317 4.348 0.013 1.00 0.00 12 ILE A C 9
ATOM 4139 O O . ILE A 1 12 ? 5.896 5.406 -0.240 1.00 0.00 12 ILE A O 9
ATOM 4154 N N . CYS A 1 13 ? 4.432 3.806 -0.817 1.00 0.00 13 CYS A N 9
ATOM 4155 C CA . CYS A 1 13 ? 4.112 4.461 -2.069 1.00 0.00 13 CYS A CA 9
ATOM 4156 C C . CYS A 1 13 ? 2.743 5.143 -1.951 1.00 0.00 13 CYS A C 9
ATOM 4157 O O . CYS A 1 13 ? 2.520 5.911 -1.016 1.00 0.00 13 CYS A O 9
ATOM 4163 N N . LEU A 1 14 ? 1.813 4.774 -2.819 1.00 0.00 14 LEU A N 9
ATOM 4164 C CA . LEU A 1 14 ? 0.430 5.245 -2.752 1.00 0.00 14 LEU A CA 9
ATOM 4165 C C . LEU A 1 14 ? -0.478 4.322 -3.543 1.00 0.00 14 LEU A C 9
ATOM 4166 O O . LEU A 1 14 ? -1.478 4.756 -4.117 1.00 0.00 14 LEU A O 9
ATOM 4181 N N . SER A 1 15 ? -0.183 3.034 -3.487 1.00 0.00 15 SER A N 9
ATOM 4182 C CA . SER A 1 15 ? -1.041 2.042 -4.108 1.00 0.00 15 SER A CA 9
ATOM 4183 C C . SER A 1 15 ? -2.185 1.691 -3.152 1.00 0.00 15 SER A C 9
ATOM 4184 O O . SER A 1 15 ? -1.940 1.303 -2.012 1.00 0.00 15 SER A O 9
ATOM 4191 N N . ALA A 1 16 ? -3.425 1.815 -3.611 1.00 0.00 16 ALA A N 9
ATOM 4192 C CA . ALA A 1 16 ? -4.577 1.486 -2.772 1.00 0.00 16 ALA A CA 9
ATOM 4193 C C . ALA A 1 16 ? -5.049 0.059 -3.036 1.00 0.00 16 ALA A C 9
ATOM 4194 O O . ALA A 1 16 ? -5.197 -0.346 -4.190 1.00 0.00 16 ALA A O 9
ATOM 4201 N N . PHE A 1 17 ? -5.264 -0.709 -1.976 1.00 0.00 17 PHE A N 9
ATOM 4202 C CA . PHE A 1 17 ? -5.690 -2.096 -2.120 1.00 0.00 17 PHE A CA 9
ATOM 4203 C C . PHE A 1 17 ? -7.010 -2.341 -1.407 1.00 0.00 17 PHE A C 9
ATOM 4204 O O . PHE A 1 17 ? -7.323 -1.681 -0.428 1.00 0.00 17 PHE A O 9
ATOM 4220 N N . THR A 1 18 ? -7.794 -3.269 -1.931 1.00 0.00 18 THR A N 9
ATOM 4221 C CA . THR A 1 18 ? -9.096 -3.591 -1.369 1.00 0.00 18 THR A CA 9
ATOM 4222 C C . THR A 1 18 ? -8.984 -4.298 -0.016 1.00 0.00 18 THR A C 9
ATOM 4223 O O . THR A 1 18 ? -9.886 -4.218 0.816 1.00 0.00 18 THR A O 9
ATOM 4234 N N . THR A 1 19 ? -7.960 -5.114 0.133 1.00 0.00 19 THR A N 9
ATOM 4235 C CA . THR A 1 19 ? -7.840 -5.965 1.303 1.00 0.00 19 THR A CA 9
ATOM 4236 C C . THR A 1 19 ? -6.436 -5.907 1.869 1.00 0.00 19 THR A C 9
ATOM 4237 O O . THR A 1 19 ? -5.466 -5.737 1.125 1.00 0.00 19 THR A O 9
ATOM 4248 N N . LYS A 1 20 ? -6.331 -6.123 3.177 1.00 0.00 20 LYS A N 9
ATOM 4249 C CA . LYS A 1 20 ? -5.035 -6.189 3.843 1.00 0.00 20 LYS A CA 9
ATOM 4250 C C . LYS A 1 20 ? -4.177 -7.239 3.172 1.00 0.00 20 LYS A C 9
ATOM 4251 O O . LYS A 1 20 ? -2.959 -7.106 3.079 1.00 0.00 20 LYS A O 9
ATOM 4266 N N . ALA A 1 21 ? -4.844 -8.293 2.724 1.00 0.00 21 ALA A N 9
ATOM 4267 C CA . ALA A 1 21 ? -4.190 -9.403 2.072 1.00 0.00 21 ALA A CA 9
ATOM 4268 C C . ALA A 1 21 ? -3.368 -8.932 0.872 1.00 0.00 21 ALA A C 9
ATOM 4269 O O . ALA A 1 21 ? -2.207 -9.311 0.709 1.00 0.00 21 ALA A O 9
ATOM 4276 N N . ASN A 1 22 ? -3.954 -8.047 0.068 1.00 0.00 22 ASN A N 9
ATOM 4277 C CA . ASN A 1 22 ? -3.244 -7.469 -1.070 1.00 0.00 22 ASN A CA 9
ATOM 4278 C C . ASN A 1 22 ? -2.076 -6.611 -0.608 1.00 0.00 22 ASN A C 9
ATOM 4279 O O . ASN A 1 22 ? -0.991 -6.671 -1.181 1.00 0.00 22 ASN A O 9
ATOM 4289 N N . CYS A 1 23 ? -2.303 -5.815 0.428 1.00 0.00 23 CYS A N 9
ATOM 4290 C CA . CYS A 1 23 ? -1.263 -4.948 0.968 1.00 0.00 23 CYS A CA 9
ATOM 4291 C C . CYS A 1 23 ? -0.090 -5.777 1.494 1.00 0.00 23 CYS A C 9
ATOM 4292 O O . CYS A 1 23 ? 1.074 -5.418 1.304 1.00 0.00 23 CYS A O 9
ATOM 4299 N N . ALA A 1 24 ? -0.409 -6.879 2.166 1.00 0.00 24 ALA A N 9
ATOM 4300 C CA . ALA A 1 24 ? 0.601 -7.758 2.743 1.00 0.00 24 ALA A CA 9
ATOM 4301 C C . ALA A 1 24 ? 1.575 -8.288 1.689 1.00 0.00 24 ALA A C 9
ATOM 4302 O O . ALA A 1 24 ? 2.790 -8.210 1.872 1.00 0.00 24 ALA A O 9
ATOM 4309 N N . ARG A 1 25 ? 1.045 -8.805 0.580 1.00 0.00 25 ARG A N 9
ATOM 4310 C CA . ARG A 1 25 ? 1.900 -9.312 -0.495 1.00 0.00 25 ARG A CA 9
ATOM 4311 C C . ARG A 1 25 ? 2.661 -8.171 -1.166 1.00 0.00 25 ARG A C 9
ATOM 4312 O O . ARG A 1 25 ? 3.811 -8.332 -1.576 1.00 0.00 25 ARG A O 9
ATOM 4330 N N . HIS A 1 26 ? 2.004 -7.024 -1.275 1.00 0.00 26 HIS A N 9
ATOM 4331 C CA . HIS A 1 26 ? 2.586 -5.840 -1.893 1.00 0.00 26 HIS A CA 9
ATOM 4332 C C . HIS A 1 26 ? 3.826 -5.351 -1.148 1.00 0.00 26 HIS A C 9
ATOM 4333 O O . HIS A 1 26 ? 4.755 -4.844 -1.767 1.00 0.00 26 HIS A O 9
ATOM 4346 N N . LEU A 1 27 ? 3.698 -5.250 0.168 1.00 0.00 27 LEU A N 9
ATOM 4347 C CA . LEU A 1 27 ? 4.660 -4.513 0.984 1.00 0.00 27 LEU A CA 9
ATOM 4348 C C . LEU A 1 27 ? 6.117 -4.893 0.704 1.00 0.00 27 LEU A C 9
ATOM 4349 O O . LEU A 1 27 ? 7.004 -4.036 0.767 1.00 0.00 27 LEU A O 9
ATOM 4364 N N . LYS A 1 28 ? 6.375 -6.178 0.484 1.00 0.00 28 LYS A N 9
ATOM 4365 C CA . LYS A 1 28 ? 7.741 -6.656 0.307 1.00 0.00 28 LYS A CA 9
ATOM 4366 C C . LYS A 1 28 ? 8.481 -5.925 -0.810 1.00 0.00 28 LYS A C 9
ATOM 4367 O O . LYS A 1 28 ? 9.698 -5.826 -0.759 1.00 0.00 28 LYS A O 9
ATOM 4382 N N . VAL A 1 29 ? 7.766 -5.487 -1.849 1.00 0.00 29 VAL A N 9
ATOM 4383 C CA . VAL A 1 29 ? 8.405 -4.851 -3.010 1.00 0.00 29 VAL A CA 9
ATOM 4384 C C . VAL A 1 29 ? 9.334 -3.711 -2.591 1.00 0.00 29 VAL A C 9
ATOM 4385 O O . VAL A 1 29 ? 10.347 -3.445 -3.241 1.00 0.00 29 VAL A O 9
ATOM 4398 N N . HIS A 1 30 ? 8.963 -3.019 -1.523 1.00 0.00 30 HIS A N 9
ATOM 4399 C CA . HIS A 1 30 ? 9.736 -1.892 -1.038 1.00 0.00 30 HIS A CA 9
ATOM 4400 C C . HIS A 1 30 ? 10.942 -2.359 -0.243 1.00 0.00 30 HIS A C 9
ATOM 4401 O O . HIS A 1 30 ? 12.050 -1.854 -0.413 1.00 0.00 30 HIS A O 9
ATOM 4414 N N . THR A 1 31 ? 10.702 -3.267 0.680 1.00 0.00 31 THR A N 9
ATOM 4415 C CA . THR A 1 31 ? 11.741 -3.739 1.574 1.00 0.00 31 THR A CA 9
ATOM 4416 C C . THR A 1 31 ? 12.688 -4.724 0.884 1.00 0.00 31 THR A C 9
ATOM 4417 O O . THR A 1 31 ? 13.901 -4.521 0.858 1.00 0.00 31 THR A O 9
ATOM 4428 N N . ASP A 1 32 ? 12.121 -5.740 0.258 1.00 0.00 32 ASP A N 9
ATOM 4429 C CA . ASP A 1 32 ? 12.893 -6.698 -0.513 1.00 0.00 32 ASP A CA 9
ATOM 4430 C C . ASP A 1 32 ? 12.918 -6.272 -1.970 1.00 0.00 32 ASP A C 9
ATOM 4431 O O . ASP A 1 32 ? 11.870 -6.111 -2.594 1.00 0.00 32 ASP A O 9
ATOM 4439 N N . THR A 1 33 ? 14.104 -6.083 -2.508 1.00 0.00 33 THR A N 9
ATOM 4440 C CA . THR A 1 33 ? 14.242 -5.668 -3.888 1.00 0.00 33 THR A CA 9
ATOM 4441 C C . THR A 1 33 ? 14.058 -6.860 -4.827 1.00 0.00 33 THR A C 9
ATOM 4442 O O . THR A 1 33 ? 14.586 -7.949 -4.582 1.00 0.00 33 THR A O 9
ATOM 4453 N N . LEU A 1 34 ? 13.278 -6.659 -5.878 1.00 0.00 34 LEU A N 9
ATOM 4454 C CA . LEU A 1 34 ? 12.987 -7.712 -6.845 1.00 0.00 34 LEU A CA 9
ATOM 4455 C C . LEU A 1 34 ? 14.150 -7.897 -7.823 1.00 0.00 34 LEU A C 9
ATOM 4456 O O . LEU A 1 34 ? 13.948 -7.958 -9.040 1.00 0.00 34 LEU A O 9
ATOM 4471 N N . SER A 1 35 ? 15.364 -7.962 -7.290 1.00 0.00 35 SER A N 9
ATOM 4472 C CA . SER A 1 35 ? 16.555 -8.111 -8.105 1.00 0.00 35 SER A CA 9
ATOM 4473 C C . SER A 1 35 ? 17.715 -8.580 -7.233 1.00 0.00 35 SER A C 9
ATOM 4474 O O . SER A 1 35 ? 18.815 -8.823 -7.772 1.00 0.00 35 SER A O 9
ATOM 4483 N N . GLY A 1 1 ? -12.676 -13.380 6.631 1.00 0.00 1 GLY A N 10
ATOM 4484 C CA . GLY A 1 1 ? -13.487 -12.143 6.529 1.00 0.00 1 GLY A CA 10
ATOM 4485 C C . GLY A 1 1 ? -12.755 -11.046 5.783 1.00 0.00 1 GLY A C 10
ATOM 4486 O O . GLY A 1 1 ? -12.667 -9.914 6.260 1.00 0.00 1 GLY A O 10
ATOM 4492 N N . SER A 1 2 ? -12.194 -11.395 4.626 1.00 0.00 2 SER A N 10
ATOM 4493 C CA . SER A 1 2 ? -11.424 -10.457 3.811 1.00 0.00 2 SER A CA 10
ATOM 4494 C C . SER A 1 2 ? -12.318 -9.420 3.119 1.00 0.00 2 SER A C 10
ATOM 4495 O O . SER A 1 2 ? -12.180 -9.166 1.921 1.00 0.00 2 SER A O 10
ATOM 4502 N N . SER A 1 3 ? -13.180 -8.781 3.891 1.00 0.00 3 SER A N 10
ATOM 4503 C CA . SER A 1 3 ? -14.037 -7.713 3.394 1.00 0.00 3 SER A CA 10
ATOM 4504 C C . SER A 1 3 ? -13.253 -6.405 3.231 1.00 0.00 3 SER A C 10
ATOM 4505 O O . SER A 1 3 ? -13.618 -5.377 3.805 1.00 0.00 3 SER A O 10
ATOM 4512 N N . GLY A 1 4 ? -12.128 -6.477 2.519 1.00 0.00 4 GLY A N 10
ATOM 4513 C CA . GLY A 1 4 ? -11.252 -5.329 2.368 1.00 0.00 4 GLY A CA 10
ATOM 4514 C C . GLY A 1 4 ? -11.964 -4.089 1.852 1.00 0.00 4 GLY A C 10
ATOM 4515 O O . GLY A 1 4 ? -12.801 -4.162 0.947 1.00 0.00 4 GLY A O 10
ATOM 4519 N N . LYS A 1 5 ? -11.635 -2.955 2.452 1.00 0.00 5 LYS A N 10
ATOM 4520 C CA . LYS A 1 5 ? -12.233 -1.682 2.090 1.00 0.00 5 LYS A CA 10
ATOM 4521 C C . LYS A 1 5 ? -11.257 -0.885 1.197 1.00 0.00 5 LYS A C 10
ATOM 4522 O O . LYS A 1 5 ? -10.191 -1.371 0.845 1.00 0.00 5 LYS A O 10
ATOM 4537 N N . ARG A 1 6 ? -11.667 0.293 0.761 1.00 0.00 6 ARG A N 10
ATOM 4538 C CA . ARG A 1 6 ? -10.876 1.104 -0.177 1.00 0.00 6 ARG A CA 10
ATOM 4539 C C . ARG A 1 6 ? -9.685 1.880 0.453 1.00 0.00 6 ARG A C 10
ATOM 4540 O O . ARG A 1 6 ? -8.681 2.091 -0.229 1.00 0.00 6 ARG A O 10
ATOM 4558 N N . PRO A 1 7 ? -9.773 2.390 1.705 1.00 0.00 7 PRO A N 10
ATOM 4559 C CA . PRO A 1 7 ? -8.700 3.218 2.320 1.00 0.00 7 PRO A CA 10
ATOM 4560 C C . PRO A 1 7 ? -7.444 2.438 2.713 1.00 0.00 7 PRO A C 10
ATOM 4561 O O . PRO A 1 7 ? -6.703 2.851 3.608 1.00 0.00 7 PRO A O 10
ATOM 4569 N N . PHE A 1 8 ? -7.197 1.332 2.045 1.00 0.00 8 PHE A N 10
ATOM 4570 C CA . PHE A 1 8 ? -6.024 0.510 2.325 1.00 0.00 8 PHE A CA 10
ATOM 4571 C C . PHE A 1 8 ? -4.849 0.929 1.448 1.00 0.00 8 PHE A C 10
ATOM 4572 O O . PHE A 1 8 ? -4.237 0.095 0.778 1.00 0.00 8 PHE A O 10
ATOM 4588 N N . VAL A 1 9 ? -4.570 2.223 1.409 1.00 0.00 9 VAL A N 10
ATOM 4589 C CA . VAL A 1 9 ? -3.502 2.730 0.563 1.00 0.00 9 VAL A CA 10
ATOM 4590 C C . VAL A 1 9 ? -2.147 2.467 1.216 1.00 0.00 9 VAL A C 10
ATOM 4591 O O . VAL A 1 9 ? -2.011 2.529 2.440 1.00 0.00 9 VAL A O 10
ATOM 4604 N N . CYS A 1 10 ? -1.173 2.102 0.396 1.00 0.00 10 CYS A N 10
ATOM 4605 C CA . CYS A 1 10 ? 0.152 1.759 0.872 1.00 0.00 10 CYS A CA 10
ATOM 4606 C C . CYS A 1 10 ? 0.822 2.938 1.567 1.00 0.00 10 CYS A C 10
ATOM 4607 O O . CYS A 1 10 ? 0.829 4.062 1.059 1.00 0.00 10 CYS A O 10
ATOM 4613 N N . ARG A 1 11 ? 1.416 2.648 2.712 1.00 0.00 11 ARG A N 10
ATOM 4614 C CA . ARG A 1 11 ? 2.136 3.638 3.488 1.00 0.00 11 ARG A CA 10
ATOM 4615 C C . ARG A 1 11 ? 3.383 4.097 2.748 1.00 0.00 11 ARG A C 10
ATOM 4616 O O . ARG A 1 11 ? 3.811 5.242 2.885 1.00 0.00 11 ARG A O 10
ATOM 4634 N N . ILE A 1 12 ? 4.057 3.148 2.110 1.00 0.00 12 ILE A N 10
ATOM 4635 C CA . ILE A 1 12 ? 5.358 3.421 1.531 1.00 0.00 12 ILE A CA 10
ATOM 4636 C C . ILE A 1 12 ? 5.227 4.166 0.210 1.00 0.00 12 ILE A C 10
ATOM 4637 O O . ILE A 1 12 ? 5.804 5.244 0.042 1.00 0.00 12 ILE A O 10
ATOM 4652 N N . CYS A 1 13 ? 4.359 3.674 -0.669 1.00 0.00 13 CYS A N 10
ATOM 4653 C CA . CYS A 1 13 ? 4.054 4.409 -1.877 1.00 0.00 13 CYS A CA 10
ATOM 4654 C C . CYS A 1 13 ? 2.688 5.080 -1.738 1.00 0.00 13 CYS A C 10
ATOM 4655 O O . CYS A 1 13 ? 2.454 5.803 -0.771 1.00 0.00 13 CYS A O 10
ATOM 4661 N N . LEU A 1 14 ? 1.787 4.779 -2.654 1.00 0.00 14 LEU A N 10
ATOM 4662 C CA . LEU A 1 14 ? 0.415 5.277 -2.615 1.00 0.00 14 LEU A CA 10
ATOM 4663 C C . LEU A 1 14 ? -0.472 4.405 -3.482 1.00 0.00 14 LEU A C 10
ATOM 4664 O O . LEU A 1 14 ? -1.437 4.879 -4.088 1.00 0.00 14 LEU A O 10
ATOM 4679 N N . SER A 1 15 ? -0.182 3.119 -3.475 1.00 0.00 15 SER A N 10
ATOM 4680 C CA . SER A 1 15 ? -0.995 2.156 -4.186 1.00 0.00 15 SER A CA 10
ATOM 4681 C C . SER A 1 15 ? -2.185 1.741 -3.319 1.00 0.00 15 SER A C 10
ATOM 4682 O O . SER A 1 15 ? -2.007 1.292 -2.189 1.00 0.00 15 SER A O 10
ATOM 4689 N N . ALA A 1 16 ? -3.388 1.891 -3.846 1.00 0.00 16 ALA A N 10
ATOM 4690 C CA . ALA A 1 16 ? -4.592 1.522 -3.116 1.00 0.00 16 ALA A CA 10
ATOM 4691 C C . ALA A 1 16 ? -4.935 0.051 -3.336 1.00 0.00 16 ALA A C 10
ATOM 4692 O O . ALA A 1 16 ? -4.860 -0.451 -4.461 1.00 0.00 16 ALA A O 10
ATOM 4699 N N . PHE A 1 17 ? -5.333 -0.637 -2.273 1.00 0.00 17 PHE A N 10
ATOM 4700 C CA . PHE A 1 17 ? -5.711 -2.042 -2.371 1.00 0.00 17 PHE A CA 10
ATOM 4701 C C . PHE A 1 17 ? -6.973 -2.308 -1.573 1.00 0.00 17 PHE A C 10
ATOM 4702 O O . PHE A 1 17 ? -7.258 -1.613 -0.606 1.00 0.00 17 PHE A O 10
ATOM 4718 N N . THR A 1 18 ? -7.752 -3.285 -2.010 1.00 0.00 18 THR A N 10
ATOM 4719 C CA . THR A 1 18 ? -9.000 -3.610 -1.348 1.00 0.00 18 THR A CA 10
ATOM 4720 C C . THR A 1 18 ? -8.760 -4.289 0.003 1.00 0.00 18 THR A C 10
ATOM 4721 O O . THR A 1 18 ? -9.125 -3.766 1.040 1.00 0.00 18 THR A O 10
ATOM 4732 N N . THR A 1 19 ? -8.153 -5.461 -0.018 1.00 0.00 19 THR A N 10
ATOM 4733 C CA . THR A 1 19 ? -7.886 -6.199 1.205 1.00 0.00 19 THR A CA 10
ATOM 4734 C C . THR A 1 19 ? -6.509 -5.871 1.762 1.00 0.00 19 THR A C 10
ATOM 4735 O O . THR A 1 19 ? -5.555 -5.661 1.005 1.00 0.00 19 THR A O 10
ATOM 4746 N N . LYS A 1 20 ? -6.394 -5.983 3.080 1.00 0.00 20 LYS A N 10
ATOM 4747 C CA . LYS A 1 20 ? -5.109 -5.874 3.763 1.00 0.00 20 LYS A CA 10
ATOM 4748 C C . LYS A 1 20 ? -4.143 -6.881 3.201 1.00 0.00 20 LYS A C 10
ATOM 4749 O O . LYS A 1 20 ? -2.938 -6.641 3.131 1.00 0.00 20 LYS A O 10
ATOM 4764 N N . ALA A 1 21 ? -4.690 -8.032 2.856 1.00 0.00 21 ALA A N 10
ATOM 4765 C CA . ALA A 1 21 ? -3.905 -9.128 2.357 1.00 0.00 21 ALA A CA 10
ATOM 4766 C C . ALA A 1 21 ? -3.110 -8.719 1.118 1.00 0.00 21 ALA A C 10
ATOM 4767 O O . ALA A 1 21 ? -1.928 -9.046 0.994 1.00 0.00 21 ALA A O 10
ATOM 4774 N N . ASN A 1 22 ? -3.744 -7.956 0.226 1.00 0.00 22 ASN A N 10
ATOM 4775 C CA . ASN A 1 22 ? -3.052 -7.468 -0.966 1.00 0.00 22 ASN A CA 10
ATOM 4776 C C . ASN A 1 22 ? -1.921 -6.523 -0.587 1.00 0.00 22 ASN A C 10
ATOM 4777 O O . ASN A 1 22 ? -0.828 -6.596 -1.146 1.00 0.00 22 ASN A O 10
ATOM 4787 N N . CYS A 1 23 ? -2.190 -5.632 0.356 1.00 0.00 23 CYS A N 10
ATOM 4788 C CA . CYS A 1 23 ? -1.196 -4.666 0.801 1.00 0.00 23 CYS A CA 10
ATOM 4789 C C . CYS A 1 23 ? -0.008 -5.381 1.445 1.00 0.00 23 CYS A C 10
ATOM 4790 O O . CYS A 1 23 ? 1.146 -5.007 1.232 1.00 0.00 23 CYS A O 10
ATOM 4797 N N . ALA A 1 24 ? -0.302 -6.408 2.239 1.00 0.00 24 ALA A N 10
ATOM 4798 C CA . ALA A 1 24 ? 0.734 -7.170 2.928 1.00 0.00 24 ALA A CA 10
ATOM 4799 C C . ALA A 1 24 ? 1.703 -7.823 1.946 1.00 0.00 24 ALA A C 10
ATOM 4800 O O . ALA A 1 24 ? 2.921 -7.708 2.098 1.00 0.00 24 ALA A O 10
ATOM 4807 N N . ARG A 1 25 ? 1.168 -8.499 0.932 1.00 0.00 25 ARG A N 10
ATOM 4808 C CA . ARG A 1 25 ? 2.010 -9.147 -0.069 1.00 0.00 25 ARG A CA 10
ATOM 4809 C C . ARG A 1 25 ? 2.727 -8.101 -0.920 1.00 0.00 25 ARG A C 10
ATOM 4810 O O . ARG A 1 25 ? 3.891 -8.269 -1.272 1.00 0.00 25 ARG A O 10
ATOM 4828 N N . HIS A 1 26 ? 2.040 -6.990 -1.170 1.00 0.00 26 HIS A N 10
ATOM 4829 C CA . HIS A 1 26 ? 2.611 -5.855 -1.892 1.00 0.00 26 HIS A CA 10
ATOM 4830 C C . HIS A 1 26 ? 3.871 -5.331 -1.203 1.00 0.00 26 HIS A C 10
ATOM 4831 O O . HIS A 1 26 ? 4.795 -4.872 -1.865 1.00 0.00 26 HIS A O 10
ATOM 4844 N N . LEU A 1 27 ? 3.803 -5.223 0.116 1.00 0.00 27 LEU A N 10
ATOM 4845 C CA . LEU A 1 27 ? 4.825 -4.537 0.905 1.00 0.00 27 LEU A CA 10
ATOM 4846 C C . LEU A 1 27 ? 6.248 -4.972 0.541 1.00 0.00 27 LEU A C 10
ATOM 4847 O O . LEU A 1 27 ? 7.169 -4.155 0.545 1.00 0.00 27 LEU A O 10
ATOM 4862 N N . LYS A 1 28 ? 6.430 -6.266 0.291 1.00 0.00 28 LYS A N 10
ATOM 4863 C CA . LYS A 1 28 ? 7.755 -6.826 0.009 1.00 0.00 28 LYS A CA 10
ATOM 4864 C C . LYS A 1 28 ? 8.426 -6.169 -1.194 1.00 0.00 28 LYS A C 10
ATOM 4865 O O . LYS A 1 28 ? 9.650 -6.161 -1.279 1.00 0.00 28 LYS A O 10
ATOM 4880 N N . VAL A 1 29 ? 7.650 -5.577 -2.100 1.00 0.00 29 VAL A N 10
ATOM 4881 C CA . VAL A 1 29 ? 8.236 -4.880 -3.242 1.00 0.00 29 VAL A CA 10
ATOM 4882 C C . VAL A 1 29 ? 9.188 -3.782 -2.762 1.00 0.00 29 VAL A C 10
ATOM 4883 O O . VAL A 1 29 ? 10.246 -3.570 -3.350 1.00 0.00 29 VAL A O 10
ATOM 4896 N N . HIS A 1 30 ? 8.814 -3.104 -1.677 1.00 0.00 30 HIS A N 10
ATOM 4897 C CA . HIS A 1 30 ? 9.636 -2.040 -1.104 1.00 0.00 30 HIS A CA 10
ATOM 4898 C C . HIS A 1 30 ? 10.780 -2.595 -0.254 1.00 0.00 30 HIS A C 10
ATOM 4899 O O . HIS A 1 30 ? 11.308 -1.897 0.610 1.00 0.00 30 HIS A O 10
ATOM 4912 N N . THR A 1 31 ? 11.197 -3.818 -0.540 1.00 0.00 31 THR A N 10
ATOM 4913 C CA . THR A 1 31 ? 12.320 -4.431 0.155 1.00 0.00 31 THR A CA 10
ATOM 4914 C C . THR A 1 31 ? 12.657 -5.774 -0.500 1.00 0.00 31 THR A C 10
ATOM 4915 O O . THR A 1 31 ? 13.086 -6.734 0.147 1.00 0.00 31 THR A O 10
ATOM 4926 N N . ASP A 1 32 ? 12.487 -5.806 -1.814 1.00 0.00 32 ASP A N 10
ATOM 4927 C CA . ASP A 1 32 ? 12.789 -6.986 -2.618 1.00 0.00 32 ASP A CA 10
ATOM 4928 C C . ASP A 1 32 ? 12.773 -6.624 -4.095 1.00 0.00 32 ASP A C 10
ATOM 4929 O O . ASP A 1 32 ? 13.723 -6.898 -4.830 1.00 0.00 32 ASP A O 10
ATOM 4937 N N . THR A 1 33 ? 11.707 -5.965 -4.514 1.00 0.00 33 THR A N 10
ATOM 4938 C CA . THR A 1 33 ? 11.571 -5.508 -5.886 1.00 0.00 33 THR A CA 10
ATOM 4939 C C . THR A 1 33 ? 12.146 -4.092 -6.042 1.00 0.00 33 THR A C 10
ATOM 4940 O O . THR A 1 33 ? 11.487 -3.189 -6.556 1.00 0.00 33 THR A O 10
ATOM 4951 N N . LEU A 1 34 ? 13.372 -3.906 -5.564 1.00 0.00 34 LEU A N 10
ATOM 4952 C CA . LEU A 1 34 ? 14.045 -2.610 -5.608 1.00 0.00 34 LEU A CA 10
ATOM 4953 C C . LEU A 1 34 ? 15.549 -2.809 -5.645 1.00 0.00 34 LEU A C 10
ATOM 4954 O O . LEU A 1 34 ? 16.078 -3.710 -4.993 1.00 0.00 34 LEU A O 10
ATOM 4969 N N . SER A 1 35 ? 16.223 -1.984 -6.426 1.00 0.00 35 SER A N 10
ATOM 4970 C CA . SER A 1 35 ? 17.660 -2.072 -6.580 1.00 0.00 35 SER A CA 10
ATOM 4971 C C . SER A 1 35 ? 18.172 -0.751 -7.140 1.00 0.00 35 SER A C 10
ATOM 4972 O O . SER A 1 35 ? 17.357 -0.008 -7.733 1.00 0.00 35 SER A O 10
ATOM 4981 N N . GLY A 1 1 ? -9.572 -12.396 9.135 1.00 0.00 1 GLY A N 11
ATOM 4982 C CA . GLY A 1 1 ? -8.268 -11.716 8.954 1.00 0.00 1 GLY A CA 11
ATOM 4983 C C . GLY A 1 1 ? -8.438 -10.266 8.548 1.00 0.00 1 GLY A C 11
ATOM 4984 O O . GLY A 1 1 ? -7.856 -9.374 9.169 1.00 0.00 1 GLY A O 11
ATOM 4990 N N . SER A 1 2 ? -9.277 -10.029 7.546 1.00 0.00 2 SER A N 11
ATOM 4991 C CA . SER A 1 2 ? -9.582 -8.681 7.084 1.00 0.00 2 SER A CA 11
ATOM 4992 C C . SER A 1 2 ? -10.623 -8.734 5.962 1.00 0.00 2 SER A C 11
ATOM 4993 O O . SER A 1 2 ? -11.683 -9.344 6.127 1.00 0.00 2 SER A O 11
ATOM 5000 N N . SER A 1 3 ? -10.295 -8.108 4.830 1.00 0.00 3 SER A N 11
ATOM 5001 C CA . SER A 1 3 ? -11.152 -8.064 3.643 1.00 0.00 3 SER A CA 11
ATOM 5002 C C . SER A 1 3 ? -12.411 -7.232 3.883 1.00 0.00 3 SER A C 11
ATOM 5003 O O . SER A 1 3 ? -13.141 -7.433 4.855 1.00 0.00 3 SER A O 11
ATOM 5010 N N . GLY A 1 4 ? -12.653 -6.285 2.990 1.00 0.00 4 GLY A N 11
ATOM 5011 C CA . GLY A 1 4 ? -13.822 -5.435 3.118 1.00 0.00 4 GLY A CA 11
ATOM 5012 C C . GLY A 1 4 ? -13.683 -4.137 2.353 1.00 0.00 4 GLY A C 11
ATOM 5013 O O . GLY A 1 4 ? -13.249 -4.126 1.197 1.00 0.00 4 GLY A O 11
ATOM 5017 N N . LYS A 1 5 ? -14.005 -3.043 3.030 1.00 0.00 5 LYS A N 11
ATOM 5018 C CA . LYS A 1 5 ? -13.877 -1.703 2.470 1.00 0.00 5 LYS A CA 11
ATOM 5019 C C . LYS A 1 5 ? -12.432 -1.425 2.053 1.00 0.00 5 LYS A C 11
ATOM 5020 O O . LYS A 1 5 ? -11.495 -2.000 2.611 1.00 0.00 5 LYS A O 11
ATOM 5035 N N . ARG A 1 6 ? -12.261 -0.591 1.029 1.00 0.00 6 ARG A N 11
ATOM 5036 C CA . ARG A 1 6 ? -10.942 -0.276 0.483 1.00 0.00 6 ARG A CA 11
ATOM 5037 C C . ARG A 1 6 ? -10.445 1.141 0.868 1.00 0.00 6 ARG A C 11
ATOM 5038 O O . ARG A 1 6 ? -10.100 1.943 0.000 1.00 0.00 6 ARG A O 11
ATOM 5056 N N . PRO A 1 7 ? -10.295 1.469 2.166 1.00 0.00 7 PRO A N 11
ATOM 5057 C CA . PRO A 1 7 ? -9.708 2.737 2.574 1.00 0.00 7 PRO A CA 11
ATOM 5058 C C . PRO A 1 7 ? -8.184 2.644 2.542 1.00 0.00 7 PRO A C 11
ATOM 5059 O O . PRO A 1 7 ? -7.476 3.548 2.992 1.00 0.00 7 PRO A O 11
ATOM 5067 N N . PHE A 1 8 ? -7.719 1.447 2.214 1.00 0.00 8 PHE A N 11
ATOM 5068 C CA . PHE A 1 8 ? -6.319 1.086 2.349 1.00 0.00 8 PHE A CA 11
ATOM 5069 C C . PHE A 1 8 ? -5.488 1.674 1.228 1.00 0.00 8 PHE A C 11
ATOM 5070 O O . PHE A 1 8 ? -5.835 1.558 0.051 1.00 0.00 8 PHE A O 11
ATOM 5086 N N . VAL A 1 9 ? -4.356 2.234 1.598 1.00 0.00 9 VAL A N 11
ATOM 5087 C CA . VAL A 1 9 ? -3.414 2.766 0.651 1.00 0.00 9 VAL A CA 11
ATOM 5088 C C . VAL A 1 9 ? -2.012 2.534 1.188 1.00 0.00 9 VAL A C 11
ATOM 5089 O O . VAL A 1 9 ? -1.803 2.547 2.405 1.00 0.00 9 VAL A O 11
ATOM 5102 N N . CYS A 1 10 ? -1.090 2.196 0.308 1.00 0.00 10 CYS A N 11
ATOM 5103 C CA . CYS A 1 10 ? 0.247 1.838 0.724 1.00 0.00 10 CYS A CA 11
ATOM 5104 C C . CYS A 1 10 ? 0.914 2.998 1.444 1.00 0.00 10 CYS A C 11
ATOM 5105 O O . CYS A 1 10 ? 0.852 4.145 1.002 1.00 0.00 10 CYS A O 11
ATOM 5111 N N . ARG A 1 11 ? 1.548 2.679 2.556 1.00 0.00 11 ARG A N 11
ATOM 5112 C CA . ARG A 1 11 ? 2.237 3.670 3.354 1.00 0.00 11 ARG A CA 11
ATOM 5113 C C . ARG A 1 11 ? 3.497 4.162 2.656 1.00 0.00 11 ARG A C 11
ATOM 5114 O O . ARG A 1 11 ? 3.872 5.327 2.785 1.00 0.00 11 ARG A O 11
ATOM 5132 N N . ILE A 1 12 ? 4.193 3.255 1.982 1.00 0.00 12 ILE A N 11
ATOM 5133 C CA . ILE A 1 12 ? 5.455 3.602 1.353 1.00 0.00 12 ILE A CA 11
ATOM 5134 C C . ILE A 1 12 ? 5.232 4.322 0.025 1.00 0.00 12 ILE A C 11
ATOM 5135 O O . ILE A 1 12 ? 5.679 5.457 -0.145 1.00 0.00 12 ILE A O 11
ATOM 5150 N N . CYS A 1 13 ? 4.435 3.730 -0.864 1.00 0.00 13 CYS A N 11
ATOM 5151 C CA . CYS A 1 13 ? 4.064 4.425 -2.086 1.00 0.00 13 CYS A CA 11
ATOM 5152 C C . CYS A 1 13 ? 2.670 5.037 -1.934 1.00 0.00 13 CYS A C 11
ATOM 5153 O O . CYS A 1 13 ? 2.427 5.775 -0.982 1.00 0.00 13 CYS A O 11
ATOM 5159 N N . LEU A 1 14 ? 1.759 4.689 -2.829 1.00 0.00 14 LEU A N 11
ATOM 5160 C CA . LEU A 1 14 ? 0.373 5.155 -2.771 1.00 0.00 14 LEU A CA 11
ATOM 5161 C C . LEU A 1 14 ? -0.531 4.209 -3.542 1.00 0.00 14 LEU A C 11
ATOM 5162 O O . LEU A 1 14 ? -1.546 4.621 -4.112 1.00 0.00 14 LEU A O 11
ATOM 5177 N N . SER A 1 15 ? -0.209 2.931 -3.488 1.00 0.00 15 SER A N 11
ATOM 5178 C CA . SER A 1 15 ? -1.051 1.929 -4.106 1.00 0.00 15 SER A CA 11
ATOM 5179 C C . SER A 1 15 ? -2.204 1.577 -3.168 1.00 0.00 15 SER A C 11
ATOM 5180 O O . SER A 1 15 ? -1.980 1.126 -2.047 1.00 0.00 15 SER A O 11
ATOM 5187 N N . ALA A 1 16 ? -3.430 1.760 -3.629 1.00 0.00 16 ALA A N 11
ATOM 5188 C CA . ALA A 1 16 ? -4.601 1.426 -2.830 1.00 0.00 16 ALA A CA 11
ATOM 5189 C C . ALA A 1 16 ? -4.976 -0.038 -3.027 1.00 0.00 16 ALA A C 11
ATOM 5190 O O . ALA A 1 16 ? -4.962 -0.538 -4.152 1.00 0.00 16 ALA A O 11
ATOM 5197 N N . PHE A 1 17 ? -5.341 -0.722 -1.948 1.00 0.00 17 PHE A N 11
ATOM 5198 C CA . PHE A 1 17 ? -5.750 -2.120 -2.046 1.00 0.00 17 PHE A CA 11
ATOM 5199 C C . PHE A 1 17 ? -7.049 -2.360 -1.296 1.00 0.00 17 PHE A C 11
ATOM 5200 O O . PHE A 1 17 ? -7.281 -1.790 -0.232 1.00 0.00 17 PHE A O 11
ATOM 5216 N N . THR A 1 18 ? -7.893 -3.199 -1.876 1.00 0.00 18 THR A N 11
ATOM 5217 C CA . THR A 1 18 ? -9.185 -3.538 -1.299 1.00 0.00 18 THR A CA 11
ATOM 5218 C C . THR A 1 18 ? -9.041 -4.201 0.067 1.00 0.00 18 THR A C 11
ATOM 5219 O O . THR A 1 18 ? -9.901 -4.062 0.934 1.00 0.00 18 THR A O 11
ATOM 5230 N N . THR A 1 19 ? -8.009 -5.019 0.209 1.00 0.00 19 THR A N 11
ATOM 5231 C CA . THR A 1 19 ? -7.825 -5.812 1.406 1.00 0.00 19 THR A CA 11
ATOM 5232 C C . THR A 1 19 ? -6.386 -5.726 1.886 1.00 0.00 19 THR A C 11
ATOM 5233 O O . THR A 1 19 ? -5.461 -5.631 1.074 1.00 0.00 19 THR A O 11
ATOM 5244 N N . LYS A 1 20 ? -6.204 -5.855 3.196 1.00 0.00 20 LYS A N 11
ATOM 5245 C CA . LYS A 1 20 ? -4.872 -5.908 3.791 1.00 0.00 20 LYS A CA 11
ATOM 5246 C C . LYS A 1 20 ? -4.100 -7.046 3.150 1.00 0.00 20 LYS A C 11
ATOM 5247 O O . LYS A 1 20 ? -2.887 -6.971 2.960 1.00 0.00 20 LYS A O 11
ATOM 5262 N N . ALA A 1 21 ? -4.849 -8.093 2.814 1.00 0.00 21 ALA A N 11
ATOM 5263 C CA . ALA A 1 21 ? -4.320 -9.286 2.179 1.00 0.00 21 ALA A CA 11
ATOM 5264 C C . ALA A 1 21 ? -3.509 -8.945 0.926 1.00 0.00 21 ALA A C 11
ATOM 5265 O O . ALA A 1 21 ? -2.407 -9.461 0.729 1.00 0.00 21 ALA A O 11
ATOM 5272 N N . ASN A 1 22 ? -4.032 -8.036 0.107 1.00 0.00 22 ASN A N 11
ATOM 5273 C CA . ASN A 1 22 ? -3.316 -7.590 -1.090 1.00 0.00 22 ASN A CA 11
ATOM 5274 C C . ASN A 1 22 ? -2.102 -6.745 -0.720 1.00 0.00 22 ASN A C 11
ATOM 5275 O O . ASN A 1 22 ? -1.044 -6.864 -1.331 1.00 0.00 22 ASN A O 11
ATOM 5285 N N . CYS A 1 23 ? -2.271 -5.860 0.251 1.00 0.00 23 CYS A N 11
ATOM 5286 C CA . CYS A 1 23 ? -1.196 -4.964 0.659 1.00 0.00 23 CYS A CA 11
ATOM 5287 C C . CYS A 1 23 ? -0.029 -5.756 1.253 1.00 0.00 23 CYS A C 11
ATOM 5288 O O . CYS A 1 23 ? 1.135 -5.398 1.064 1.00 0.00 23 CYS A O 11
ATOM 5295 N N . ALA A 1 24 ? -0.350 -6.807 2.004 1.00 0.00 24 ALA A N 11
ATOM 5296 C CA . ALA A 1 24 ? 0.662 -7.629 2.663 1.00 0.00 24 ALA A CA 11
ATOM 5297 C C . ALA A 1 24 ? 1.669 -8.197 1.659 1.00 0.00 24 ALA A C 11
ATOM 5298 O O . ALA A 1 24 ? 2.878 -8.123 1.872 1.00 0.00 24 ALA A O 11
ATOM 5305 N N . ARG A 1 25 ? 1.167 -8.740 0.551 1.00 0.00 25 ARG A N 11
ATOM 5306 C CA . ARG A 1 25 ? 2.039 -9.286 -0.490 1.00 0.00 25 ARG A CA 11
ATOM 5307 C C . ARG A 1 25 ? 2.805 -8.166 -1.189 1.00 0.00 25 ARG A C 11
ATOM 5308 O O . ARG A 1 25 ? 3.945 -8.344 -1.603 1.00 0.00 25 ARG A O 11
ATOM 5326 N N . HIS A 1 26 ? 2.156 -7.019 -1.318 1.00 0.00 26 HIS A N 11
ATOM 5327 C CA . HIS A 1 26 ? 2.742 -5.852 -1.964 1.00 0.00 26 HIS A CA 11
ATOM 5328 C C . HIS A 1 26 ? 3.979 -5.339 -1.218 1.00 0.00 26 HIS A C 11
ATOM 5329 O O . HIS A 1 26 ? 4.914 -4.840 -1.838 1.00 0.00 26 HIS A O 11
ATOM 5342 N N . LEU A 1 27 ? 3.856 -5.236 0.100 1.00 0.00 27 LEU A N 11
ATOM 5343 C CA . LEU A 1 27 ? 4.829 -4.507 0.923 1.00 0.00 27 LEU A CA 11
ATOM 5344 C C . LEU A 1 27 ? 6.283 -4.914 0.654 1.00 0.00 27 LEU A C 11
ATOM 5345 O O . LEU A 1 27 ? 7.180 -4.068 0.693 1.00 0.00 27 LEU A O 11
ATOM 5360 N N . LYS A 1 28 ? 6.515 -6.206 0.445 1.00 0.00 28 LYS A N 11
ATOM 5361 C CA . LYS A 1 28 ? 7.868 -6.736 0.249 1.00 0.00 28 LYS A CA 11
ATOM 5362 C C . LYS A 1 28 ? 8.643 -6.007 -0.855 1.00 0.00 28 LYS A C 11
ATOM 5363 O O . LYS A 1 28 ? 9.874 -5.961 -0.821 1.00 0.00 28 LYS A O 11
ATOM 5378 N N . VAL A 1 29 ? 7.936 -5.472 -1.848 1.00 0.00 29 VAL A N 11
ATOM 5379 C CA . VAL A 1 29 ? 8.592 -4.788 -2.962 1.00 0.00 29 VAL A CA 11
ATOM 5380 C C . VAL A 1 29 ? 9.468 -3.635 -2.462 1.00 0.00 29 VAL A C 11
ATOM 5381 O O . VAL A 1 29 ? 10.524 -3.360 -3.026 1.00 0.00 29 VAL A O 11
ATOM 5394 N N . HIS A 1 30 ? 9.013 -2.949 -1.418 1.00 0.00 30 HIS A N 11
ATOM 5395 C CA . HIS A 1 30 ? 9.741 -1.809 -0.866 1.00 0.00 30 HIS A CA 11
ATOM 5396 C C . HIS A 1 30 ? 10.894 -2.249 0.037 1.00 0.00 30 HIS A C 11
ATOM 5397 O O . HIS A 1 30 ? 11.157 -1.620 1.062 1.00 0.00 30 HIS A O 11
ATOM 5410 N N . THR A 1 31 ? 11.629 -3.263 -0.390 1.00 0.00 31 THR A N 11
ATOM 5411 C CA . THR A 1 31 ? 12.812 -3.713 0.329 1.00 0.00 31 THR A CA 11
ATOM 5412 C C . THR A 1 31 ? 13.513 -4.815 -0.460 1.00 0.00 31 THR A C 11
ATOM 5413 O O . THR A 1 31 ? 14.705 -4.704 -0.761 1.00 0.00 31 THR A O 11
ATOM 5424 N N . ASP A 1 32 ? 12.743 -5.795 -0.922 1.00 0.00 32 ASP A N 11
ATOM 5425 C CA . ASP A 1 32 ? 13.268 -6.814 -1.821 1.00 0.00 32 ASP A CA 11
ATOM 5426 C C . ASP A 1 32 ? 13.241 -6.272 -3.249 1.00 0.00 32 ASP A C 11
ATOM 5427 O O . ASP A 1 32 ? 13.268 -5.055 -3.450 1.00 0.00 32 ASP A O 11
ATOM 5435 N N . THR A 1 33 ? 12.998 -7.142 -4.217 1.00 0.00 33 THR A N 11
ATOM 5436 C CA . THR A 1 33 ? 12.749 -6.702 -5.574 1.00 0.00 33 THR A CA 11
ATOM 5437 C C . THR A 1 33 ? 11.304 -6.228 -5.704 1.00 0.00 33 THR A C 11
ATOM 5438 O O . THR A 1 33 ? 10.407 -6.775 -5.057 1.00 0.00 33 THR A O 11
ATOM 5449 N N . LEU A 1 34 ? 11.096 -5.142 -6.439 1.00 0.00 34 LEU A N 11
ATOM 5450 C CA . LEU A 1 34 ? 9.777 -4.516 -6.539 1.00 0.00 34 LEU A CA 11
ATOM 5451 C C . LEU A 1 34 ? 8.848 -5.275 -7.494 1.00 0.00 34 LEU A C 11
ATOM 5452 O O . LEU A 1 34 ? 8.150 -4.668 -8.307 1.00 0.00 34 LEU A O 11
ATOM 5467 N N . SER A 1 35 ? 8.791 -6.591 -7.350 1.00 0.00 35 SER A N 11
ATOM 5468 C CA . SER A 1 35 ? 7.904 -7.411 -8.155 1.00 0.00 35 SER A CA 11
ATOM 5469 C C . SER A 1 35 ? 7.698 -8.763 -7.476 1.00 0.00 35 SER A C 11
ATOM 5470 O O . SER A 1 35 ? 6.531 -9.175 -7.296 1.00 0.00 35 SER A O 11
ATOM 5479 N N . GLY A 1 1 ? -15.282 -11.937 4.842 1.00 0.00 1 GLY A N 12
ATOM 5480 C CA . GLY A 1 1 ? -15.354 -11.063 3.650 1.00 0.00 1 GLY A CA 12
ATOM 5481 C C . GLY A 1 1 ? -14.099 -11.133 2.807 1.00 0.00 1 GLY A C 12
ATOM 5482 O O . GLY A 1 1 ? -12.985 -11.053 3.332 1.00 0.00 1 GLY A O 12
ATOM 5488 N N . SER A 1 2 ? -14.282 -11.228 1.496 1.00 0.00 2 SER A N 12
ATOM 5489 C CA . SER A 1 2 ? -13.174 -11.238 0.550 1.00 0.00 2 SER A CA 12
ATOM 5490 C C . SER A 1 2 ? -12.615 -9.822 0.374 1.00 0.00 2 SER A C 12
ATOM 5491 O O . SER A 1 2 ? -12.471 -9.081 1.348 1.00 0.00 2 SER A O 12
ATOM 5498 N N . SER A 1 3 ? -12.373 -9.420 -0.866 1.00 0.00 3 SER A N 12
ATOM 5499 C CA . SER A 1 3 ? -11.924 -8.067 -1.136 1.00 0.00 3 SER A CA 12
ATOM 5500 C C . SER A 1 3 ? -13.067 -7.077 -0.909 1.00 0.00 3 SER A C 12
ATOM 5501 O O . SER A 1 3 ? -14.138 -7.205 -1.509 1.00 0.00 3 SER A O 12
ATOM 5508 N N . GLY A 1 4 ? -12.836 -6.090 -0.053 1.00 0.00 4 GLY A N 12
ATOM 5509 C CA . GLY A 1 4 ? -13.857 -5.087 0.213 1.00 0.00 4 GLY A CA 12
ATOM 5510 C C . GLY A 1 4 ? -13.820 -3.950 -0.789 1.00 0.00 4 GLY A C 12
ATOM 5511 O O . GLY A 1 4 ? -13.443 -4.148 -1.946 1.00 0.00 4 GLY A O 12
ATOM 5515 N N . LYS A 1 5 ? -14.010 -2.733 -0.291 1.00 0.00 5 LYS A N 12
ATOM 5516 C CA . LYS A 1 5 ? -13.771 -1.538 -1.091 1.00 0.00 5 LYS A CA 12
ATOM 5517 C C . LYS A 1 5 ? -12.272 -1.266 -1.157 1.00 0.00 5 LYS A C 12
ATOM 5518 O O . LYS A 1 5 ? -11.481 -2.069 -0.678 1.00 0.00 5 LYS A O 12
ATOM 5533 N N . ARG A 1 6 ? -11.879 -0.140 -1.734 1.00 0.00 6 ARG A N 12
ATOM 5534 C CA . ARG A 1 6 ? -10.458 0.206 -1.839 1.00 0.00 6 ARG A CA 12
ATOM 5535 C C . ARG A 1 6 ? -10.088 1.457 -1.032 1.00 0.00 6 ARG A C 12
ATOM 5536 O O . ARG A 1 6 ? -9.633 2.457 -1.592 1.00 0.00 6 ARG A O 12
ATOM 5554 N N . PRO A 1 7 ? -10.228 1.408 0.307 1.00 0.00 7 PRO A N 12
ATOM 5555 C CA . PRO A 1 7 ? -9.850 2.505 1.187 1.00 0.00 7 PRO A CA 12
ATOM 5556 C C . PRO A 1 7 ? -8.360 2.490 1.515 1.00 0.00 7 PRO A C 12
ATOM 5557 O O . PRO A 1 7 ? -7.791 3.496 1.946 1.00 0.00 7 PRO A O 12
ATOM 5565 N N . PHE A 1 8 ? -7.796 1.292 1.484 1.00 0.00 8 PHE A N 12
ATOM 5566 C CA . PHE A 1 8 ? -6.447 1.051 1.959 1.00 0.00 8 PHE A CA 12
ATOM 5567 C C . PHE A 1 8 ? -5.449 1.574 0.945 1.00 0.00 8 PHE A C 12
ATOM 5568 O O . PHE A 1 8 ? -5.525 1.237 -0.233 1.00 0.00 8 PHE A O 12
ATOM 5584 N N . VAL A 1 9 ? -4.485 2.343 1.401 1.00 0.00 9 VAL A N 12
ATOM 5585 C CA . VAL A 1 9 ? -3.454 2.836 0.521 1.00 0.00 9 VAL A CA 12
ATOM 5586 C C . VAL A 1 9 ? -2.091 2.532 1.129 1.00 0.00 9 VAL A C 12
ATOM 5587 O O . VAL A 1 9 ? -1.921 2.592 2.351 1.00 0.00 9 VAL A O 12
ATOM 5600 N N . CYS A 1 10 ? -1.157 2.119 0.294 1.00 0.00 10 CYS A N 12
ATOM 5601 C CA . CYS A 1 10 ? 0.155 1.723 0.756 1.00 0.00 10 CYS A CA 12
ATOM 5602 C C . CYS A 1 10 ? 0.831 2.857 1.510 1.00 0.00 10 CYS A C 12
ATOM 5603 O O . CYS A 1 10 ? 0.757 4.021 1.113 1.00 0.00 10 CYS A O 12
ATOM 5609 N N . ARG A 1 11 ? 1.446 2.506 2.623 1.00 0.00 11 ARG A N 12
ATOM 5610 C CA . ARG A 1 11 ? 2.099 3.477 3.475 1.00 0.00 11 ARG A CA 12
ATOM 5611 C C . ARG A 1 11 ? 3.368 4.012 2.814 1.00 0.00 11 ARG A C 12
ATOM 5612 O O . ARG A 1 11 ? 3.723 5.175 2.992 1.00 0.00 11 ARG A O 12
ATOM 5630 N N . ILE A 1 12 ? 4.089 3.142 2.113 1.00 0.00 12 ILE A N 12
ATOM 5631 C CA . ILE A 1 12 ? 5.360 3.533 1.516 1.00 0.00 12 ILE A CA 12
ATOM 5632 C C . ILE A 1 12 ? 5.156 4.293 0.211 1.00 0.00 12 ILE A C 12
ATOM 5633 O O . ILE A 1 12 ? 5.620 5.428 0.070 1.00 0.00 12 ILE A O 12
ATOM 5648 N N . CYS A 1 13 ? 4.374 3.726 -0.705 1.00 0.00 13 CYS A N 12
ATOM 5649 C CA . CYS A 1 13 ? 4.038 4.443 -1.919 1.00 0.00 13 CYS A CA 12
ATOM 5650 C C . CYS A 1 13 ? 2.647 5.063 -1.786 1.00 0.00 13 CYS A C 12
ATOM 5651 O O . CYS A 1 13 ? 2.374 5.762 -0.807 1.00 0.00 13 CYS A O 12
ATOM 5657 N N . LEU A 1 14 ? 1.765 4.750 -2.722 1.00 0.00 14 LEU A N 12
ATOM 5658 C CA . LEU A 1 14 ? 0.377 5.208 -2.685 1.00 0.00 14 LEU A CA 12
ATOM 5659 C C . LEU A 1 14 ? -0.502 4.302 -3.530 1.00 0.00 14 LEU A C 12
ATOM 5660 O O . LEU A 1 14 ? -1.495 4.741 -4.115 1.00 0.00 14 LEU A O 12
ATOM 5675 N N . SER A 1 15 ? -0.194 3.019 -3.511 1.00 0.00 15 SER A N 12
ATOM 5676 C CA . SER A 1 15 ? -1.023 2.042 -4.185 1.00 0.00 15 SER A CA 12
ATOM 5677 C C . SER A 1 15 ? -2.203 1.654 -3.294 1.00 0.00 15 SER A C 12
ATOM 5678 O O . SER A 1 15 ? -2.007 1.172 -2.179 1.00 0.00 15 SER A O 12
ATOM 5685 N N . ALA A 1 16 ? -3.416 1.839 -3.791 1.00 0.00 16 ALA A N 12
ATOM 5686 C CA . ALA A 1 16 ? -4.607 1.467 -3.039 1.00 0.00 16 ALA A CA 12
ATOM 5687 C C . ALA A 1 16 ? -4.945 -0.007 -3.245 1.00 0.00 16 ALA A C 12
ATOM 5688 O O . ALA A 1 16 ?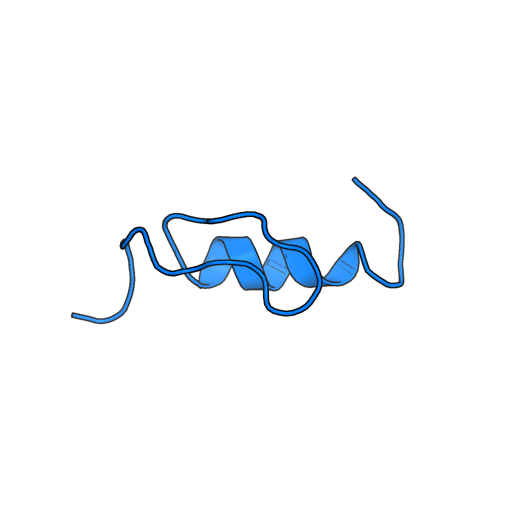 -4.926 -0.506 -4.371 1.00 0.00 16 ALA A O 12
ATOM 5695 N N . PHE A 1 17 ? -5.326 -0.678 -2.168 1.00 0.00 17 PHE A N 12
ATOM 5696 C CA . PHE A 1 17 ? -5.755 -2.070 -2.233 1.00 0.00 17 PHE A CA 12
ATOM 5697 C C . PHE A 1 17 ? -6.997 -2.262 -1.384 1.00 0.00 17 PHE A C 12
ATOM 5698 O O . PHE A 1 17 ? -7.216 -1.539 -0.417 1.00 0.00 17 PHE A O 12
ATOM 5714 N N . THR A 1 18 ? -7.816 -3.223 -1.762 1.00 0.00 18 THR A N 12
ATOM 5715 C CA . THR A 1 18 ? -9.043 -3.508 -1.041 1.00 0.00 18 THR A CA 12
ATOM 5716 C C . THR A 1 18 ? -8.780 -3.981 0.38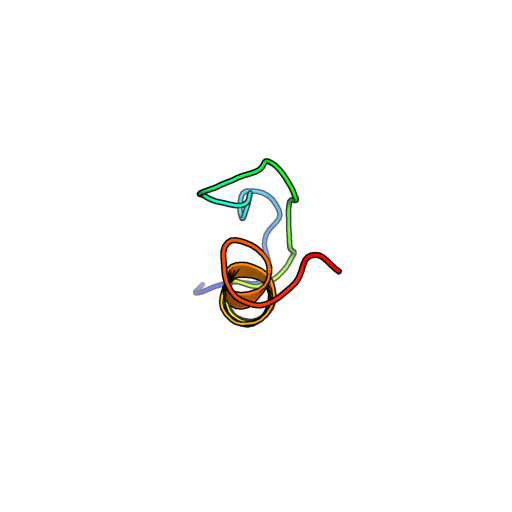2 1.00 0.00 18 THR A C 12
ATOM 5717 O O . THR A 1 18 ? -9.590 -3.757 1.282 1.00 0.00 18 THR A O 12
ATOM 5728 N N . THR A 1 19 ? -7.774 -4.825 0.519 1.00 0.00 19 THR A N 12
ATOM 5729 C CA . THR A 1 19 ? -7.559 -5.552 1.752 1.00 0.00 19 THR A CA 12
ATOM 5730 C C . THR A 1 19 ? -6.097 -5.541 2.155 1.00 0.00 19 THR A C 12
ATOM 5731 O O . THR A 1 19 ? -5.202 -5.503 1.301 1.00 0.00 19 THR A O 12
ATOM 5742 N N . LYS A 1 20 ? -5.865 -5.728 3.450 1.00 0.00 20 LYS A N 12
ATOM 5743 C CA . LYS A 1 20 ? -4.516 -5.916 3.965 1.00 0.00 20 LYS A CA 12
ATOM 5744 C C . LYS A 1 20 ? -3.891 -7.116 3.288 1.00 0.00 20 LYS A C 12
ATOM 5745 O O . LYS A 1 20 ? -2.674 -7.196 3.131 1.00 0.00 20 LYS A O 12
ATOM 5760 N N . ALA A 1 21 ? -4.751 -8.052 2.906 1.00 0.00 21 ALA A N 12
ATOM 5761 C CA . ALA A 1 21 ? -4.330 -9.274 2.257 1.00 0.00 21 ALA A CA 12
ATOM 5762 C C . ALA A 1 21 ? -3.524 -8.976 0.992 1.00 0.00 21 ALA A C 12
ATOM 5763 O O . ALA A 1 21 ? -2.407 -9.467 0.820 1.00 0.00 21 ALA A O 12
ATOM 5770 N N . ASN A 1 22 ? -4.065 -8.102 0.151 1.00 0.00 22 ASN A N 12
ATOM 5771 C CA . ASN A 1 22 ? -3.369 -7.658 -1.053 1.00 0.00 22 ASN A CA 12
ATOM 5772 C C . ASN A 1 22 ? -2.159 -6.803 -0.699 1.00 0.00 22 ASN A C 12
ATOM 5773 O O . ASN A 1 22 ? -1.110 -6.902 -1.331 1.00 0.00 22 ASN A O 12
ATOM 5783 N N . CYS A 1 23 ? -2.328 -5.935 0.287 1.00 0.00 23 CYS A N 12
ATOM 5784 C CA . CYS A 1 23 ? -1.270 -5.023 0.704 1.00 0.00 23 CYS A CA 12
ATOM 5785 C C . CYS A 1 23 ? -0.035 -5.785 1.202 1.00 0.00 23 CYS A C 12
ATOM 5786 O O . CYS A 1 23 ? 1.097 -5.345 0.995 1.00 0.00 23 CYS A O 12
ATOM 5793 N N . ALA A 1 24 ? -0.269 -6.879 1.926 1.00 0.00 24 ALA A N 12
ATOM 5794 C CA . ALA A 1 24 ? 0.811 -7.656 2.540 1.00 0.00 24 ALA A CA 12
ATOM 5795 C C . ALA A 1 24 ? 1.803 -8.174 1.501 1.00 0.00 24 ALA A C 12
ATOM 5796 O O . ALA A 1 24 ? 3.011 -8.008 1.659 1.00 0.00 24 ALA A O 12
ATOM 5803 N N . ARG A 1 25 ? 1.293 -8.785 0.432 1.00 0.00 25 ARG A N 12
ATOM 5804 C CA . ARG A 1 25 ? 2.157 -9.299 -0.630 1.00 0.00 25 ARG A CA 12
ATOM 5805 C C . ARG A 1 25 ? 2.887 -8.155 -1.332 1.00 0.00 25 ARG A C 12
ATOM 5806 O O . ARG A 1 25 ? 4.056 -8.278 -1.688 1.00 0.00 25 ARG A O 12
ATOM 5824 N N . HIS A 1 26 ? 2.196 -7.035 -1.491 1.00 0.00 26 HIS A N 12
ATOM 5825 C CA . HIS A 1 26 ? 2.772 -5.848 -2.103 1.00 0.00 26 HIS A CA 12
ATOM 5826 C C . HIS A 1 26 ? 3.945 -5.298 -1.286 1.00 0.00 26 HIS A C 12
ATOM 5827 O O . HIS A 1 26 ? 4.913 -4.808 -1.847 1.00 0.00 26 HIS A O 12
ATOM 5840 N N . LEU A 1 27 ? 3.739 -5.191 0.020 1.00 0.00 27 LEU A N 12
ATOM 5841 C CA . LEU A 1 27 ? 4.653 -4.459 0.901 1.00 0.00 27 LEU A CA 12
ATOM 5842 C C . LEU A 1 27 ? 6.120 -4.849 0.700 1.00 0.00 27 LEU A C 12
ATOM 5843 O O . LEU A 1 27 ? 7.012 -4.002 0.791 1.00 0.00 27 LEU A O 12
ATOM 5858 N N . LYS A 1 28 ? 6.367 -6.134 0.496 1.00 0.00 28 LYS A N 12
ATOM 5859 C CA . LYS A 1 28 ? 7.729 -6.646 0.368 1.00 0.00 28 LYS A CA 12
ATOM 5860 C C . LYS A 1 28 ? 8.500 -6.026 -0.803 1.00 0.00 28 LYS A C 12
ATOM 5861 O O . LYS A 1 28 ? 9.724 -5.994 -0.768 1.00 0.00 28 LYS A O 12
ATOM 5876 N N . VAL A 1 29 ? 7.808 -5.500 -1.820 1.00 0.00 29 VAL A N 12
ATOM 5877 C CA . VAL A 1 29 ? 8.502 -4.850 -2.941 1.00 0.00 29 VAL A CA 12
ATOM 5878 C C . VAL A 1 29 ? 9.381 -3.706 -2.448 1.00 0.00 29 VAL A C 12
ATOM 5879 O O . VAL A 1 29 ? 10.468 -3.471 -2.965 1.00 0.00 29 VAL A O 12
ATOM 5892 N N . HIS A 1 30 ? 8.911 -3.004 -1.435 1.00 0.00 30 HIS A N 12
ATOM 5893 C CA . HIS A 1 30 ? 9.661 -1.899 -0.883 1.00 0.00 30 HIS A CA 12
ATOM 5894 C C . HIS A 1 30 ? 10.801 -2.428 -0.046 1.00 0.00 30 HIS A C 12
ATOM 5895 O O . HIS A 1 30 ? 11.946 -1.995 -0.178 1.00 0.00 30 HIS A O 12
ATOM 5908 N N . THR A 1 31 ? 10.492 -3.404 0.779 1.00 0.00 31 THR A N 12
ATOM 5909 C CA . THR A 1 31 ? 11.489 -4.038 1.604 1.00 0.00 31 THR A CA 12
ATOM 5910 C C . THR A 1 31 ? 12.206 -5.178 0.866 1.00 0.00 31 THR A C 12
ATOM 5911 O O . THR A 1 31 ? 12.511 -6.208 1.468 1.00 0.00 31 THR A O 12
ATOM 5922 N N . ASP A 1 32 ? 12.518 -4.982 -0.422 1.00 0.00 32 ASP A N 12
ATOM 5923 C CA . ASP A 1 32 ? 13.253 -5.996 -1.192 1.00 0.00 32 ASP A CA 12
ATOM 5924 C C . ASP A 1 32 ? 13.683 -5.471 -2.562 1.00 0.00 32 ASP A C 12
ATOM 5925 O O . ASP A 1 32 ? 14.878 -5.293 -2.808 1.00 0.00 32 ASP A O 12
ATOM 5933 N N . THR A 1 33 ? 12.732 -5.242 -3.467 1.00 0.00 33 THR A N 12
ATOM 5934 C CA . THR A 1 33 ? 13.074 -4.783 -4.811 1.00 0.00 33 THR A CA 12
ATOM 5935 C C . THR A 1 33 ? 13.257 -3.263 -4.855 1.00 0.00 33 THR A C 12
ATOM 5936 O O . THR A 1 33 ? 12.979 -2.614 -5.862 1.00 0.00 33 THR A O 12
ATOM 5947 N N . LEU A 1 34 ? 13.871 -2.736 -3.804 1.00 0.00 34 LEU A N 12
ATOM 5948 C CA . LEU A 1 34 ? 14.261 -1.332 -3.752 1.00 0.00 34 LEU A CA 12
ATOM 5949 C C . LEU A 1 34 ? 15.612 -1.209 -3.072 1.00 0.00 34 LEU A C 12
ATOM 5950 O O . LEU A 1 34 ? 15.846 -0.311 -2.264 1.00 0.00 34 LEU A O 12
ATOM 5965 N N . SER A 1 35 ? 16.505 -2.106 -3.441 1.00 0.00 35 SER A N 12
ATOM 5966 C CA . SER A 1 35 ? 17.856 -2.118 -2.924 1.00 0.00 35 SER A CA 12
ATOM 5967 C C . SER A 1 35 ? 18.728 -2.941 -3.859 1.00 0.00 35 SER A C 12
ATOM 5968 O O . SER A 1 35 ? 19.959 -2.773 -3.848 1.00 0.00 35 SER A O 12
ATOM 5977 N N . GLY A 1 1 ? -9.293 -11.921 6.618 1.00 0.00 1 GLY A N 13
ATOM 5978 C CA . GLY A 1 1 ? -9.749 -10.933 7.625 1.00 0.00 1 GLY A CA 13
ATOM 5979 C C . GLY A 1 1 ? -9.895 -9.540 7.045 1.00 0.00 1 GLY A C 13
ATOM 5980 O O . GLY A 1 1 ? -9.015 -9.072 6.322 1.00 0.00 1 GLY A O 13
ATOM 5986 N N . SER A 1 2 ? -10.986 -8.869 7.417 1.00 0.00 2 SER A N 13
ATOM 5987 C CA . SER A 1 2 ? -11.271 -7.483 7.016 1.00 0.00 2 SER A CA 13
ATOM 5988 C C . SER A 1 2 ? -11.179 -7.272 5.500 1.00 0.00 2 SER A C 13
ATOM 5989 O O . SER A 1 2 ? -10.751 -6.216 5.037 1.00 0.00 2 SER A O 13
ATOM 5996 N N . SER A 1 3 ? -11.694 -8.228 4.736 1.00 0.00 3 SER A N 13
ATOM 5997 C CA . SER A 1 3 ? -11.784 -8.080 3.288 1.00 0.00 3 SER A CA 13
ATOM 5998 C C . SER A 1 3 ? -12.958 -7.174 2.924 1.00 0.00 3 SER A C 13
ATOM 5999 O O . SER A 1 3 ? -14.061 -7.358 3.445 1.00 0.00 3 SER A O 13
ATOM 6006 N N . GLY A 1 4 ? -12.748 -6.206 2.039 1.00 0.00 4 GLY A N 13
ATOM 6007 C CA . GLY A 1 4 ? -13.854 -5.345 1.668 1.00 0.00 4 GLY A CA 13
ATOM 6008 C C . GLY A 1 4 ? -13.463 -4.096 0.903 1.00 0.00 4 GLY A C 13
ATOM 6009 O O . GLY A 1 4 ? -12.813 -4.165 -0.142 1.00 0.00 4 GLY A O 13
ATOM 6013 N N . LYS A 1 5 ? -13.970 -2.966 1.398 1.00 0.00 5 LYS A N 13
ATOM 6014 C CA . LYS A 1 5 ? -13.820 -1.654 0.770 1.00 0.00 5 LYS A CA 13
ATOM 6015 C C . LYS A 1 5 ? -12.360 -1.277 0.525 1.00 0.00 5 LYS A C 13
ATOM 6016 O O . LYS A 1 5 ? -11.449 -1.871 1.098 1.00 0.00 5 LYS A O 13
ATOM 6031 N N . ARG A 1 6 ? -12.148 -0.387 -0.444 1.00 0.00 6 ARG A N 13
ATOM 6032 C CA . ARG A 1 6 ? -10.802 -0.048 -0.917 1.00 0.00 6 ARG A CA 13
ATOM 6033 C C . ARG A 1 6 ? -10.241 1.316 -0.392 1.00 0.00 6 ARG A C 13
ATOM 6034 O O . ARG A 1 6 ? -9.553 2.025 -1.133 1.00 0.00 6 ARG A O 13
ATOM 6052 N N . PRO A 1 7 ? -10.397 1.688 0.909 1.00 0.00 7 PRO A N 13
ATOM 6053 C CA . PRO A 1 7 ? -9.766 2.891 1.439 1.00 0.00 7 PRO A CA 13
ATOM 6054 C C . PRO A 1 7 ? -8.336 2.607 1.894 1.00 0.00 7 PRO A C 13
ATOM 6055 O O . PRO A 1 7 ? -7.652 3.472 2.453 1.00 0.00 7 PRO A O 13
ATOM 6063 N N . PHE A 1 8 ? -7.914 1.373 1.667 1.00 0.00 8 PHE A N 13
ATOM 6064 C CA . PHE A 1 8 ? -6.590 0.910 2.051 1.00 0.00 8 PHE A CA 13
ATOM 6065 C C . PHE A 1 8 ? -5.572 1.429 1.051 1.00 0.00 8 PHE A C 13
ATOM 6066 O O . PHE A 1 8 ? -5.840 1.459 -0.151 1.00 0.00 8 PHE A O 13
ATOM 6082 N N . VAL A 1 9 ? -4.433 1.877 1.537 1.00 0.00 9 VAL A N 13
ATOM 6083 C CA . VAL A 1 9 ? -3.420 2.434 0.676 1.00 0.00 9 VAL A CA 13
ATOM 6084 C C . VAL A 1 9 ? -2.041 2.180 1.268 1.00 0.00 9 VAL A C 13
ATOM 6085 O O . VAL A 1 9 ? -1.872 2.160 2.490 1.00 0.00 9 VAL A O 13
ATOM 6098 N N . CYS A 1 10 ? -1.081 1.917 0.401 1.00 0.00 10 CYS A N 13
ATOM 6099 C CA . CYS A 1 10 ? 0.267 1.606 0.821 1.00 0.00 10 CYS A CA 13
ATOM 6100 C C . CYS A 1 10 ? 0.884 2.780 1.562 1.00 0.00 10 CYS A C 13
ATOM 6101 O O . CYS A 1 10 ? 0.775 3.930 1.135 1.00 0.00 10 CYS A O 13
ATOM 6107 N N . ARG A 1 11 ? 1.539 2.474 2.661 1.00 0.00 11 ARG A N 13
ATOM 6108 C CA . ARG A 1 11 ? 2.201 3.484 3.456 1.00 0.00 11 ARG A CA 13
ATOM 6109 C C . ARG A 1 11 ? 3.510 3.931 2.805 1.00 0.00 11 ARG A C 13
ATOM 6110 O O . ARG A 1 11 ? 3.927 5.077 2.974 1.00 0.00 11 ARG A O 13
ATOM 6128 N N . ILE A 1 12 ? 4.168 3.027 2.082 1.00 0.00 12 ILE A N 13
ATOM 6129 C CA . ILE A 1 12 ? 5.438 3.359 1.445 1.00 0.00 12 ILE A CA 13
ATOM 6130 C C . ILE A 1 12 ? 5.228 4.143 0.155 1.00 0.00 12 ILE A C 13
ATOM 6131 O O . ILE A 1 12 ? 5.695 5.276 0.037 1.00 0.00 12 ILE A O 13
ATOM 6146 N N . CYS A 1 13 ? 4.427 3.604 -0.763 1.00 0.00 13 CYS A N 13
ATOM 6147 C CA . CYS A 1 13 ? 4.075 4.361 -1.953 1.00 0.00 13 CYS A CA 13
ATOM 6148 C C . CYS A 1 13 ? 2.698 4.994 -1.760 1.00 0.00 13 CYS A C 13
ATOM 6149 O O . CYS A 1 13 ? 2.458 5.641 -0.740 1.00 0.00 13 CYS A O 13
ATOM 6155 N N . LEU A 1 14 ? 1.788 4.727 -2.676 1.00 0.00 14 LEU A N 13
ATOM 6156 C CA . LEU A 1 14 ? 0.406 5.181 -2.564 1.00 0.00 14 LEU A CA 13
ATOM 6157 C C . LEU A 1 14 ? -0.494 4.303 -3.412 1.00 0.00 14 LEU A C 13
ATOM 6158 O O . LEU A 1 14 ? -1.505 4.756 -3.949 1.00 0.00 14 LEU A O 13
ATOM 6173 N N . SER A 1 15 ? -0.179 3.023 -3.445 1.00 0.00 15 SER A N 13
ATOM 6174 C CA . SER A 1 15 ? -1.019 2.063 -4.124 1.00 0.00 15 SER A CA 13
ATOM 6175 C C . SER A 1 15 ? -2.199 1.687 -3.232 1.00 0.00 15 SER A C 13
ATOM 6176 O O . SER A 1 15 ? -2.009 1.222 -2.108 1.00 0.00 15 SER A O 13
ATOM 6183 N N . ALA A 1 16 ? -3.409 1.878 -3.732 1.00 0.00 16 ALA A N 13
ATOM 6184 C CA . ALA A 1 16 ? -4.606 1.535 -2.975 1.00 0.00 16 ALA A CA 13
ATOM 6185 C C . ALA A 1 16 ? -5.016 0.087 -3.229 1.00 0.00 16 ALA A C 13
ATOM 6186 O O . ALA A 1 16 ? -4.922 -0.406 -4.357 1.00 0.00 16 ALA A O 13
ATOM 6193 N N . PHE A 1 17 ? -5.457 -0.599 -2.181 1.00 0.00 17 PHE A N 13
ATOM 6194 C CA . PHE A 1 17 ? -5.862 -1.999 -2.288 1.00 0.00 17 PHE A CA 13
ATOM 6195 C C . PHE A 1 17 ? -7.148 -2.242 -1.515 1.00 0.00 17 PHE A C 13
ATOM 6196 O O . PHE A 1 17 ? -7.427 -1.565 -0.534 1.00 0.00 17 PHE A O 13
ATOM 6212 N N . THR A 1 18 ? -7.922 -3.210 -1.968 1.00 0.00 18 THR A N 13
ATOM 6213 C CA . THR A 1 18 ? -9.177 -3.570 -1.325 1.00 0.00 18 THR A CA 13
ATOM 6214 C C . THR A 1 18 ? -8.963 -4.172 0.066 1.00 0.00 18 THR A C 13
ATOM 6215 O O . THR A 1 18 ? -9.822 -4.074 0.937 1.00 0.00 18 THR A O 13
ATOM 6226 N N . THR A 1 19 ? -7.919 -4.973 0.201 1.00 0.00 19 THR A N 13
ATOM 6227 C CA . THR A 1 19 ? -7.742 -5.773 1.397 1.00 0.00 19 THR A CA 13
ATOM 6228 C C . THR A 1 19 ? -6.319 -5.689 1.919 1.00 0.00 19 THR A C 13
ATOM 6229 O O . THR A 1 19 ? -5.364 -5.577 1.140 1.00 0.00 19 THR A O 13
ATOM 6240 N N . LYS A 1 20 ? -6.189 -5.851 3.234 1.00 0.00 20 LYS A N 13
ATOM 6241 C CA . LYS A 1 20 ? -4.884 -5.928 3.884 1.00 0.00 20 LYS A CA 13
ATOM 6242 C C . LYS A 1 20 ? -4.068 -7.018 3.214 1.00 0.00 20 LYS A C 13
ATOM 6243 O O . LYS A 1 20 ? -2.852 -6.918 3.080 1.00 0.00 20 LYS A O 13
ATOM 6258 N N . ALA A 1 21 ? -4.777 -8.073 2.827 1.00 0.00 21 ALA A N 13
ATOM 6259 C CA . ALA A 1 21 ? -4.187 -9.238 2.199 1.00 0.00 21 ALA A CA 13
ATOM 6260 C C . ALA A 1 21 ? -3.335 -8.853 0.988 1.00 0.00 21 ALA A C 13
ATOM 6261 O O . ALA A 1 21 ? -2.197 -9.304 0.849 1.00 0.00 21 ALA A O 13
ATOM 6268 N N . ASN A 1 22 ? -3.880 -7.994 0.132 1.00 0.00 22 ASN A N 13
ATOM 6269 C CA . ASN A 1 22 ? -3.153 -7.525 -1.043 1.00 0.00 22 ASN A CA 13
ATOM 6270 C C . ASN A 1 22 ? -1.998 -6.613 -0.642 1.00 0.00 22 ASN A C 13
ATOM 6271 O O . ASN A 1 22 ? -0.907 -6.693 -1.205 1.00 0.00 22 ASN A O 13
ATOM 6281 N N . CYS A 1 23 ? -2.259 -5.721 0.305 1.00 0.00 23 CYS A N 13
ATOM 6282 C CA . CYS A 1 23 ? -1.257 -4.758 0.750 1.00 0.00 23 CYS A CA 13
ATOM 6283 C C . CYS A 1 23 ? -0.053 -5.464 1.380 1.00 0.00 23 CYS A C 13
ATOM 6284 O O . CYS A 1 23 ? 1.092 -5.061 1.164 1.00 0.00 23 CYS A O 13
ATOM 6291 N N . ALA A 1 24 ? -0.319 -6.486 2.188 1.00 0.00 24 ALA A N 13
ATOM 6292 C CA . ALA A 1 24 ? 0.733 -7.216 2.889 1.00 0.00 24 ALA A CA 13
ATOM 6293 C C . ALA A 1 24 ? 1.731 -7.841 1.916 1.00 0.00 24 ALA A C 13
ATOM 6294 O O . ALA A 1 24 ? 2.942 -7.676 2.070 1.00 0.00 24 ALA A O 13
ATOM 6301 N N . ARG A 1 25 ? 1.222 -8.536 0.902 1.00 0.00 25 ARG A N 13
ATOM 6302 C CA . ARG A 1 25 ? 2.086 -9.158 -0.098 1.00 0.00 25 ARG A CA 13
ATOM 6303 C C . ARG A 1 25 ? 2.807 -8.092 -0.927 1.00 0.00 25 ARG A C 13
ATOM 6304 O O . ARG A 1 25 ? 3.978 -8.244 -1.264 1.00 0.00 25 ARG A O 13
ATOM 6322 N N . HIS A 1 26 ? 2.104 -6.998 -1.206 1.00 0.00 26 HIS A N 13
ATOM 6323 C CA . HIS A 1 26 ? 2.663 -5.866 -1.946 1.00 0.00 26 HIS A CA 13
ATOM 6324 C C . HIS A 1 26 ? 3.912 -5.305 -1.266 1.00 0.00 26 HIS A C 13
ATOM 6325 O O . HIS A 1 26 ? 4.829 -4.835 -1.935 1.00 0.00 26 HIS A O 13
ATOM 6338 N N . LEU A 1 27 ? 3.824 -5.149 0.046 1.00 0.00 27 LEU A N 13
ATOM 6339 C CA . LEU A 1 27 ? 4.810 -4.395 0.814 1.00 0.00 27 LEU A CA 13
ATOM 6340 C C . LEU A 1 27 ? 6.252 -4.840 0.541 1.00 0.00 27 LEU A C 13
ATOM 6341 O O . LEU A 1 27 ? 7.174 -4.020 0.594 1.00 0.00 27 LEU A O 13
ATOM 6356 N N . LYS A 1 28 ? 6.455 -6.141 0.337 1.00 0.00 28 LYS A N 13
ATOM 6357 C CA . LYS A 1 28 ? 7.798 -6.696 0.167 1.00 0.00 28 LYS A CA 13
ATOM 6358 C C . LYS A 1 28 ? 8.582 -6.002 -0.951 1.00 0.00 28 LYS A C 13
ATOM 6359 O O . LYS A 1 28 ? 9.806 -5.941 -0.892 1.00 0.00 28 LYS A O 13
ATOM 6374 N N . VAL A 1 29 ? 7.882 -5.529 -1.987 1.00 0.00 29 VAL A N 13
ATOM 6375 C CA . VAL A 1 29 ? 8.536 -4.895 -3.140 1.00 0.00 29 VAL A CA 13
ATOM 6376 C C . VAL A 1 29 ? 9.454 -3.749 -2.708 1.00 0.00 29 VAL A C 13
ATOM 6377 O O . VAL A 1 29 ? 10.493 -3.503 -3.323 1.00 0.00 29 VAL A O 13
ATOM 6390 N N . HIS A 1 30 ? 9.042 -3.027 -1.677 1.00 0.00 30 HIS A N 13
ATOM 6391 C CA . HIS A 1 30 ? 9.796 -1.884 -1.193 1.00 0.00 30 HIS A CA 13
ATOM 6392 C C . HIS A 1 30 ? 10.973 -2.326 -0.340 1.00 0.00 30 HIS A C 13
ATOM 6393 O O . HIS A 1 30 ? 12.076 -1.788 -0.450 1.00 0.00 30 HIS A O 13
ATOM 6406 N N . THR A 1 31 ? 10.687 -3.212 0.596 1.00 0.00 31 THR A N 13
ATOM 6407 C CA . THR A 1 31 ? 11.658 -3.631 1.586 1.00 0.00 31 THR A CA 13
ATOM 6408 C C . THR A 1 31 ? 12.755 -4.521 0.997 1.00 0.00 31 THR A C 13
ATOM 6409 O O . THR A 1 31 ? 13.867 -4.570 1.523 1.00 0.00 31 THR A O 13
ATOM 6420 N N . ASP A 1 32 ? 12.402 -5.328 0.007 1.00 0.00 32 ASP A N 13
ATOM 6421 C CA . ASP A 1 32 ? 13.317 -6.332 -0.516 1.00 0.00 32 ASP A CA 13
ATOM 6422 C C . ASP A 1 32 ? 13.130 -6.480 -2.024 1.00 0.00 32 ASP A C 13
ATOM 6423 O O . ASP A 1 32 ? 12.015 -6.388 -2.536 1.00 0.00 32 ASP A O 13
ATOM 6431 N N . THR A 1 33 ? 14.228 -6.665 -2.736 1.00 0.00 33 THR A N 13
ATOM 6432 C CA . THR A 1 33 ? 14.183 -6.771 -4.180 1.00 0.00 33 THR A CA 13
ATOM 6433 C C . THR A 1 33 ? 13.651 -8.143 -4.587 1.00 0.00 33 THR A C 13
ATOM 6434 O O . THR A 1 33 ? 14.017 -9.166 -4.002 1.00 0.00 33 THR A O 13
ATOM 6445 N N . LEU A 1 34 ? 12.693 -8.140 -5.500 1.00 0.00 34 LEU A N 13
ATOM 6446 C CA . LEU A 1 34 ? 12.004 -9.348 -5.885 1.00 0.00 34 LEU A CA 13
ATOM 6447 C C . LEU A 1 34 ? 12.850 -10.182 -6.823 1.00 0.00 34 LEU A C 13
ATOM 6448 O O . LEU A 1 34 ? 13.518 -9.662 -7.718 1.00 0.00 34 LEU A O 13
ATOM 6463 N N . SER A 1 35 ? 12.775 -11.476 -6.621 1.00 0.00 35 SER A N 13
ATOM 6464 C CA . SER A 1 35 ? 13.477 -12.444 -7.439 1.00 0.00 35 SER A CA 13
ATOM 6465 C C . SER A 1 35 ? 12.821 -13.803 -7.254 1.00 0.00 35 SER A C 13
ATOM 6466 O O . SER A 1 35 ? 13.001 -14.677 -8.124 1.00 0.00 35 SER A O 13
ATOM 6475 N N . GLY A 1 1 ? -13.646 -2.123 7.167 1.00 0.00 1 GLY A N 14
ATOM 6476 C CA . GLY A 1 1 ? -13.486 -3.582 7.390 1.00 0.00 1 GLY A CA 14
ATOM 6477 C C . GLY A 1 1 ? -12.271 -4.136 6.676 1.00 0.00 1 GLY A C 14
ATOM 6478 O O . GLY A 1 1 ? -12.038 -3.831 5.507 1.00 0.00 1 GLY A O 14
ATOM 6484 N N . SER A 1 2 ? -11.495 -4.955 7.372 1.00 0.00 2 SER A N 14
ATOM 6485 C CA . SER A 1 2 ? -10.303 -5.559 6.797 1.00 0.00 2 SER A CA 14
ATOM 6486 C C . SER A 1 2 ? -10.671 -6.526 5.670 1.00 0.00 2 SER A C 14
ATOM 6487 O O . SER A 1 2 ? -11.620 -7.304 5.794 1.00 0.00 2 SER A O 14
ATOM 6494 N N . SER A 1 3 ? -9.937 -6.435 4.560 1.00 0.00 3 SER A N 14
ATOM 6495 C CA . SER A 1 3 ? -10.191 -7.258 3.380 1.00 0.00 3 SER A CA 14
ATOM 6496 C C . SER A 1 3 ? -11.574 -6.986 2.782 1.00 0.00 3 SER A C 14
ATOM 6497 O O . SER A 1 3 ? -12.368 -7.902 2.553 1.00 0.00 3 SER A O 14
ATOM 6504 N N . GLY A 1 4 ? -11.833 -5.716 2.515 1.00 0.00 4 GLY A N 14
ATOM 6505 C CA . GLY A 1 4 ? -13.095 -5.303 1.924 1.00 0.00 4 GLY A CA 14
ATOM 6506 C C . GLY A 1 4 ? -13.158 -3.798 1.769 1.00 0.00 4 GLY A C 14
ATOM 6507 O O . GLY A 1 4 ? -12.692 -3.081 2.656 1.00 0.00 4 GLY A O 14
ATOM 6511 N N . LYS A 1 5 ? -13.648 -3.325 0.611 1.00 0.00 5 LYS A N 14
ATOM 6512 C CA . LYS A 1 5 ? -13.670 -1.887 0.293 1.00 0.00 5 LYS A CA 14
ATOM 6513 C C . LYS A 1 5 ? -12.240 -1.378 0.076 1.00 0.00 5 LYS A C 14
ATOM 6514 O O . LYS A 1 5 ? -11.299 -1.941 0.618 1.00 0.00 5 LYS A O 14
ATOM 6529 N N . ARG A 1 6 ? -12.047 -0.418 -0.827 1.00 0.00 6 ARG A N 14
ATOM 6530 C CA . ARG A 1 6 ? -10.686 -0.002 -1.190 1.00 0.00 6 ARG A CA 14
ATOM 6531 C C . ARG A 1 6 ? -10.259 1.362 -0.575 1.00 0.00 6 ARG A C 14
ATOM 6532 O O . ARG A 1 6 ? -9.717 2.214 -1.281 1.00 0.00 6 ARG A O 14
ATOM 6550 N N . PRO A 1 7 ? -10.386 1.582 0.754 1.00 0.00 7 PRO A N 14
ATOM 6551 C CA . PRO A 1 7 ? -9.891 2.792 1.392 1.00 0.00 7 PRO A CA 14
ATOM 6552 C C . PRO A 1 7 ? -8.411 2.649 1.740 1.00 0.00 7 PRO A C 14
ATOM 6553 O O . PRO A 1 7 ? -7.758 3.596 2.178 1.00 0.00 7 PRO A O 14
ATOM 6561 N N . PHE A 1 8 ? -7.938 1.411 1.667 1.00 0.00 8 PHE A N 14
ATOM 6562 C CA . PHE A 1 8 ? -6.595 1.058 2.093 1.00 0.00 8 PHE A CA 14
ATOM 6563 C C . PHE A 1 8 ? -5.597 1.516 1.048 1.00 0.00 8 PHE A C 14
ATOM 6564 O O . PHE A 1 8 ? -5.806 1.319 -0.149 1.00 0.00 8 PHE A O 14
ATOM 6580 N N . VAL A 1 9 ? -4.525 2.127 1.494 1.00 0.00 9 VAL A N 14
ATOM 6581 C CA . VAL A 1 9 ? -3.510 2.615 0.597 1.00 0.00 9 VAL A CA 14
ATOM 6582 C C . VAL A 1 9 ? -2.139 2.349 1.197 1.00 0.00 9 VAL A C 14
ATOM 6583 O O . VAL A 1 9 ? -1.965 2.418 2.418 1.00 0.00 9 VAL A O 14
ATOM 6596 N N . CYS A 1 10 ? -1.196 1.971 0.358 1.00 0.00 10 CYS A N 14
ATOM 6597 C CA . CYS A 1 10 ? 0.128 1.626 0.819 1.00 0.00 10 CYS A CA 14
ATOM 6598 C C . CYS A 1 10 ? 0.760 2.794 1.556 1.00 0.00 10 CYS A C 14
ATOM 6599 O O . CYS A 1 10 ? 0.681 3.944 1.120 1.00 0.00 10 CYS A O 14
ATOM 6605 N N . ARG A 1 11 ? 1.360 2.482 2.685 1.00 0.00 11 ARG A N 14
ATOM 6606 C CA . ARG A 1 11 ? 1.994 3.476 3.521 1.00 0.00 11 ARG A CA 14
ATOM 6607 C C . ARG A 1 11 ? 3.218 4.042 2.830 1.00 0.00 11 ARG A C 14
ATOM 6608 O O . ARG A 1 11 ? 3.547 5.215 3.001 1.00 0.00 11 ARG A O 14
ATOM 6626 N N . ILE A 1 12 ? 3.970 3.164 2.178 1.00 0.00 12 ILE A N 14
ATOM 6627 C CA . ILE A 1 12 ? 5.250 3.548 1.621 1.00 0.00 12 ILE A CA 14
ATOM 6628 C C . ILE A 1 12 ? 5.083 4.293 0.301 1.00 0.00 12 ILE A C 14
ATOM 6629 O O . ILE A 1 12 ? 5.496 5.449 0.181 1.00 0.00 12 ILE A O 14
ATOM 6644 N N . CYS A 1 13 ? 4.373 3.687 -0.648 1.00 0.00 13 CYS A N 14
ATOM 6645 C CA . CYS A 1 13 ? 4.057 4.386 -1.879 1.00 0.00 13 CYS A CA 14
ATOM 6646 C C . CYS A 1 13 ? 2.675 5.032 -1.759 1.00 0.00 13 CYS A C 14
ATOM 6647 O O . CYS A 1 13 ? 2.413 5.756 -0.797 1.00 0.00 13 CYS A O 14
ATOM 6653 N N . LEU A 1 14 ? 1.788 4.704 -2.683 1.00 0.00 14 LEU A N 14
ATOM 6654 C CA . LEU A 1 14 ? 0.404 5.174 -2.656 1.00 0.00 14 LEU A CA 14
ATOM 6655 C C . LEU A 1 14 ? -0.476 4.263 -3.496 1.00 0.00 14 LEU A C 14
ATOM 6656 O O . LEU A 1 14 ? -1.475 4.698 -4.073 1.00 0.00 14 LEU A O 14
ATOM 6671 N N . SER A 1 15 ? -0.160 2.981 -3.479 1.00 0.00 15 SER A N 14
ATOM 6672 C CA . SER A 1 15 ? -0.986 1.998 -4.151 1.00 0.00 15 SER A CA 14
ATOM 6673 C C . SER A 1 15 ? -2.162 1.618 -3.252 1.00 0.00 15 SER A C 14
ATOM 6674 O O . SER A 1 15 ? -1.967 1.167 -2.126 1.00 0.00 15 SER A O 14
ATOM 6681 N N . ALA A 1 16 ? -3.377 1.796 -3.747 1.00 0.00 16 ALA A N 14
ATOM 6682 C CA . ALA A 1 16 ? -4.569 1.458 -2.979 1.00 0.00 16 ALA A CA 14
ATOM 6683 C C . ALA A 1 16 ? -4.957 -0.002 -3.200 1.00 0.00 16 ALA A C 14
ATOM 6684 O O . ALA A 1 16 ? -4.897 -0.501 -4.325 1.00 0.00 16 ALA A O 14
ATOM 6691 N N . PHE A 1 17 ? -5.375 -0.675 -2.133 1.00 0.00 17 PHE A N 14
ATOM 6692 C CA . PHE A 1 17 ? -5.796 -2.074 -2.219 1.00 0.00 17 PHE A CA 14
ATOM 6693 C C . PHE A 1 17 ? -7.053 -2.295 -1.387 1.00 0.00 17 PHE A C 14
ATOM 6694 O O . PHE A 1 17 ? -7.176 -1.759 -0.292 1.00 0.00 17 PHE A O 14
ATOM 6710 N N . THR A 1 18 ? -7.972 -3.099 -1.901 1.00 0.00 18 THR A N 14
ATOM 6711 C CA . THR A 1 18 ? -9.208 -3.416 -1.195 1.00 0.00 18 THR A CA 14
ATOM 6712 C C . THR A 1 18 ? -8.943 -4.147 0.123 1.00 0.00 18 THR A C 14
ATOM 6713 O O . THR A 1 18 ? -9.572 -3.876 1.144 1.00 0.00 18 THR A O 14
ATOM 6724 N N . THR A 1 19 ? -8.044 -5.109 0.093 1.00 0.00 19 THR A N 14
ATOM 6725 C CA . THR A 1 19 ? -7.758 -5.887 1.277 1.00 0.00 19 THR A CA 14
ATOM 6726 C C . THR A 1 19 ? -6.383 -5.544 1.831 1.00 0.00 19 THR A C 14
ATOM 6727 O O . THR A 1 19 ? -5.415 -5.427 1.075 1.00 0.00 19 THR A O 14
ATOM 6738 N N . LYS A 1 20 ? -6.267 -5.599 3.157 1.00 0.00 20 LYS A N 14
ATOM 6739 C CA . LYS A 1 20 ? -4.961 -5.538 3.807 1.00 0.00 20 LYS A CA 14
ATOM 6740 C C . LYS A 1 20 ? -4.104 -6.656 3.277 1.00 0.00 20 LYS A C 14
ATOM 6741 O O . LYS A 1 20 ? -2.880 -6.561 3.203 1.00 0.00 20 LYS A O 14
ATOM 6756 N N . ALA A 1 21 ? -4.785 -7.744 2.987 1.00 0.00 21 ALA A N 14
ATOM 6757 C CA . ALA A 1 21 ? -4.160 -8.952 2.543 1.00 0.00 21 ALA A CA 14
ATOM 6758 C C . ALA A 1 21 ? -3.324 -8.724 1.280 1.00 0.00 21 ALA A C 14
ATOM 6759 O O . ALA A 1 21 ? -2.183 -9.185 1.193 1.00 0.00 21 ALA A O 14
ATOM 6766 N N . ASN A 1 22 ? -3.872 -7.971 0.324 1.00 0.00 22 ASN A N 14
ATOM 6767 C CA . ASN A 1 22 ? -3.133 -7.646 -0.899 1.00 0.00 22 ASN A CA 14
ATOM 6768 C C . ASN A 1 22 ? -1.942 -6.754 -0.579 1.00 0.00 22 ASN A C 14
ATOM 6769 O O . ASN A 1 22 ? -0.863 -6.917 -1.147 1.00 0.00 22 ASN A O 14
ATOM 6779 N N . CYS A 1 23 ? -2.153 -5.797 0.315 1.00 0.00 23 CYS A N 14
ATOM 6780 C CA . CYS A 1 23 ? -1.109 -4.854 0.702 1.00 0.00 23 CYS A CA 14
ATOM 6781 C C . CYS A 1 23 ? 0.082 -5.588 1.324 1.00 0.00 23 CYS A C 14
ATOM 6782 O O . CYS A 1 23 ? 1.238 -5.227 1.092 1.00 0.00 23 CYS A O 14
ATOM 6789 N N . ALA A 1 24 ? -0.210 -6.607 2.129 1.00 0.00 24 ALA A N 14
ATOM 6790 C CA . ALA A 1 24 ? 0.829 -7.375 2.807 1.00 0.00 24 ALA A CA 14
ATOM 6791 C C . ALA A 1 24 ? 1.810 -8.002 1.816 1.00 0.00 24 ALA A C 14
ATOM 6792 O O . ALA A 1 24 ? 3.022 -7.874 1.971 1.00 0.00 24 ALA A O 14
ATOM 6799 N N . ARG A 1 25 ? 1.283 -8.669 0.795 1.00 0.00 25 ARG A N 14
ATOM 6800 C CA . ARG A 1 25 ? 2.125 -9.303 -0.220 1.00 0.00 25 ARG A CA 14
ATOM 6801 C C . ARG A 1 25 ? 2.817 -8.245 -1.084 1.00 0.00 25 ARG A C 14
ATOM 6802 O O . ARG A 1 25 ? 3.951 -8.428 -1.524 1.00 0.00 25 ARG A O 14
ATOM 6820 N N . HIS A 1 26 ? 2.146 -7.113 -1.257 1.00 0.00 26 HIS A N 14
ATOM 6821 C CA . HIS A 1 26 ? 2.698 -5.969 -1.983 1.00 0.00 26 HIS A CA 14
ATOM 6822 C C . HIS A 1 26 ? 3.985 -5.456 -1.328 1.00 0.00 26 HIS A C 14
ATOM 6823 O O . HIS A 1 26 ? 4.889 -4.983 -2.014 1.00 0.00 26 HIS A O 14
ATOM 6836 N N . LEU A 1 27 ? 3.964 -5.385 -0.001 1.00 0.00 27 LEU A N 14
ATOM 6837 C CA . LEU A 1 27 ? 5.017 -4.728 0.777 1.00 0.00 27 LEU A CA 14
ATOM 6838 C C . LEU A 1 27 ? 6.433 -5.167 0.376 1.00 0.00 27 LEU A C 14
ATOM 6839 O O . LEU A 1 27 ? 7.380 -4.387 0.501 1.00 0.00 27 LEU A O 14
ATOM 6854 N N . LYS A 1 28 ? 6.579 -6.429 -0.020 1.00 0.00 28 LYS A N 14
ATOM 6855 C CA . LYS A 1 28 ? 7.891 -7.008 -0.343 1.00 0.00 28 LYS A CA 14
ATOM 6856 C C . LYS A 1 28 ? 8.691 -6.150 -1.335 1.00 0.00 28 LYS A C 14
ATOM 6857 O O . LYS A 1 28 ? 9.923 -6.157 -1.313 1.00 0.00 28 LYS A O 14
ATOM 6872 N N . VAL A 1 29 ? 8.001 -5.447 -2.230 1.00 0.00 29 VAL A N 14
ATOM 6873 C CA . VAL A 1 29 ? 8.682 -4.634 -3.234 1.00 0.00 29 VAL A CA 14
ATOM 6874 C C . VAL A 1 29 ? 9.533 -3.542 -2.576 1.00 0.00 29 VAL A C 14
ATOM 6875 O O . VAL A 1 29 ? 10.638 -3.248 -3.026 1.00 0.00 29 VAL A O 14
ATOM 6888 N N . HIS A 1 30 ? 9.017 -2.947 -1.506 1.00 0.00 30 HIS A N 14
ATOM 6889 C CA . HIS A 1 30 ? 9.732 -1.889 -0.796 1.00 0.00 30 HIS A CA 14
ATOM 6890 C C . HIS A 1 30 ? 10.816 -2.464 0.122 1.00 0.00 30 HIS A C 14
ATOM 6891 O O . HIS A 1 30 ? 10.978 -2.008 1.255 1.00 0.00 30 HIS A O 14
ATOM 6904 N N . THR A 1 31 ? 11.585 -3.422 -0.383 1.00 0.00 31 THR A N 14
ATOM 6905 C CA . THR A 1 31 ? 12.686 -4.002 0.379 1.00 0.00 31 THR A CA 14
ATOM 6906 C C . THR A 1 31 ? 13.504 -4.973 -0.478 1.00 0.00 31 THR A C 14
ATOM 6907 O O . THR A 1 31 ? 14.734 -4.900 -0.491 1.00 0.00 31 THR A O 14
ATOM 6918 N N . ASP A 1 32 ? 12.840 -5.869 -1.206 1.00 0.00 32 ASP A N 14
ATOM 6919 C CA . ASP A 1 32 ? 13.554 -6.812 -2.064 1.00 0.00 32 ASP A CA 14
ATOM 6920 C C . ASP A 1 32 ? 13.956 -6.154 -3.377 1.00 0.00 32 ASP A C 14
ATOM 6921 O O . ASP A 1 32 ? 15.133 -6.111 -3.733 1.00 0.00 32 ASP A O 14
ATOM 6929 N N . THR A 1 33 ? 12.961 -5.645 -4.090 1.00 0.00 33 THR A N 14
ATOM 6930 C CA . THR A 1 33 ? 13.172 -4.986 -5.368 1.00 0.00 33 THR A CA 14
ATOM 6931 C C . THR A 1 33 ? 11.938 -4.166 -5.718 1.00 0.00 33 THR A C 14
ATOM 6932 O O . THR A 1 33 ? 10.813 -4.593 -5.460 1.00 0.00 33 THR A O 14
ATOM 6943 N N . LEU A 1 34 ? 12.150 -2.955 -6.197 1.00 0.00 34 LEU A N 14
ATOM 6944 C CA . LEU A 1 34 ? 11.051 -2.042 -6.442 1.00 0.00 34 LEU A CA 14
ATOM 6945 C C . LEU A 1 34 ? 11.208 -1.363 -7.789 1.00 0.00 34 LEU A C 14
ATOM 6946 O O . LEU A 1 34 ? 12.323 -1.083 -8.236 1.00 0.00 34 LEU A O 14
ATOM 6961 N N . SER A 1 35 ? 10.084 -1.122 -8.434 1.00 0.00 35 SER A N 14
ATOM 6962 C CA . SER A 1 35 ? 10.054 -0.497 -9.738 1.00 0.00 35 SER A CA 14
ATOM 6963 C C . SER A 1 35 ? 8.667 0.072 -9.986 1.00 0.00 35 SER A C 14
ATOM 6964 O O . SER A 1 35 ? 7.716 -0.394 -9.323 1.00 0.00 35 SER A O 14
ATOM 6973 N N . GLY A 1 1 ? -9.630 -15.533 -0.179 1.00 0.00 1 GLY A N 15
ATOM 6974 C CA . GLY A 1 1 ? -9.989 -14.164 0.265 1.00 0.00 1 GLY A CA 15
ATOM 6975 C C . GLY A 1 1 ? -11.121 -13.585 -0.557 1.00 0.00 1 GLY A C 15
ATOM 6976 O O . GLY A 1 1 ? -11.148 -13.739 -1.779 1.00 0.00 1 GLY A O 15
ATOM 6982 N N . SER A 1 2 ? -12.063 -12.931 0.107 1.00 0.00 2 SER A N 15
ATOM 6983 C CA . SER A 1 2 ? -13.201 -12.340 -0.577 1.00 0.00 2 SER A CA 15
ATOM 6984 C C . SER A 1 2 ? -12.782 -11.121 -1.404 1.00 0.00 2 SER A C 15
ATOM 6985 O O . SER A 1 2 ? -13.158 -11.007 -2.572 1.00 0.00 2 SER A O 15
ATOM 6992 N N . SER A 1 3 ? -12.002 -10.228 -0.782 1.00 0.00 3 SER A N 15
ATOM 6993 C CA . SER A 1 3 ? -11.516 -9.002 -1.421 1.00 0.00 3 SER A CA 15
ATOM 6994 C C . SER A 1 3 ? -12.675 -8.051 -1.745 1.00 0.00 3 SER A C 15
ATOM 6995 O O . SER A 1 3 ? -13.696 -8.453 -2.302 1.00 0.00 3 SER A O 15
ATOM 7002 N N . GLY A 1 4 ? -12.545 -6.801 -1.331 1.00 0.00 4 GLY A N 15
ATOM 7003 C CA . GLY A 1 4 ? -13.632 -5.854 -1.531 1.00 0.00 4 GLY A CA 15
ATOM 7004 C C . GLY A 1 4 ? -13.304 -4.473 -1.013 1.00 0.00 4 GLY A C 15
ATOM 7005 O O . GLY A 1 4 ? -12.601 -4.351 -0.010 1.00 0.00 4 GLY A O 15
ATOM 7009 N N . LYS A 1 5 ? -13.821 -3.437 -1.694 1.00 0.00 5 LYS A N 15
ATOM 7010 C CA . LYS A 1 5 ? -13.597 -2.045 -1.302 1.00 0.00 5 LYS A CA 15
ATOM 7011 C C . LYS A 1 5 ? -12.119 -1.675 -1.487 1.00 0.00 5 LYS A C 15
ATOM 7012 O O . LYS A 1 5 ? -11.319 -2.529 -1.811 1.00 0.00 5 LYS A O 15
ATOM 7027 N N . ARG A 1 6 ? -11.762 -0.407 -1.327 1.00 0.00 6 ARG A N 15
ATOM 7028 C CA . ARG A 1 6 ? -10.371 0.032 -1.513 1.00 0.00 6 ARG A CA 15
ATOM 7029 C C . ARG A 1 6 ? -9.981 1.098 -0.497 1.00 0.00 6 ARG A C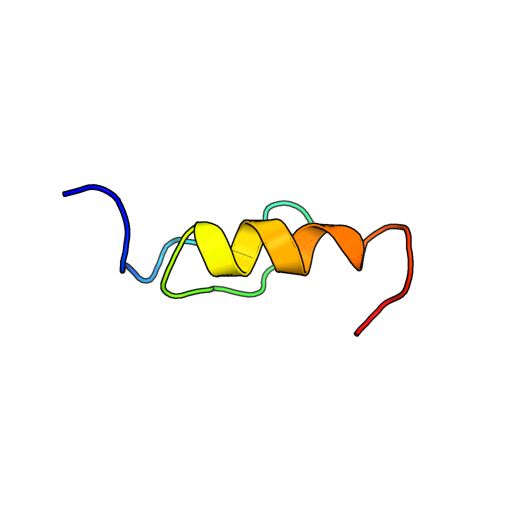 15
ATOM 7030 O O . ARG A 1 6 ? -9.622 2.220 -0.863 1.00 0.00 6 ARG A O 15
ATOM 7048 N N . PRO A 1 7 ? -10.042 0.767 0.801 1.00 0.00 7 PRO A N 15
ATOM 7049 C CA . PRO A 1 7 ? -9.691 1.693 1.871 1.00 0.00 7 PRO A CA 15
ATOM 7050 C C . PRO A 1 7 ? -8.184 1.832 2.051 1.00 0.00 7 PRO A C 15
ATOM 7051 O O . PRO A 1 7 ? -7.686 2.892 2.433 1.00 0.00 7 PRO A O 15
ATOM 7059 N N . PHE A 1 8 ? -7.508 0.695 1.985 1.00 0.00 8 PHE A N 15
ATOM 7060 C CA . PHE A 1 8 ? -6.110 0.614 2.371 1.00 0.00 8 PHE A CA 15
ATOM 7061 C C . PHE A 1 8 ? -5.212 1.175 1.283 1.00 0.00 8 PHE A C 15
ATOM 7062 O O . PHE A 1 8 ? -5.228 0.699 0.149 1.00 0.00 8 PHE A O 15
ATOM 7078 N N . VAL A 1 9 ? -4.367 2.118 1.649 1.00 0.00 9 VAL A N 15
ATOM 7079 C CA . VAL A 1 9 ? -3.397 2.657 0.725 1.00 0.00 9 VAL A CA 15
ATOM 7080 C C . VAL A 1 9 ? -1.999 2.378 1.258 1.00 0.00 9 VAL A C 15
ATOM 7081 O O . VAL A 1 9 ? -1.777 2.408 2.469 1.00 0.00 9 VAL A O 15
ATOM 7094 N N . CYS A 1 10 ? -1.083 2.042 0.374 1.00 0.00 10 CYS A N 15
ATOM 7095 C CA . CYS A 1 10 ? 0.262 1.703 0.778 1.00 0.00 10 CYS A CA 15
ATOM 7096 C C . CYS A 1 10 ? 0.936 2.872 1.483 1.00 0.00 10 CYS A C 15
ATOM 7097 O O . CYS A 1 10 ? 0.844 4.023 1.047 1.00 0.00 10 CYS A O 15
ATOM 7103 N N . ARG A 1 11 ? 1.603 2.560 2.578 1.00 0.00 11 ARG A N 15
ATOM 7104 C CA . ARG A 1 11 ? 2.297 3.559 3.363 1.00 0.00 11 ARG A CA 15
ATOM 7105 C C . ARG A 1 11 ? 3.560 4.046 2.657 1.00 0.00 11 ARG A C 15
ATOM 7106 O O . ARG A 1 11 ? 3.953 5.202 2.814 1.00 0.00 11 ARG A O 15
ATOM 7124 N N . ILE A 1 12 ? 4.247 3.142 1.960 1.00 0.00 12 ILE A N 15
ATOM 7125 C CA . ILE A 1 12 ? 5.517 3.488 1.335 1.00 0.00 12 ILE A CA 15
ATOM 7126 C C . ILE A 1 12 ? 5.303 4.238 0.029 1.00 0.00 12 ILE A C 15
ATOM 7127 O O . ILE A 1 12 ? 5.743 5.382 -0.109 1.00 0.00 12 ILE A O 15
ATOM 7142 N N . CYS A 1 13 ? 4.499 3.670 -0.865 1.00 0.00 13 CYS A N 15
ATOM 7143 C CA . CYS A 1 13 ? 4.103 4.401 -2.051 1.00 0.00 13 CYS A CA 15
ATOM 7144 C C . CYS A 1 13 ? 2.732 5.035 -1.815 1.00 0.00 13 CYS A C 15
ATOM 7145 O O . CYS A 1 13 ? 2.531 5.695 -0.796 1.00 0.00 13 CYS A O 15
ATOM 7151 N N . LEU A 1 14 ? 1.787 4.756 -2.696 1.00 0.00 14 LEU A N 15
ATOM 7152 C CA . LEU A 1 14 ? 0.407 5.210 -2.543 1.00 0.00 14 LEU A CA 15
ATOM 7153 C C . LEU A 1 14 ? -0.516 4.365 -3.400 1.00 0.00 14 LEU A C 15
ATOM 7154 O O . LEU A 1 14 ? -1.549 4.834 -3.880 1.00 0.00 14 LEU A O 15
ATOM 7169 N N . SER A 1 15 ? -0.203 3.086 -3.487 1.00 0.00 15 SER A N 15
ATOM 7170 C CA . SER A 1 15 ? -1.074 2.147 -4.162 1.00 0.00 15 SER A CA 15
ATOM 7171 C C . SER A 1 15 ? -2.184 1.697 -3.214 1.00 0.00 15 SER A C 15
ATOM 7172 O O . SER A 1 15 ? -1.908 1.146 -2.148 1.00 0.00 15 SER A O 15
ATOM 7179 N N . ALA A 1 16 ? -3.430 1.889 -3.616 1.00 0.00 16 ALA A N 15
ATOM 7180 C CA . ALA A 1 16 ? -4.558 1.444 -2.814 1.00 0.00 16 ALA A CA 15
ATOM 7181 C C . ALA A 1 16 ? -4.909 -0.002 -3.142 1.00 0.00 16 ALA A C 15
ATOM 7182 O O . ALA A 1 16 ? -5.002 -0.376 -4.311 1.00 0.00 16 ALA A O 15
ATOM 7189 N N . PHE A 1 17 ? -5.145 -0.800 -2.112 1.00 0.00 17 PHE A N 15
ATOM 7190 C CA . PHE A 1 17 ? -5.538 -2.187 -2.303 1.00 0.00 17 PHE A CA 15
ATOM 7191 C C . PHE A 1 17 ? -6.837 -2.475 -1.583 1.00 0.00 17 PHE A C 15
ATOM 7192 O O . PHE A 1 17 ? -7.154 -1.844 -0.574 1.00 0.00 17 PHE A O 15
ATOM 7208 N N . THR A 1 18 ? -7.604 -3.390 -2.150 1.00 0.00 18 THR A N 15
ATOM 7209 C CA . THR A 1 18 ? -8.908 -3.745 -1.625 1.00 0.00 18 THR A CA 15
ATOM 7210 C C . THR A 1 18 ? -8.828 -4.242 -0.185 1.00 0.00 18 THR A C 15
ATOM 7211 O O . THR A 1 18 ? -9.765 -4.080 0.592 1.00 0.00 18 THR A O 15
ATOM 7222 N N . THR A 1 19 ? -7.761 -4.963 0.119 1.00 0.00 19 THR A N 15
ATOM 7223 C CA . THR A 1 19 ? -7.628 -5.626 1.401 1.00 0.00 19 THR A CA 15
ATOM 7224 C C . THR A 1 19 ? -6.193 -5.589 1.887 1.00 0.00 19 THR A C 15
ATOM 7225 O O . THR A 1 19 ? -5.255 -5.630 1.083 1.00 0.00 19 THR A O 15
ATOM 7236 N N . LYS A 1 20 ? -6.037 -5.677 3.205 1.00 0.00 20 LYS A N 15
ATOM 7237 C CA . LYS A 1 20 ? -4.726 -5.850 3.817 1.00 0.00 20 LYS A CA 15
ATOM 7238 C C . LYS A 1 20 ? -4.024 -7.038 3.217 1.00 0.00 20 LYS A C 15
ATOM 7239 O O . LYS A 1 20 ? -2.807 -7.040 3.069 1.00 0.00 20 LYS A O 15
ATOM 7254 N N . ALA A 1 21 ? -4.809 -8.043 2.873 1.00 0.00 21 ALA A N 15
ATOM 7255 C CA . ALA A 1 21 ? -4.283 -9.246 2.282 1.00 0.00 21 ALA A CA 15
ATOM 7256 C C . ALA A 1 21 ? -3.456 -8.924 1.036 1.00 0.00 21 ALA A C 15
ATOM 7257 O O . ALA A 1 21 ? -2.332 -9.405 0.879 1.00 0.00 21 ALA A O 15
ATOM 7264 N N . ASN A 1 22 ? -3.982 -8.029 0.203 1.00 0.00 22 ASN A N 15
ATOM 7265 C CA . ASN A 1 22 ? -3.252 -7.557 -0.972 1.00 0.00 22 ASN A CA 15
ATOM 7266 C C . ASN A 1 22 ? -2.083 -6.665 -0.576 1.00 0.00 22 ASN A C 15
ATOM 7267 O O . ASN A 1 22 ? -0.998 -6.760 -1.145 1.00 0.00 22 ASN A O 15
ATOM 7277 N N . CYS A 1 23 ? -2.323 -5.779 0.380 1.00 0.00 23 CYS A N 15
ATOM 7278 C CA . CYS A 1 23 ? -1.300 -4.843 0.835 1.00 0.00 23 CYS A CA 15
ATOM 7279 C C . CYS A 1 23 ? -0.082 -5.588 1.389 1.00 0.00 23 CYS A C 15
ATOM 7280 O O . CYS A 1 23 ? 1.054 -5.170 1.176 1.00 0.00 23 CYS A O 15
ATOM 7287 N N . ALA A 1 24 ? -0.330 -6.673 2.119 1.00 0.00 24 ALA A N 15
ATOM 7288 C CA . ALA A 1 24 ? 0.739 -7.455 2.734 1.00 0.00 24 ALA A CA 15
ATOM 7289 C C . ALA A 1 24 ? 1.714 -8.000 1.694 1.00 0.00 24 ALA A C 15
ATOM 7290 O O . ALA A 1 24 ? 2.927 -7.836 1.833 1.00 0.00 24 ALA A O 15
ATOM 7297 N N . ARG A 1 25 ? 1.188 -8.634 0.650 1.00 0.00 25 ARG A N 15
ATOM 7298 C CA . ARG A 1 25 ? 2.036 -9.183 -0.406 1.00 0.00 25 ARG A CA 15
ATOM 7299 C C . ARG A 1 25 ? 2.731 -8.064 -1.178 1.00 0.00 25 ARG A C 15
ATOM 7300 O O . ARG A 1 25 ? 3.900 -8.185 -1.546 1.00 0.00 25 ARG A O 15
ATOM 7318 N N . HIS A 1 26 ? 2.024 -6.960 -1.367 1.00 0.00 26 HIS A N 15
ATOM 7319 C CA . HIS A 1 26 ? 2.586 -5.789 -2.026 1.00 0.00 26 HIS A CA 15
ATOM 7320 C C . HIS A 1 26 ? 3.755 -5.214 -1.228 1.00 0.00 26 HIS A C 15
ATOM 7321 O O . HIS A 1 26 ? 4.714 -4.716 -1.804 1.00 0.00 26 HIS A O 15
ATOM 7334 N N . LEU A 1 27 ? 3.533 -5.062 0.068 1.00 0.00 27 LEU A N 15
ATOM 7335 C CA . LEU A 1 27 ? 4.418 -4.278 0.924 1.00 0.00 27 LEU A CA 15
ATOM 7336 C C . LEU A 1 27 ? 5.885 -4.667 0.756 1.00 0.00 27 LEU A C 15
ATOM 7337 O O . LEU A 1 27 ? 6.771 -3.813 0.828 1.00 0.00 27 LEU A O 15
ATOM 7352 N N . LYS A 1 28 ? 6.139 -5.959 0.588 1.00 0.00 28 LYS A N 15
ATOM 7353 C CA . LYS A 1 28 ? 7.502 -6.466 0.484 1.00 0.00 28 LYS A CA 15
ATOM 7354 C C . LYS A 1 28 ? 8.265 -5.842 -0.687 1.00 0.00 28 LYS A C 15
ATOM 7355 O O . LYS A 1 28 ? 9.486 -5.769 -0.639 1.00 0.00 28 LYS A O 15
ATOM 7370 N N . VAL A 1 29 ? 7.559 -5.470 -1.766 1.00 0.00 29 VAL A N 15
ATOM 7371 C CA . VAL A 1 29 ? 8.212 -4.946 -2.977 1.00 0.00 29 VAL A CA 15
ATOM 7372 C C . VAL A 1 29 ? 9.175 -3.807 -2.644 1.00 0.00 29 VAL A C 15
ATOM 7373 O O . VAL A 1 29 ? 10.178 -3.610 -3.330 1.00 0.00 29 VAL A O 15
ATOM 7386 N N . HIS A 1 30 ? 8.850 -3.042 -1.609 1.00 0.00 30 HIS A N 15
ATOM 7387 C CA . HIS A 1 30 ? 9.667 -1.903 -1.204 1.00 0.00 30 HIS A CA 15
ATOM 7388 C C . HIS A 1 30 ? 10.901 -2.344 -0.412 1.00 0.00 30 HIS A C 15
ATOM 7389 O O . HIS A 1 30 ? 11.364 -1.632 0.482 1.00 0.00 30 HIS A O 15
ATOM 7402 N N . THR A 1 31 ? 11.474 -3.473 -0.812 1.00 0.00 31 THR A N 15
ATOM 7403 C CA . THR A 1 31 ? 12.705 -3.990 -0.235 1.00 0.00 31 THR A CA 15
ATOM 7404 C C . THR A 1 31 ? 13.045 -5.334 -0.884 1.00 0.00 31 THR A C 15
ATOM 7405 O O . THR A 1 31 ? 14.165 -5.543 -1.351 1.00 0.00 31 THR A O 15
ATOM 7416 N N . ASP A 1 32 ? 12.039 -6.185 -1.015 1.00 0.00 32 ASP A N 15
ATOM 7417 C CA . ASP A 1 32 ? 12.174 -7.442 -1.726 1.00 0.00 32 ASP A CA 15
ATOM 7418 C C . ASP A 1 32 ? 11.921 -7.195 -3.208 1.00 0.00 32 ASP A C 15
ATOM 7419 O O . ASP A 1 32 ? 10.899 -6.626 -3.585 1.00 0.00 32 ASP A O 15
ATOM 7427 N N . THR A 1 33 ? 12.884 -7.549 -4.034 1.00 0.00 33 THR A N 15
ATOM 7428 C CA . THR A 1 33 ? 12.797 -7.286 -5.458 1.00 0.00 33 THR A CA 15
ATOM 7429 C C . THR A 1 33 ? 11.916 -8.302 -6.165 1.00 0.00 33 THR A C 15
ATOM 7430 O O . THR A 1 33 ? 12.070 -9.511 -5.980 1.00 0.00 33 THR A O 15
ATOM 7441 N N . LEU A 1 34 ? 11.078 -7.817 -7.063 1.00 0.00 34 LEU A N 15
ATOM 7442 C CA . LEU A 1 34 ? 10.280 -8.690 -7.907 1.00 0.00 34 LEU A CA 15
ATOM 7443 C C . LEU A 1 34 ? 11.126 -9.228 -9.063 1.00 0.00 34 LEU A C 15
ATOM 7444 O O . LEU A 1 34 ? 10.721 -9.176 -10.226 1.00 0.00 34 LEU A O 15
ATOM 7459 N N . SER A 1 35 ? 12.321 -9.691 -8.732 1.00 0.00 35 SER A N 15
ATOM 7460 C CA . SER A 1 35 ? 13.272 -10.182 -9.709 1.00 0.00 35 SER A CA 15
ATOM 7461 C C . SER A 1 35 ? 14.308 -11.032 -8.988 1.00 0.00 35 SER A C 15
ATOM 7462 O O . SER A 1 35 ? 14.411 -10.896 -7.746 1.00 0.00 35 SER A O 15
ATOM 7471 N N . GLY A 1 1 ? -11.442 -9.952 7.760 1.00 0.00 1 GLY A N 16
ATOM 7472 C CA . GLY A 1 1 ? -12.794 -10.542 7.929 1.00 0.00 1 GLY A CA 16
ATOM 7473 C C . GLY A 1 1 ? -13.401 -10.983 6.614 1.00 0.00 1 GLY A C 16
ATOM 7474 O O . GLY A 1 1 ? -13.989 -12.064 6.523 1.00 0.00 1 GLY A O 16
ATOM 7480 N N . SER A 1 2 ? -13.284 -10.132 5.602 1.00 0.00 2 SER A N 16
ATOM 7481 C CA . SER A 1 2 ? -13.846 -10.405 4.287 1.00 0.00 2 SER A CA 16
ATOM 7482 C C . SER A 1 2 ? -13.338 -9.369 3.283 1.00 0.00 2 SER A C 16
ATOM 7483 O O . SER A 1 2 ? -12.160 -9.003 3.321 1.00 0.00 2 SER A O 16
ATOM 7490 N N . SER A 1 3 ? -14.226 -8.845 2.447 1.00 0.00 3 SER A N 16
ATOM 7491 C CA . SER A 1 3 ? -13.854 -7.794 1.514 1.00 0.00 3 SER A CA 16
ATOM 7492 C C . SER A 1 3 ? -13.406 -6.554 2.285 1.00 0.00 3 SER A C 16
ATOM 7493 O O . SER A 1 3 ? -14.064 -6.142 3.241 1.00 0.00 3 SER A O 16
ATOM 7500 N N . GLY A 1 4 ? -12.249 -6.022 1.920 1.00 0.00 4 GLY A N 16
ATOM 7501 C CA . GLY A 1 4 ? -11.684 -4.895 2.635 1.00 0.00 4 GLY A CA 16
ATOM 7502 C C . GLY A 1 4 ? -12.390 -3.578 2.347 1.00 0.00 4 GLY A C 16
ATOM 7503 O O . GLY A 1 4 ? -13.616 -3.478 2.427 1.00 0.00 4 GLY A O 16
ATOM 7507 N N . LYS A 1 5 ? -11.598 -2.553 2.062 1.00 0.00 5 LYS A N 16
ATOM 7508 C CA . LYS A 1 5 ? -12.103 -1.216 1.828 1.00 0.00 5 LYS A CA 16
ATOM 7509 C C . LYS A 1 5 ? -10.979 -0.389 1.190 1.00 0.00 5 LYS A C 16
ATOM 7510 O O . LYS A 1 5 ? -9.909 -0.928 0.917 1.00 0.00 5 LYS A O 16
ATOM 7525 N N . ARG A 1 6 ? -11.273 0.838 0.793 1.00 0.00 6 ARG A N 16
ATOM 7526 C CA . ARG A 1 6 ? -10.337 1.635 -0.002 1.00 0.00 6 ARG A CA 16
ATOM 7527 C C . ARG A 1 6 ? -9.153 2.261 0.779 1.00 0.00 6 ARG A C 16
ATOM 7528 O O . ARG A 1 6 ? -8.087 2.445 0.192 1.00 0.00 6 ARG A O 16
ATOM 7546 N N . PRO A 1 7 ? -9.290 2.642 2.070 1.00 0.00 7 PRO A N 16
ATOM 7547 C CA . PRO A 1 7 ? -8.192 3.291 2.827 1.00 0.00 7 PRO A CA 16
ATOM 7548 C C . PRO A 1 7 ? -7.051 2.335 3.175 1.00 0.00 7 PRO A C 16
ATOM 7549 O O . PRO A 1 7 ? -6.320 2.541 4.146 1.00 0.00 7 PRO A O 16
ATOM 7557 N N . PHE A 1 8 ? -6.883 1.318 2.353 1.00 0.00 8 PHE A N 16
ATOM 7558 C CA . PHE A 1 8 ? -5.817 0.344 2.517 1.00 0.00 8 PHE A CA 16
ATOM 7559 C C . PHE A 1 8 ? -4.626 0.740 1.660 1.00 0.00 8 PHE A C 16
ATOM 7560 O O . PHE A 1 8 ? -4.090 -0.068 0.901 1.00 0.00 8 PHE A O 16
ATOM 7576 N N . VAL A 1 9 ? -4.295 2.020 1.696 1.00 0.00 9 VAL A N 16
ATOM 7577 C CA . VAL A 1 9 ? -3.256 2.557 0.841 1.00 0.00 9 VAL A CA 16
ATOM 7578 C C . VAL A 1 9 ? -1.877 2.217 1.400 1.00 0.00 9 VAL A C 16
ATOM 7579 O O . VAL A 1 9 ? -1.668 2.200 2.619 1.00 0.00 9 VAL A O 16
ATOM 7592 N N . CYS A 1 10 ? -0.947 1.954 0.503 1.00 0.00 10 CYS A N 16
ATOM 7593 C CA . CYS A 1 10 ? 0.409 1.635 0.875 1.00 0.00 10 CYS A CA 16
ATOM 7594 C C . CYS A 1 10 ? 1.075 2.811 1.576 1.00 0.00 10 CYS A C 16
ATOM 7595 O O . CYS A 1 10 ? 0.939 3.962 1.162 1.00 0.00 10 CYS A O 16
ATOM 7601 N N . ARG A 1 11 ? 1.789 2.500 2.640 1.00 0.00 11 ARG A N 16
ATOM 7602 C CA . ARG A 1 11 ? 2.487 3.500 3.418 1.00 0.00 11 ARG A CA 16
ATOM 7603 C C . ARG A 1 11 ? 3.680 4.061 2.639 1.00 0.00 11 ARG A C 16
ATOM 7604 O O . ARG A 1 11 ? 4.050 5.225 2.810 1.00 0.00 11 ARG A O 16
ATOM 7622 N N . ILE A 1 12 ? 4.344 3.199 1.863 1.00 0.00 12 ILE A N 16
ATOM 7623 C CA . ILE A 1 12 ? 5.559 3.595 1.161 1.00 0.00 12 ILE A CA 16
ATOM 7624 C C . ILE A 1 12 ? 5.247 4.339 -0.132 1.00 0.00 12 ILE A C 16
ATOM 7625 O O . ILE A 1 12 ? 5.640 5.497 -0.292 1.00 0.00 12 ILE A O 16
ATOM 7640 N N . CYS A 1 13 ? 4.452 3.727 -1.008 1.00 0.00 13 CYS A N 16
ATOM 7641 C CA . CYS A 1 13 ? 4.012 4.421 -2.202 1.00 0.00 13 CYS A CA 16
ATOM 7642 C C . CYS A 1 13 ? 2.640 5.044 -1.944 1.00 0.00 13 CYS A C 16
ATOM 7643 O O . CYS A 1 13 ? 2.457 5.730 -0.942 1.00 0.00 13 CYS A O 16
ATOM 7649 N N . LEU A 1 14 ? 1.671 4.731 -2.784 1.00 0.00 14 LEU A N 16
ATOM 7650 C CA . LEU A 1 14 ? 0.292 5.178 -2.598 1.00 0.00 14 LEU A CA 16
ATOM 7651 C C . LEU A 1 14 ? -0.649 4.289 -3.385 1.00 0.00 14 LEU A C 16
ATOM 7652 O O . LEU A 1 14 ? -1.728 4.712 -3.808 1.00 0.00 14 LEU A O 16
ATOM 7667 N N . SER A 1 15 ? -0.292 3.021 -3.468 1.00 0.00 15 SER A N 16
ATOM 7668 C CA . SER A 1 15 ? -1.161 2.040 -4.075 1.00 0.00 15 SER A CA 16
ATOM 7669 C C . SER A 1 15 ? -2.234 1.619 -3.074 1.00 0.00 15 SER A C 16
ATOM 7670 O O . SER A 1 15 ? -1.923 1.088 -2.006 1.00 0.00 15 SER A O 16
ATOM 7677 N N . ALA A 1 16 ? -3.490 1.831 -3.426 1.00 0.00 16 ALA A N 16
ATOM 7678 C CA . ALA A 1 16 ? -4.595 1.434 -2.565 1.00 0.00 16 ALA A CA 16
ATOM 7679 C C . ALA A 1 16 ? -5.090 0.050 -2.960 1.00 0.00 16 ALA A C 16
ATOM 7680 O O . ALA A 1 16 ? -5.387 -0.192 -4.132 1.00 0.00 16 ALA A O 16
ATOM 7687 N N . PHE A 1 17 ? -5.182 -0.856 -1.998 1.00 0.00 17 PHE A N 16
ATOM 7688 C CA . PHE A 1 17 ? -5.643 -2.208 -2.281 1.00 0.00 17 PHE A CA 16
ATOM 7689 C C . PHE A 1 17 ? -6.991 -2.468 -1.637 1.00 0.00 17 PHE A C 16
ATOM 7690 O O . PHE A 1 17 ? -7.308 -1.902 -0.597 1.00 0.00 17 PHE A O 16
ATOM 7706 N N . THR A 1 18 ? -7.787 -3.309 -2.283 1.00 0.00 18 THR A N 16
ATOM 7707 C CA . THR A 1 18 ? -9.119 -3.636 -1.795 1.00 0.00 18 THR A CA 16
ATOM 7708 C C . THR A 1 18 ? -9.070 -4.312 -0.431 1.00 0.00 18 THR A C 16
ATOM 7709 O O . THR A 1 18 ? -9.839 -3.972 0.464 1.00 0.00 18 THR A O 16
ATOM 7720 N N . THR A 1 19 ? -8.187 -5.288 -0.287 1.00 0.00 19 THR A N 16
ATOM 7721 C CA . THR A 1 19 ? -8.065 -6.031 0.954 1.00 0.00 19 THR A CA 16
ATOM 7722 C C . THR A 1 19 ? -6.689 -5.840 1.569 1.00 0.00 19 THR A C 16
ATOM 7723 O O . THR A 1 19 ? -5.686 -5.738 0.856 1.00 0.00 19 THR A O 16
ATOM 7734 N N . LYS A 1 20 ? -6.646 -5.886 2.896 1.00 0.00 20 LYS A N 16
ATOM 7735 C CA . LYS A 1 20 ? -5.392 -5.826 3.638 1.00 0.00 20 LYS A CA 16
ATOM 7736 C C . LYS A 1 20 ? -4.446 -6.889 3.147 1.00 0.00 20 LYS A C 16
ATOM 7737 O O . LYS A 1 20 ? -3.231 -6.702 3.119 1.00 0.00 20 LYS A O 16
ATOM 7752 N N . ALA A 1 21 ? -5.027 -8.021 2.805 1.00 0.00 21 ALA A N 16
ATOM 7753 C CA . ALA A 1 21 ? -4.270 -9.159 2.363 1.00 0.00 21 ALA A CA 16
ATOM 7754 C C . ALA A 1 21 ? -3.413 -8.822 1.138 1.00 0.00 21 ALA A C 16
ATOM 7755 O O . ALA A 1 21 ? -2.243 -9.211 1.064 1.00 0.00 21 ALA A O 16
ATOM 7762 N N . ASN A 1 22 ? -3.982 -8.060 0.202 1.00 0.00 22 ASN A N 16
ATOM 7763 C CA . ASN A 1 22 ? -3.233 -7.641 -0.985 1.00 0.00 22 ASN A CA 16
ATOM 7764 C C . ASN A 1 22 ? -2.123 -6.667 -0.616 1.00 0.00 22 ASN A C 16
ATOM 7765 O O . ASN A 1 22 ? -1.015 -6.753 -1.138 1.00 0.00 22 ASN A O 16
ATOM 7775 N N . CYS A 1 23 ? -2.433 -5.728 0.266 1.00 0.00 23 CYS A N 16
ATOM 7776 C CA . CYS A 1 23 ? -1.465 -4.719 0.682 1.00 0.00 23 CYS A CA 16
ATOM 7777 C C . CYS A 1 23 ? -0.262 -5.377 1.368 1.00 0.00 23 CYS A C 16
ATOM 7778 O O . CYS A 1 23 ? 0.884 -4.968 1.167 1.00 0.00 23 CYS A O 16
ATOM 7785 N N . ALA A 1 24 ? -0.537 -6.390 2.187 1.00 0.00 24 ALA A N 16
ATOM 7786 C CA . ALA A 1 24 ? 0.508 -7.098 2.921 1.00 0.00 24 ALA A CA 16
ATOM 7787 C C . ALA A 1 24 ? 1.527 -7.747 1.986 1.00 0.00 24 ALA A C 16
ATOM 7788 O O . ALA A 1 24 ? 2.732 -7.619 2.197 1.00 0.00 24 ALA A O 16
ATOM 7795 N N . ARG A 1 25 ? 1.045 -8.445 0.958 1.00 0.00 25 ARG A N 16
ATOM 7796 C CA . ARG A 1 25 ? 1.935 -9.109 0.005 1.00 0.00 25 ARG A CA 16
ATOM 7797 C C . ARG A 1 25 ? 2.711 -8.069 -0.808 1.00 0.00 25 ARG A C 16
ATOM 7798 O O . ARG A 1 25 ? 3.869 -8.278 -1.162 1.00 0.00 25 ARG A O 16
ATOM 7816 N N . HIS A 1 26 ? 2.058 -6.947 -1.074 1.00 0.00 26 HIS A N 16
ATOM 7817 C CA . HIS A 1 26 ? 2.654 -5.840 -1.816 1.00 0.00 26 HIS A CA 16
ATOM 7818 C C . HIS A 1 26 ? 3.920 -5.307 -1.140 1.00 0.00 26 HIS A C 16
ATOM 7819 O O . HIS A 1 26 ? 4.838 -4.846 -1.814 1.00 0.00 26 HIS A O 16
ATOM 7832 N N . LEU A 1 27 ? 3.826 -5.131 0.167 1.00 0.00 27 LEU A N 16
ATOM 7833 C CA . LEU A 1 27 ? 4.808 -4.358 0.926 1.00 0.00 27 LEU A CA 16
ATOM 7834 C C . LEU A 1 27 ? 6.263 -4.746 0.620 1.00 0.00 27 LEU A C 16
ATOM 7835 O O . LEU A 1 27 ? 7.142 -3.882 0.608 1.00 0.00 27 LEU A O 16
ATOM 7850 N N . LYS A 1 28 ? 6.528 -6.039 0.468 1.00 0.00 28 LYS A N 16
ATOM 7851 C CA . LYS A 1 28 ? 7.896 -6.531 0.285 1.00 0.00 28 LYS A CA 16
ATOM 7852 C C . LYS A 1 28 ? 8.614 -5.886 -0.911 1.00 0.00 28 LYS A C 16
ATOM 7853 O O . LYS A 1 28 ? 9.843 -5.837 -0.931 1.00 0.00 28 LYS A O 16
ATOM 7868 N N . VAL A 1 29 ? 7.868 -5.436 -1.923 1.00 0.00 29 VAL A N 16
ATOM 7869 C CA . VAL A 1 29 ? 8.486 -4.850 -3.118 1.00 0.00 29 VAL A CA 16
ATOM 7870 C C . VAL A 1 29 ? 9.427 -3.699 -2.752 1.00 0.00 29 VAL A C 16
ATOM 7871 O O . VAL A 1 29 ? 10.463 -3.506 -3.390 1.00 0.00 29 VAL A O 16
ATOM 7884 N N . HIS A 1 30 ? 9.044 -2.917 -1.750 1.00 0.00 30 HIS A N 16
ATOM 7885 C CA . HIS A 1 30 ? 9.826 -1.755 -1.326 1.00 0.00 30 HIS A CA 16
ATOM 7886 C C . HIS A 1 30 ? 11.029 -2.160 -0.468 1.00 0.00 30 HIS A C 16
ATOM 7887 O O . HIS A 1 30 ? 11.379 -1.465 0.490 1.00 0.00 30 HIS A O 16
ATOM 7900 N N . THR A 1 31 ? 11.693 -3.240 -0.857 1.00 0.00 31 THR A N 16
ATOM 7901 C CA . THR A 1 31 ? 12.899 -3.694 -0.178 1.00 0.00 31 THR A CA 16
ATOM 7902 C C . THR A 1 31 ? 13.465 -4.932 -0.879 1.00 0.00 31 THR A C 16
ATOM 7903 O O . THR A 1 31 ? 14.671 -5.027 -1.101 1.00 0.00 31 THR A O 16
ATOM 7914 N N . ASP A 1 32 ? 12.578 -5.836 -1.294 1.00 0.00 32 ASP A N 16
ATOM 7915 C CA . ASP A 1 32 ? 12.972 -7.021 -2.056 1.00 0.00 32 ASP A CA 16
ATOM 7916 C C . ASP A 1 32 ? 13.365 -6.618 -3.484 1.00 0.00 32 ASP A C 16
ATOM 7917 O O . ASP A 1 32 ? 14.466 -6.117 -3.715 1.00 0.00 32 ASP A O 16
ATOM 7925 N N . THR A 1 33 ? 12.453 -6.806 -4.430 1.00 0.00 33 THR A N 16
ATOM 7926 C CA . THR A 1 33 ? 12.695 -6.436 -5.811 1.00 0.00 33 THR A CA 16
ATOM 7927 C C . THR A 1 33 ? 11.366 -6.324 -6.558 1.00 0.00 33 THR A C 16
ATOM 7928 O O . THR A 1 33 ? 10.446 -7.121 -6.342 1.00 0.00 33 THR A O 16
ATOM 7939 N N . LEU A 1 34 ? 11.235 -5.281 -7.366 1.00 0.00 34 LEU A N 16
ATOM 7940 C CA . LEU A 1 34 ? 9.989 -5.012 -8.072 1.00 0.00 34 LEU A CA 16
ATOM 7941 C C . LEU A 1 34 ? 9.859 -5.904 -9.298 1.00 0.00 34 LEU A C 16
ATOM 7942 O O . LEU A 1 34 ? 8.778 -6.419 -9.591 1.00 0.00 34 LEU A O 16
ATOM 7957 N N . SER A 1 35 ? 10.963 -6.074 -10.013 1.00 0.00 35 SER A N 16
ATOM 7958 C CA . SER A 1 35 ? 10.995 -6.891 -11.221 1.00 0.00 35 SER A CA 16
ATOM 7959 C C . SER A 1 35 ? 12.427 -7.304 -11.527 1.00 0.00 35 SER A C 16
ATOM 7960 O O . SER A 1 35 ? 13.344 -6.804 -10.843 1.00 0.00 35 SER A O 16
ATOM 7969 N N . GLY A 1 1 ? -14.494 -15.644 -2.639 1.00 0.00 1 GLY A N 17
ATOM 7970 C CA . GLY A 1 1 ? -14.125 -14.213 -2.532 1.00 0.00 1 GLY A CA 17
ATOM 7971 C C . GLY A 1 1 ? -13.870 -13.803 -1.101 1.00 0.00 1 GLY A C 17
ATOM 7972 O O . GLY A 1 1 ? -14.583 -14.230 -0.195 1.00 0.00 1 GLY A O 17
ATOM 7978 N N . SER A 1 2 ? -12.843 -12.995 -0.893 1.00 0.00 2 SER A N 17
ATOM 7979 C CA . SER A 1 2 ? -12.477 -12.546 0.439 1.00 0.00 2 SER A CA 17
ATOM 7980 C C . SER A 1 2 ? -11.667 -11.257 0.347 1.00 0.00 2 SER A C 17
ATOM 7981 O O . SER A 1 2 ? -10.662 -11.072 1.038 1.00 0.00 2 SER A O 17
ATOM 7988 N N . SER A 1 3 ? -12.163 -10.349 -0.481 1.00 0.00 3 SER A N 17
ATOM 7989 C CA . SER A 1 3 ? -11.571 -9.032 -0.670 1.00 0.00 3 SER A CA 17
ATOM 7990 C C . SER A 1 3 ? -12.603 -8.115 -1.310 1.00 0.00 3 SER A C 17
ATOM 7991 O O . SER A 1 3 ? -13.362 -8.539 -2.184 1.00 0.00 3 SER A O 17
ATOM 7998 N N . GLY A 1 4 ? -12.726 -6.913 -0.779 1.00 0.00 4 GLY A N 17
ATOM 7999 C CA . GLY A 1 4 ? -13.781 -6.017 -1.216 1.00 0.00 4 GLY A CA 17
ATOM 8000 C C . GLY A 1 4 ? -13.706 -4.683 -0.516 1.00 0.00 4 GLY A C 17
ATOM 8001 O O . GLY A 1 4 ? -13.223 -4.624 0.616 1.00 0.00 4 GLY A O 17
ATOM 8005 N N . LYS A 1 5 ? -14.039 -3.606 -1.245 1.00 0.00 5 LYS A N 17
ATOM 8006 C CA . LYS A 1 5 ? -13.858 -2.235 -0.754 1.00 0.00 5 LYS A CA 17
ATOM 8007 C C . LYS A 1 5 ? -12.379 -1.875 -0.762 1.00 0.00 5 LYS A C 17
ATOM 8008 O O . LYS A 1 5 ? -11.545 -2.685 -0.401 1.00 0.00 5 LYS A O 17
ATOM 8023 N N . ARG A 1 6 ? -12.051 -0.686 -1.252 1.00 0.00 6 ARG A N 17
ATOM 8024 C CA . ARG A 1 6 ? -10.655 -0.270 -1.379 1.00 0.00 6 ARG A CA 17
ATOM 8025 C C . ARG A 1 6 ? -10.297 0.839 -0.372 1.00 0.00 6 ARG A C 17
ATOM 8026 O O . ARG A 1 6 ? -10.075 1.987 -0.754 1.00 0.00 6 ARG A O 17
ATOM 8044 N N . PRO A 1 7 ? -10.254 0.529 0.934 1.00 0.00 7 PRO A N 17
ATOM 8045 C CA . PRO A 1 7 ? -9.929 1.513 1.962 1.00 0.00 7 PRO A CA 17
ATOM 8046 C C . PRO A 1 7 ? -8.433 1.800 2.041 1.00 0.00 7 PRO A C 17
ATOM 8047 O O . PRO A 1 7 ? -8.018 2.909 2.381 1.00 0.00 7 PRO A O 17
ATOM 8055 N N . PHE A 1 8 ? -7.657 0.728 1.963 1.00 0.00 8 PHE A N 17
ATOM 8056 C CA . PHE A 1 8 ? -6.237 0.778 2.274 1.00 0.00 8 PHE A CA 17
ATOM 8057 C C . PHE A 1 8 ? -5.414 1.345 1.131 1.00 0.00 8 PHE A C 17
ATOM 8058 O O . PHE A 1 8 ? -5.408 0.797 0.029 1.00 0.00 8 PHE A O 17
ATOM 8074 N N . VAL A 1 9 ? -4.569 2.301 1.455 1.00 0.00 9 VAL A N 17
ATOM 8075 C CA . VAL A 1 9 ? -3.568 2.771 0.525 1.00 0.00 9 VAL A CA 17
ATOM 8076 C C . VAL A 1 9 ? -2.196 2.408 1.081 1.00 0.00 9 VAL A C 17
ATOM 8077 O O . VAL A 1 9 ? -2.015 2.385 2.303 1.00 0.00 9 VAL A O 17
ATOM 8090 N N . CYS A 1 10 ? -1.272 2.032 0.212 1.00 0.00 10 CYS A N 17
ATOM 8091 C CA . CYS A 1 10 ? 0.038 1.580 0.648 1.00 0.00 10 CYS A CA 17
ATOM 8092 C C . CYS A 1 10 ? 0.718 2.625 1.514 1.00 0.00 10 CYS A C 17
ATOM 8093 O O . CYS A 1 10 ? 0.656 3.823 1.243 1.00 0.00 10 CYS A O 17
ATOM 8099 N N . ARG A 1 11 ? 1.323 2.144 2.578 1.00 0.00 11 ARG A N 17
ATOM 8100 C CA . ARG A 1 11 ? 1.988 2.991 3.541 1.00 0.00 11 ARG A CA 17
ATOM 8101 C C . ARG A 1 11 ? 3.236 3.607 2.930 1.00 0.00 11 ARG A C 17
ATOM 8102 O O . ARG A 1 11 ? 3.618 4.724 3.276 1.00 0.00 11 ARG A O 17
ATOM 8120 N N . ILE A 1 12 ? 3.935 2.829 2.114 1.00 0.00 12 ILE A N 17
ATOM 8121 C CA . ILE A 1 12 ? 5.204 3.280 1.579 1.00 0.00 12 ILE A CA 17
ATOM 8122 C C . ILE A 1 12 ? 5.027 4.121 0.316 1.00 0.00 12 ILE A C 17
ATOM 8123 O O . ILE A 1 12 ? 5.429 5.285 0.287 1.00 0.00 12 ILE A O 17
ATOM 8138 N N . CYS A 1 13 ? 4.348 3.570 -0.693 1.00 0.00 13 CYS A N 17
ATOM 8139 C CA . CYS A 1 13 ? 4.053 4.348 -1.886 1.00 0.00 13 CYS A CA 17
ATOM 8140 C C . CYS A 1 13 ? 2.688 5.015 -1.739 1.00 0.00 13 CYS A C 17
ATOM 8141 O O . CYS A 1 13 ? 2.426 5.675 -0.734 1.00 0.00 13 CYS A O 17
ATOM 8147 N N . LEU A 1 14 ? 1.802 4.759 -2.687 1.00 0.00 14 LEU A N 17
ATOM 8148 C CA . LEU A 1 14 ? 0.423 5.239 -2.626 1.00 0.00 14 LEU A CA 17
ATOM 8149 C C . LEU A 1 14 ? -0.461 4.386 -3.512 1.00 0.00 14 LEU A C 17
ATOM 8150 O O . LEU A 1 14 ? -1.483 4.850 -4.023 1.00 0.00 14 LEU A O 17
ATOM 8165 N N . SER A 1 15 ? -0.132 3.109 -3.591 1.00 0.00 15 SER A N 17
ATOM 8166 C CA . SER A 1 15 ? -0.966 2.161 -4.300 1.00 0.00 15 SER A CA 17
ATOM 8167 C C . SER A 1 15 ? -2.101 1.696 -3.390 1.00 0.00 15 SER A C 17
ATOM 8168 O O . SER A 1 15 ? -1.857 1.225 -2.284 1.00 0.00 15 SER A O 17
ATOM 8175 N N . ALA A 1 16 ? -3.334 1.844 -3.840 1.00 0.00 16 ALA A N 17
ATOM 8176 C CA . ALA A 1 16 ? -4.485 1.447 -3.041 1.00 0.00 16 ALA A CA 17
ATOM 8177 C C . ALA A 1 16 ? -4.847 -0.020 -3.279 1.00 0.00 16 ALA A C 17
ATOM 8178 O O . ALA A 1 16 ? -4.849 -0.489 -4.419 1.00 0.00 16 ALA A O 17
ATOM 8185 N N . PHE A 1 17 ? -5.189 -0.728 -2.208 1.00 0.00 17 PHE A N 17
ATOM 8186 C CA . PHE A 1 17 ? -5.598 -2.127 -2.306 1.00 0.00 17 PHE A CA 17
ATOM 8187 C C . PHE A 1 17 ? -6.837 -2.366 -1.460 1.00 0.00 17 PHE A C 17
ATOM 8188 O O . PHE A 1 17 ? -7.005 -1.753 -0.406 1.00 0.00 17 PHE A O 17
ATOM 8204 N N . THR A 1 18 ? -7.714 -3.224 -1.955 1.00 0.00 18 THR A N 17
ATOM 8205 C CA . THR A 1 18 ? -8.969 -3.528 -1.287 1.00 0.00 18 THR A CA 17
ATOM 8206 C C . THR A 1 18 ? -8.766 -4.042 0.141 1.00 0.00 18 THR A C 17
ATOM 8207 O O . THR A 1 18 ? -9.596 -3.817 1.020 1.00 0.00 18 THR A O 17
ATOM 8218 N N . THR A 1 19 ? -7.709 -4.803 0.355 1.00 0.00 19 THR A N 17
ATOM 8219 C CA . THR A 1 19 ? -7.476 -5.421 1.646 1.00 0.00 19 THR A CA 17
ATOM 8220 C C . THR A 1 19 ? -6.003 -5.400 2.004 1.00 0.00 19 THR A C 17
ATOM 8221 O O . THR A 1 19 ? -5.141 -5.534 1.128 1.00 0.00 19 THR A O 17
ATOM 8232 N N . LYS A 1 20 ? -5.732 -5.416 3.306 1.00 0.00 20 LYS A N 17
ATOM 8233 C CA . LYS A 1 20 ? -4.376 -5.613 3.800 1.00 0.00 20 LYS A CA 17
ATOM 8234 C C . LYS A 1 20 ? -3.816 -6.908 3.283 1.00 0.00 20 LYS A C 17
ATOM 8235 O O . LYS A 1 20 ? -2.617 -7.029 3.062 1.00 0.00 20 LYS A O 17
ATOM 8250 N N . ALA A 1 21 ? -4.703 -7.859 3.057 1.00 0.00 21 ALA A N 17
ATOM 8251 C CA . ALA A 1 21 ? -4.318 -9.139 2.518 1.00 0.00 21 ALA A CA 17
ATOM 8252 C C . ALA A 1 21 ? -3.566 -8.956 1.200 1.00 0.00 21 ALA A C 17
ATOM 8253 O O . ALA A 1 21 ? -2.494 -9.530 1.000 1.00 0.00 21 ALA A O 17
ATOM 8260 N N . ASN A 1 22 ? -4.076 -8.067 0.351 1.00 0.00 22 ASN A N 17
ATOM 8261 C CA . ASN A 1 22 ? -3.384 -7.714 -0.890 1.00 0.00 22 ASN A CA 17
ATOM 8262 C C . ASN A 1 22 ? -2.184 -6.811 -0.606 1.00 0.00 22 ASN A C 17
ATOM 8263 O O . ASN A 1 22 ? -1.134 -6.941 -1.227 1.00 0.00 22 ASN A O 17
ATOM 8273 N N . CYS A 1 23 ? -2.378 -5.843 0.281 1.00 0.00 23 CYS A N 17
ATOM 8274 C CA . CYS A 1 23 ? -1.346 -4.854 0.585 1.00 0.00 23 CYS A CA 17
ATOM 8275 C C . CYS A 1 23 ? -0.082 -5.510 1.154 1.00 0.00 23 CYS A C 17
ATOM 8276 O O . CYS A 1 23 ? 1.034 -5.080 0.864 1.00 0.00 23 CYS A O 17
ATOM 8283 N N . ALA A 1 24 ? -0.267 -6.509 2.009 1.00 0.00 24 ALA A N 17
ATOM 8284 C CA . ALA A 1 24 ? 0.848 -7.176 2.676 1.00 0.00 24 ALA A CA 17
ATOM 8285 C C . ALA A 1 24 ? 1.794 -7.832 1.676 1.00 0.00 24 ALA A C 17
ATOM 8286 O O . ALA A 1 24 ? 3.012 -7.682 1.776 1.00 0.00 24 ALA A O 17
ATOM 8293 N N . ARG A 1 25 ? 1.235 -8.540 0.700 1.00 0.00 25 ARG A N 17
ATOM 8294 C CA . ARG A 1 25 ? 2.049 -9.193 -0.322 1.00 0.00 25 ARG A CA 17
ATOM 8295 C C . ARG A 1 25 ? 2.750 -8.142 -1.183 1.00 0.00 25 ARG A C 17
ATOM 8296 O O . ARG A 1 25 ? 3.910 -8.303 -1.547 1.00 0.00 25 ARG A O 17
ATOM 8314 N N . HIS A 1 26 ? 2.062 -7.027 -1.415 1.00 0.00 26 HIS A N 17
ATOM 8315 C CA . HIS A 1 26 ? 2.633 -5.883 -2.125 1.00 0.00 26 HIS A CA 17
ATOM 8316 C C . HIS A 1 26 ? 3.845 -5.313 -1.382 1.00 0.00 26 HIS A C 17
ATOM 8317 O O . HIS A 1 26 ? 4.798 -4.851 -2.003 1.00 0.00 26 HIS A O 17
ATOM 8330 N N . LEU A 1 27 ? 3.689 -5.165 -0.073 1.00 0.00 27 LEU A N 17
ATOM 8331 C CA . LEU A 1 27 ? 4.639 -4.430 0.762 1.00 0.00 27 LEU A CA 17
ATOM 8332 C C . LEU A 1 27 ? 6.090 -4.842 0.524 1.00 0.00 27 LEU A C 17
ATOM 8333 O O . LEU A 1 27 ? 6.995 -4.010 0.620 1.00 0.00 27 LEU A O 17
ATOM 8348 N N . LYS A 1 28 ? 6.312 -6.133 0.312 1.00 0.00 28 LYS A N 17
ATOM 8349 C CA . LYS A 1 28 ? 7.664 -6.672 0.181 1.00 0.00 28 LYS A CA 17
ATOM 8350 C C . LYS A 1 28 ? 8.492 -5.947 -0.886 1.00 0.00 28 LYS A C 17
ATOM 8351 O O . LYS A 1 28 ? 9.706 -5.863 -0.754 1.00 0.00 28 LYS A O 17
ATOM 8366 N N . VAL A 1 29 ? 7.846 -5.465 -1.951 1.00 0.00 29 VAL A N 17
ATOM 8367 C CA . VAL A 1 29 ? 8.559 -4.798 -3.046 1.00 0.00 29 VAL A CA 17
ATOM 8368 C C . VAL A 1 29 ? 9.438 -3.653 -2.532 1.00 0.00 29 VAL A C 17
ATOM 8369 O O . VAL A 1 29 ? 10.509 -3.384 -3.076 1.00 0.00 29 VAL A O 17
ATOM 8382 N N . HIS A 1 30 ? 8.961 -2.961 -1.508 1.00 0.00 30 HIS A N 17
ATOM 8383 C CA . HIS A 1 30 ? 9.679 -1.825 -0.948 1.00 0.00 30 HIS A CA 17
ATOM 8384 C C . HIS A 1 30 ? 10.815 -2.287 -0.043 1.00 0.00 30 HIS A C 17
ATOM 8385 O O . HIS A 1 30 ? 11.929 -1.761 -0.094 1.00 0.00 30 HIS A O 17
ATOM 8398 N N . THR A 1 31 ? 10.475 -3.186 0.865 1.00 0.00 31 THR A N 17
ATOM 8399 C CA . THR A 1 31 ? 11.388 -3.644 1.899 1.00 0.00 31 THR A CA 17
ATOM 8400 C C . THR A 1 31 ? 12.467 -4.585 1.365 1.00 0.00 31 THR A C 17
ATOM 8401 O O . THR A 1 31 ? 13.535 -4.721 1.970 1.00 0.00 31 THR A O 17
ATOM 8412 N N . ASP A 1 32 ? 12.128 -5.353 0.342 1.00 0.00 32 ASP A N 17
ATOM 8413 C CA . ASP A 1 32 ? 13.001 -6.414 -0.130 1.00 0.00 32 ASP A CA 17
ATOM 8414 C C . ASP A 1 32 ? 12.983 -6.516 -1.648 1.00 0.00 32 ASP A C 17
ATOM 8415 O O . ASP A 1 32 ? 11.952 -6.330 -2.290 1.00 0.00 32 ASP A O 17
ATOM 8423 N N . THR A 1 33 ? 14.143 -6.796 -2.214 1.00 0.00 33 THR A N 17
ATOM 8424 C CA . THR A 1 33 ? 14.284 -6.914 -3.650 1.00 0.00 33 THR A CA 17
ATOM 8425 C C . THR A 1 33 ? 13.739 -8.254 -4.133 1.00 0.00 33 THR A C 17
ATOM 8426 O O . THR A 1 33 ? 14.115 -9.316 -3.631 1.00 0.00 33 THR A O 17
ATOM 8437 N N . LEU A 1 34 ? 12.879 -8.204 -5.138 1.00 0.00 34 LEU A N 17
ATOM 8438 C CA . LEU A 1 34 ? 12.320 -9.414 -5.720 1.00 0.00 34 LEU A CA 17
ATOM 8439 C C . LEU A 1 34 ? 13.242 -9.940 -6.816 1.00 0.00 34 LEU A C 17
ATOM 8440 O O . LEU A 1 34 ? 12.787 -10.395 -7.870 1.00 0.00 34 LEU A O 17
ATOM 8455 N N . SER A 1 35 ? 14.540 -9.842 -6.569 1.00 0.00 35 SER A N 17
ATOM 8456 C CA . SER A 1 35 ? 15.550 -10.265 -7.520 1.00 0.00 35 SER A CA 17
ATOM 8457 C C . SER A 1 35 ? 16.892 -10.433 -6.812 1.00 0.00 35 SER A C 17
ATOM 8458 O O . SER A 1 35 ? 17.704 -11.273 -7.246 1.00 0.00 35 SER A O 17
ATOM 8467 N N . GLY A 1 1 ? -10.217 -10.861 8.640 1.00 0.00 1 GLY A N 18
ATOM 8468 C CA . GLY A 1 1 ? -11.288 -9.974 8.127 1.00 0.00 1 GLY A CA 18
ATOM 8469 C C . GLY A 1 1 ? -11.998 -10.577 6.937 1.00 0.00 1 GLY A C 18
ATOM 8470 O O . GLY A 1 1 ? -11.357 -11.128 6.042 1.00 0.00 1 GLY A O 18
ATOM 8476 N N . SER A 1 2 ? -13.320 -10.483 6.932 1.00 0.00 2 SER A N 18
ATOM 8477 C CA . SER A 1 2 ? -14.129 -11.026 5.852 1.00 0.00 2 SER A CA 18
ATOM 8478 C C . SER A 1 2 ? -13.814 -10.328 4.531 1.00 0.00 2 SER A C 18
ATOM 8479 O O . SER A 1 2 ? -13.587 -10.983 3.516 1.00 0.00 2 SER A O 18
ATOM 8486 N N . SER A 1 3 ? -13.783 -9.000 4.558 1.00 0.00 3 SER A N 18
ATOM 8487 C CA . SER A 1 3 ? -13.483 -8.203 3.373 1.00 0.00 3 SER A CA 18
ATOM 8488 C C . SER A 1 3 ? -13.087 -6.792 3.783 1.00 0.00 3 SER A C 18
ATOM 8489 O O . SER A 1 3 ? -13.701 -6.198 4.672 1.00 0.00 3 SER A O 18
ATOM 8496 N N . GLY A 1 4 ? -12.016 -6.296 3.174 1.00 0.00 4 GLY A N 18
ATOM 8497 C CA . GLY A 1 4 ? -11.490 -4.989 3.517 1.00 0.00 4 GLY A CA 18
ATOM 8498 C C . GLY A 1 4 ? -12.312 -3.846 2.951 1.00 0.00 4 GLY A C 18
ATOM 8499 O O . GLY A 1 4 ? -13.545 -3.867 3.003 1.00 0.00 4 GLY A O 18
ATOM 8503 N N . LYS A 1 5 ? -11.614 -2.874 2.372 1.00 0.00 5 LYS A N 18
ATOM 8504 C CA . LYS A 1 5 ? -12.235 -1.721 1.735 1.00 0.00 5 LYS A CA 18
ATOM 8505 C C . LYS A 1 5 ? -11.179 -0.858 1.027 1.00 0.00 5 LYS A C 18
ATOM 8506 O O . LYS A 1 5 ? -10.081 -1.323 0.741 1.00 0.00 5 LYS A O 18
ATOM 8521 N N . ARG A 1 6 ? -11.598 0.307 0.572 1.00 0.00 6 ARG A N 18
ATOM 8522 C CA . ARG A 1 6 ? -10.785 1.141 -0.319 1.00 0.00 6 ARG A CA 18
ATOM 8523 C C . ARG A 1 6 ? -9.633 1.927 0.360 1.00 0.00 6 ARG A C 18
ATOM 8524 O O . ARG A 1 6 ? -8.596 2.138 -0.275 1.00 0.00 6 ARG A O 18
ATOM 8542 N N . PRO A 1 7 ? -9.788 2.440 1.600 1.00 0.00 7 PRO A N 18
ATOM 8543 C CA . PRO A 1 7 ? -8.747 3.267 2.269 1.00 0.00 7 PRO A CA 18
ATOM 8544 C C . PRO A 1 7 ? -7.475 2.498 2.655 1.00 0.00 7 PRO A C 18
ATOM 8545 O O . PRO A 1 7 ? -6.732 2.919 3.543 1.00 0.00 7 PRO A O 18
ATOM 8553 N N . PHE A 1 8 ? -7.221 1.388 1.988 1.00 0.00 8 PHE A N 18
ATOM 8554 C CA . PHE A 1 8 ? -6.038 0.572 2.257 1.00 0.00 8 PHE A CA 18
ATOM 8555 C C . PHE A 1 8 ? -4.864 0.985 1.376 1.00 0.00 8 PHE A C 18
ATOM 8556 O O . PHE A 1 8 ? -4.269 0.152 0.694 1.00 0.00 8 PHE A O 18
ATOM 8572 N N . VAL A 1 9 ? -4.559 2.272 1.356 1.00 0.00 9 VAL A N 18
ATOM 8573 C CA . VAL A 1 9 ? -3.478 2.771 0.522 1.00 0.00 9 VAL A CA 18
ATOM 8574 C C . VAL A 1 9 ? -2.124 2.481 1.176 1.00 0.00 9 VAL A C 18
ATOM 8575 O O . VAL A 1 9 ? -1.974 2.583 2.401 1.00 0.00 9 VAL A O 18
ATOM 8588 N N . CYS A 1 10 ? -1.158 2.089 0.361 1.00 0.00 10 CYS A N 18
ATOM 8589 C CA . CYS A 1 10 ? 0.172 1.756 0.834 1.00 0.00 10 CYS A CA 18
ATOM 8590 C C . CYS A 1 10 ? 0.823 2.950 1.516 1.00 0.00 10 CYS A C 18
ATOM 8591 O O . CYS A 1 10 ? 0.771 4.075 1.011 1.00 0.00 10 CYS A O 18
ATOM 8597 N N . ARG A 1 11 ? 1.413 2.697 2.673 1.00 0.00 11 ARG A N 18
ATOM 8598 C CA . ARG A 1 11 ? 2.062 3.738 3.449 1.00 0.00 11 ARG A CA 18
ATOM 8599 C C . ARG A 1 11 ? 3.333 4.218 2.745 1.00 0.00 11 ARG A C 18
ATOM 8600 O O . ARG A 1 11 ? 3.729 5.375 2.887 1.00 0.00 11 ARG A O 18
ATOM 8618 N N . ILE A 1 12 ? 4.032 3.293 2.085 1.00 0.00 12 ILE A N 18
ATOM 8619 C CA . ILE A 1 12 ? 5.324 3.606 1.484 1.00 0.00 12 ILE A CA 18
ATOM 8620 C C . ILE A 1 12 ? 5.162 4.339 0.160 1.00 0.00 12 ILE A C 18
ATOM 8621 O O . ILE A 1 12 ? 5.599 5.483 0.024 1.00 0.00 12 ILE A O 18
ATOM 8636 N N . CYS A 1 13 ? 4.413 3.748 -0.764 1.00 0.00 13 CYS A N 18
ATOM 8637 C CA . CYS A 1 13 ? 4.080 4.452 -1.985 1.00 0.00 13 CYS A CA 18
ATOM 8638 C C . CYS A 1 13 ? 2.709 5.109 -1.818 1.00 0.00 13 CYS A C 18
ATOM 8639 O O . CYS A 1 13 ? 2.488 5.822 -0.840 1.00 0.00 13 CYS A O 18
ATOM 8645 N N . LEU A 1 14 ? 1.788 4.804 -2.713 1.00 0.00 14 LEU A N 18
ATOM 8646 C CA . LEU A 1 14 ? 0.409 5.283 -2.630 1.00 0.00 14 LEU A CA 18
ATOM 8647 C C . LEU A 1 14 ? -0.490 4.411 -3.481 1.00 0.00 14 LEU A C 18
ATOM 8648 O O . LEU A 1 14 ? -1.428 4.894 -4.116 1.00 0.00 14 LEU A O 18
ATOM 8663 N N . SER A 1 15 ? -0.243 3.119 -3.433 1.00 0.00 15 SER A N 18
ATOM 8664 C CA . SER A 1 15 ? -1.075 2.164 -4.129 1.00 0.00 15 SER A CA 18
ATOM 8665 C C . SER A 1 15 ? -2.250 1.749 -3.243 1.00 0.00 15 SER A C 18
ATOM 8666 O O . SER A 1 15 ? -2.047 1.277 -2.127 1.00 0.00 15 SER A O 18
ATOM 8673 N N . ALA A 1 16 ? -3.469 1.897 -3.743 1.00 0.00 16 ALA A N 18
ATOM 8674 C CA . ALA A 1 16 ? -4.655 1.497 -2.994 1.00 0.00 16 ALA A CA 18
ATOM 8675 C C . ALA A 1 16 ? -4.985 0.027 -3.248 1.00 0.00 16 ALA A C 18
ATOM 8676 O O . ALA A 1 16 ? -4.924 -0.436 -4.388 1.00 0.00 16 ALA A O 18
ATOM 8683 N N . PHE A 1 17 ? -5.370 -0.692 -2.201 1.00 0.00 17 PHE A N 18
ATOM 8684 C CA . PHE A 1 17 ? -5.756 -2.098 -2.327 1.00 0.00 17 PHE A CA 18
ATOM 8685 C C . PHE A 1 17 ? -7.021 -2.364 -1.526 1.00 0.00 17 PHE A C 18
ATOM 8686 O O . PHE A 1 17 ? -7.276 -1.701 -0.533 1.00 0.00 17 PHE A O 18
ATOM 8702 N N . THR A 1 18 ? -7.833 -3.298 -1.994 1.00 0.00 18 THR A N 18
ATOM 8703 C CA . THR A 1 18 ? -9.098 -3.616 -1.339 1.00 0.00 18 THR A CA 18
ATOM 8704 C C . THR A 1 18 ? -8.906 -4.279 0.029 1.00 0.00 18 THR A C 18
ATOM 8705 O O . THR A 1 18 ? -9.707 -4.089 0.938 1.00 0.00 18 THR A O 18
ATOM 8716 N N . THR A 1 19 ? -7.928 -5.160 0.139 1.00 0.00 19 THR A N 18
ATOM 8717 C CA . THR A 1 19 ? -7.759 -5.941 1.355 1.00 0.00 19 THR A CA 18
ATOM 8718 C C . THR A 1 19 ? -6.351 -5.812 1.909 1.00 0.00 19 THR A C 18
ATOM 8719 O O . THR A 1 19 ? -5.388 -5.640 1.154 1.00 0.00 19 THR A O 18
ATOM 8730 N N . LYS A 1 20 ? -6.234 -5.992 3.224 1.00 0.00 20 LYS A N 18
ATOM 8731 C CA . LYS A 1 20 ? -4.937 -6.011 3.893 1.00 0.00 20 LYS A CA 18
ATOM 8732 C C . LYS A 1 20 ? -4.052 -7.047 3.234 1.00 0.00 20 LYS A C 18
ATOM 8733 O O . LYS A 1 20 ? -2.844 -6.866 3.106 1.00 0.00 20 LYS A O 18
ATOM 8748 N N . ALA A 1 21 ? -4.678 -8.155 2.859 1.00 0.00 21 ALA A N 18
ATOM 8749 C CA . ALA A 1 21 ? -3.980 -9.268 2.254 1.00 0.00 21 ALA A CA 18
ATOM 8750 C C . ALA A 1 21 ? -3.202 -8.829 1.017 1.00 0.00 21 ALA A C 18
ATOM 8751 O O . ALA A 1 21 ? -2.037 -9.197 0.844 1.00 0.00 21 ALA A O 18
ATOM 8758 N N . ASN A 1 22 ? -3.830 -8.010 0.176 1.00 0.00 22 ASN A N 18
ATOM 8759 C CA . ASN A 1 22 ? -3.157 -7.505 -1.018 1.00 0.00 22 ASN A CA 18
ATOM 8760 C C . ASN A 1 22 ? -2.040 -6.543 -0.640 1.00 0.00 22 ASN A C 18
ATOM 8761 O O . ASN A 1 22 ? -0.957 -6.586 -1.216 1.00 0.00 22 ASN A O 18
ATOM 8771 N N . CYS A 1 23 ? -2.306 -5.678 0.330 1.00 0.00 23 CYS A N 18
ATOM 8772 C CA . CYS A 1 23 ? -1.315 -4.706 0.784 1.00 0.00 23 CYS A CA 18
ATOM 8773 C C . CYS A 1 23 ? -0.096 -5.414 1.387 1.00 0.00 23 CYS A C 18
ATOM 8774 O O . CYS A 1 23 ? 1.045 -5.016 1.154 1.00 0.00 23 CYS A O 18
ATOM 8781 N N . ALA A 1 24 ? -0.349 -6.454 2.176 1.00 0.00 24 ALA A N 18
ATOM 8782 C CA . ALA A 1 24 ? 0.717 -7.202 2.834 1.00 0.00 24 ALA A CA 18
ATOM 8783 C C . ALA A 1 24 ? 1.659 -7.853 1.823 1.00 0.00 24 ALA A C 18
ATOM 8784 O O . ALA A 1 24 ? 2.880 -7.750 1.950 1.00 0.00 24 ALA A O 18
ATOM 8791 N N . ARG A 1 25 ? 1.091 -8.517 0.818 1.00 0.00 25 ARG A N 18
ATOM 8792 C CA . ARG A 1 25 ? 1.898 -9.170 -0.209 1.00 0.00 25 ARG A CA 18
ATOM 8793 C C . ARG A 1 25 ? 2.660 -8.120 -1.017 1.00 0.00 25 ARG A C 18
ATOM 8794 O O . ARG A 1 25 ? 3.809 -8.321 -1.392 1.00 0.00 25 ARG A O 18
ATOM 8812 N N . HIS A 1 26 ? 2.010 -6.982 -1.229 1.00 0.00 26 HIS A N 18
ATOM 8813 C CA . HIS A 1 26 ? 2.600 -5.850 -1.932 1.00 0.00 26 HIS A CA 18
ATOM 8814 C C . HIS A 1 26 ? 3.874 -5.357 -1.243 1.00 0.00 26 HIS A C 18
ATOM 8815 O O . HIS A 1 26 ? 4.814 -4.921 -1.904 1.00 0.00 26 HIS A O 18
ATOM 8828 N N . LEU A 1 27 ? 3.809 -5.256 0.079 1.00 0.00 27 LEU A N 18
ATOM 8829 C CA . LEU A 1 27 ? 4.853 -4.605 0.873 1.00 0.00 27 LEU A CA 18
ATOM 8830 C C . LEU A 1 27 ? 6.262 -5.115 0.543 1.00 0.00 27 LEU A C 18
ATOM 8831 O O . LEU A 1 27 ? 7.241 -4.378 0.694 1.00 0.00 27 LEU A O 18
ATOM 8846 N N . LYS A 1 28 ? 6.367 -6.392 0.179 1.00 0.00 28 LYS A N 18
ATOM 8847 C CA . LYS A 1 28 ? 7.666 -7.024 -0.069 1.00 0.00 28 LYS A CA 18
ATOM 8848 C C . LYS A 1 28 ? 8.520 -6.235 -1.061 1.00 0.00 28 LYS A C 18
ATOM 8849 O O . LYS A 1 28 ? 9.737 -6.207 -0.931 1.00 0.00 28 LYS A O 18
ATOM 8864 N N . VAL A 1 29 ? 7.885 -5.640 -2.068 1.00 0.00 29 VAL A N 18
ATOM 8865 C CA . VAL A 1 29 ? 8.603 -4.899 -3.111 1.00 0.00 29 VAL A CA 18
ATOM 8866 C C . VAL A 1 29 ? 9.493 -3.797 -2.536 1.00 0.00 29 VAL A C 18
ATOM 8867 O O . VAL A 1 29 ? 10.579 -3.536 -3.052 1.00 0.00 29 VAL A O 18
ATOM 8880 N N . HIS A 1 30 ? 8.998 -3.106 -1.516 1.00 0.00 30 HIS A N 18
ATOM 8881 C CA . HIS A 1 30 ? 9.719 -1.980 -0.941 1.00 0.00 30 HIS A CA 18
ATOM 8882 C C . HIS A 1 30 ? 10.857 -2.471 -0.067 1.00 0.00 30 HIS A C 18
ATOM 8883 O O . HIS A 1 30 ? 11.934 -1.878 -0.039 1.00 0.00 30 HIS A O 18
ATOM 8896 N N . THR A 1 31 ? 10.613 -3.549 0.652 1.00 0.00 31 THR A N 18
ATOM 8897 C CA . THR A 1 31 ? 11.615 -4.109 1.532 1.00 0.00 31 THR A CA 18
ATOM 8898 C C . THR A 1 31 ? 12.331 -5.266 0.832 1.00 0.00 31 THR A C 18
ATOM 8899 O O . THR A 1 31 ? 12.825 -6.191 1.475 1.00 0.00 31 THR A O 18
ATOM 8910 N N . ASP A 1 32 ? 12.402 -5.171 -0.501 1.00 0.00 32 ASP A N 18
ATOM 8911 C CA . ASP A 1 32 ? 13.067 -6.159 -1.359 1.00 0.00 32 ASP A CA 18
ATOM 8912 C C . ASP A 1 32 ? 12.386 -7.532 -1.334 1.00 0.00 32 ASP A C 18
ATOM 8913 O O . ASP A 1 32 ? 12.088 -8.101 -2.383 1.00 0.00 32 ASP A O 18
ATOM 8921 N N . THR A 1 33 ? 12.151 -8.062 -0.146 1.00 0.00 33 THR A N 18
ATOM 8922 C CA . THR A 1 33 ? 11.520 -9.359 0.020 1.00 0.00 33 THR A CA 18
ATOM 8923 C C . THR A 1 33 ? 10.976 -9.486 1.438 1.00 0.00 33 THR A C 18
ATOM 8924 O O . THR A 1 33 ? 11.582 -8.989 2.388 1.00 0.00 33 THR A O 18
ATOM 8935 N N . LEU A 1 34 ? 9.797 -10.082 1.568 1.00 0.00 34 LEU A N 18
ATOM 8936 C CA . LEU A 1 34 ? 9.121 -10.194 2.862 1.00 0.00 34 LEU A CA 18
ATOM 8937 C C . LEU A 1 34 ? 8.321 -11.485 2.936 1.00 0.00 34 LEU A C 18
ATOM 8938 O O . LEU A 1 34 ? 8.328 -12.175 3.953 1.00 0.00 34 LEU A O 18
ATOM 8953 N N . SER A 1 35 ? 7.647 -11.814 1.847 1.00 0.00 35 SER A N 18
ATOM 8954 C CA . SER A 1 35 ? 6.855 -13.022 1.771 1.00 0.00 35 SER A CA 18
ATOM 8955 C C . SER A 1 35 ? 6.612 -13.368 0.312 1.00 0.00 35 SER A C 18
ATOM 8956 O O . SER A 1 35 ? 6.024 -14.432 0.026 1.00 0.00 35 SER A O 18
ATOM 8965 N N . GLY A 1 1 ? -11.157 -7.936 11.061 1.00 0.00 1 GLY A N 19
ATOM 8966 C CA . GLY A 1 1 ? -10.489 -8.016 9.740 1.00 0.00 1 GLY A CA 19
ATOM 8967 C C . GLY A 1 1 ? -11.367 -7.499 8.618 1.00 0.00 1 GLY A C 19
ATOM 8968 O O . GLY A 1 1 ? -11.424 -8.097 7.538 1.00 0.00 1 GLY A O 19
ATOM 8974 N N . SER A 1 2 ? -12.004 -6.359 8.848 1.00 0.00 2 SER A N 19
ATOM 8975 C CA . SER A 1 2 ? -12.821 -5.722 7.830 1.00 0.00 2 SER A CA 19
ATOM 8976 C C . SER A 1 2 ? -11.932 -5.169 6.723 1.00 0.00 2 SER A C 19
ATOM 8977 O O . SER A 1 2 ? -10.894 -4.562 6.998 1.00 0.00 2 SER A O 19
ATOM 8984 N N . SER A 1 3 ? -12.323 -5.402 5.481 1.00 0.00 3 SER A N 19
ATOM 8985 C CA . SER A 1 3 ? -11.544 -4.958 4.343 1.00 0.00 3 SER A CA 19
ATOM 8986 C C . SER A 1 3 ? -12.431 -4.900 3.097 1.00 0.00 3 SER A C 19
ATOM 8987 O O . SER A 1 3 ? -13.588 -4.478 3.195 1.00 0.00 3 SER A O 19
ATOM 8994 N N . GLY A 1 4 ? -11.894 -5.254 1.926 1.00 0.00 4 GLY A N 19
ATOM 8995 C CA . GLY A 1 4 ? -12.661 -5.140 0.698 1.00 0.00 4 GLY A CA 19
ATOM 8996 C C . GLY A 1 4 ? -13.108 -3.710 0.467 1.00 0.00 4 GLY A C 19
ATOM 8997 O O . GLY A 1 4 ? -14.303 -3.440 0.335 1.00 0.00 4 GLY A O 19
ATOM 9001 N N . LYS A 1 5 ? -12.173 -2.782 0.635 1.00 0.00 5 LYS A N 19
ATOM 9002 C CA . LYS A 1 5 ? -12.501 -1.368 0.681 1.00 0.00 5 LYS A CA 19
ATOM 9003 C C . LYS A 1 5 ? -11.251 -0.562 0.310 1.00 0.00 5 LYS A C 19
ATOM 9004 O O . LYS A 1 5 ? -10.138 -1.048 0.475 1.00 0.00 5 LYS A O 19
ATOM 9019 N N . ARG A 1 6 ? -11.451 0.509 -0.447 1.00 0.00 6 ARG A N 19
ATOM 9020 C CA . ARG A 1 6 ? -10.345 1.188 -1.148 1.00 0.00 6 ARG A CA 19
ATOM 9021 C C . ARG A 1 6 ? -9.398 2.086 -0.302 1.00 0.00 6 ARG A C 19
ATOM 9022 O O . ARG A 1 6 ? -8.351 2.473 -0.822 1.00 0.00 6 ARG A O 19
ATOM 9040 N N . PRO A 1 7 ? -9.710 2.492 0.954 1.00 0.00 7 PRO A N 19
ATOM 9041 C CA . PRO A 1 7 ? -8.823 3.390 1.722 1.00 0.00 7 PRO A CA 19
ATOM 9042 C C . PRO A 1 7 ? -7.484 2.752 2.097 1.00 0.00 7 PRO A C 19
ATOM 9043 O O . PRO A 1 7 ? -6.638 3.392 2.725 1.00 0.00 7 PRO A O 19
ATOM 9051 N N . PHE A 1 8 ? -7.314 1.486 1.748 1.00 0.00 8 PHE A N 19
ATOM 9052 C CA . PHE A 1 8 ? -6.105 0.743 2.084 1.00 0.00 8 PHE A CA 19
ATOM 9053 C C . PHE A 1 8 ? -4.955 1.126 1.163 1.00 0.00 8 PHE A C 19
ATOM 9054 O O . PHE A 1 8 ? -4.363 0.270 0.505 1.00 0.00 8 PHE A O 19
ATOM 9070 N N . VAL A 1 9 ? -4.642 2.407 1.112 1.00 0.00 9 VAL A N 19
ATOM 9071 C CA . VAL A 1 9 ? -3.559 2.878 0.274 1.00 0.00 9 VAL A CA 19
ATOM 9072 C C . VAL A 1 9 ? -2.232 2.555 0.951 1.00 0.00 9 VAL A C 19
ATOM 9073 O O . VAL A 1 9 ? -2.131 2.595 2.182 1.00 0.00 9 VAL A O 19
ATOM 9086 N N . CYS A 1 10 ? -1.262 2.131 0.159 1.00 0.00 10 CYS A N 19
ATOM 9087 C CA . CYS A 1 10 ? 0.014 1.690 0.682 1.00 0.00 10 CYS A CA 19
ATOM 9088 C C . CYS A 1 10 ? 0.646 2.772 1.530 1.00 0.00 10 CYS A C 19
ATOM 9089 O O . CYS A 1 10 ? 0.750 3.930 1.123 1.00 0.00 10 CYS A O 19
ATOM 9095 N N . ARG A 1 11 ? 1.085 2.367 2.700 1.00 0.00 11 ARG A N 19
ATOM 9096 C CA . ARG A 1 11 ? 1.744 3.260 3.622 1.00 0.00 11 ARG A CA 19
ATOM 9097 C C . ARG A 1 11 ? 3.105 3.696 3.085 1.00 0.00 11 ARG A C 19
ATOM 9098 O O . ARG A 1 11 ? 3.567 4.798 3.382 1.00 0.00 11 ARG A O 19
ATOM 9116 N N . ILE A 1 12 ? 3.751 2.834 2.299 1.00 0.00 12 ILE A N 19
ATOM 9117 C CA . ILE A 1 12 ? 5.060 3.169 1.747 1.00 0.00 12 ILE A CA 19
ATOM 9118 C C . ILE A 1 12 ? 4.944 3.992 0.466 1.00 0.00 12 ILE A C 19
ATOM 9119 O O . ILE A 1 12 ? 5.460 5.108 0.396 1.00 0.00 12 ILE A O 19
ATOM 9134 N N . CYS A 1 13 ? 4.199 3.495 -0.521 1.00 0.00 13 CYS A N 19
ATOM 9135 C CA . CYS A 1 13 ? 3.971 4.274 -1.728 1.00 0.00 13 CYS A CA 19
ATOM 9136 C C . CYS A 1 13 ? 2.590 4.918 -1.673 1.00 0.00 13 CYS A C 19
ATOM 9137 O O . CYS A 1 13 ? 2.262 5.588 -0.697 1.00 0.00 13 CYS A O 19
ATOM 9143 N N . LEU A 1 14 ? 1.779 4.669 -2.686 1.00 0.00 14 LEU A N 19
ATOM 9144 C CA . LEU A 1 14 ? 0.412 5.180 -2.741 1.00 0.00 14 LEU A CA 19
ATOM 9145 C C . LEU A 1 14 ? -0.452 4.297 -3.624 1.00 0.00 14 LEU A C 19
ATOM 9146 O O . LEU A 1 14 ? -1.400 4.765 -4.255 1.00 0.00 14 LEU A O 19
ATOM 9161 N N . SER A 1 15 ? -0.212 3.002 -3.555 1.00 0.00 15 SER A N 19
ATOM 9162 C CA . SER A 1 15 ? -1.067 2.046 -4.227 1.00 0.00 15 SER A CA 19
ATOM 9163 C C . SER A 1 15 ? -2.229 1.672 -3.306 1.00 0.00 15 SER A C 19
ATOM 9164 O O . SER A 1 15 ? -2.007 1.179 -2.206 1.00 0.00 15 SER A O 19
ATOM 9171 N N . ALA A 1 16 ? -3.456 1.899 -3.746 1.00 0.00 16 ALA A N 19
ATOM 9172 C CA . ALA A 1 16 ? -4.622 1.562 -2.934 1.00 0.00 16 ALA A CA 19
ATOM 9173 C C . ALA A 1 16 ? -5.074 0.129 -3.197 1.00 0.00 16 ALA A C 19
ATOM 9174 O O . ALA A 1 16 ? -5.154 -0.298 -4.348 1.00 0.00 16 ALA A O 19
ATOM 9181 N N . PHE A 1 17 ? -5.375 -0.604 -2.134 1.00 0.00 17 PHE A N 19
ATOM 9182 C CA . PHE A 1 17 ? -5.831 -1.987 -2.251 1.00 0.00 17 PHE A CA 19
ATOM 9183 C C . PHE A 1 17 ? -7.129 -2.175 -1.486 1.00 0.00 17 PHE A C 19
ATOM 9184 O O . PHE A 1 17 ? -7.409 -1.434 -0.557 1.00 0.00 17 PHE A O 19
ATOM 9200 N N . THR A 1 18 ? -7.912 -3.165 -1.871 1.00 0.00 18 THR A N 19
ATOM 9201 C CA . THR A 1 18 ? -9.164 -3.446 -1.186 1.00 0.00 18 THR A CA 19
ATOM 9202 C C . THR A 1 18 ? -8.926 -4.086 0.181 1.00 0.00 18 THR A C 19
ATOM 9203 O O . THR A 1 18 ? -9.598 -3.765 1.161 1.00 0.00 18 THR A O 19
ATOM 9214 N N . THR A 1 19 ? -8.027 -5.051 0.221 1.00 0.00 19 THR A N 19
ATOM 9215 C CA . THR A 1 19 ? -7.765 -5.795 1.437 1.00 0.00 19 THR A CA 19
ATOM 9216 C C . THR A 1 19 ? -6.334 -5.576 1.901 1.00 0.00 19 THR A C 19
ATOM 9217 O O . THR A 1 19 ? -5.413 -5.500 1.082 1.00 0.00 19 THR A O 19
ATOM 9228 N N . LYS A 1 20 ? -6.144 -5.600 3.215 1.00 0.00 20 LYS A N 19
ATOM 9229 C CA . LYS A 1 20 ? -4.813 -5.546 3.799 1.00 0.00 20 LYS A CA 19
ATOM 9230 C C . LYS A 1 20 ? -3.969 -6.672 3.261 1.00 0.00 20 LYS A C 19
ATOM 9231 O O . LYS A 1 20 ? -2.757 -6.537 3.103 1.00 0.00 20 LYS A O 19
ATOM 9246 N N . ALA A 1 21 ? -4.621 -7.796 3.036 1.00 0.00 21 ALA A N 19
ATOM 9247 C CA . ALA A 1 21 ? -3.950 -8.982 2.575 1.00 0.00 21 ALA A CA 19
ATOM 9248 C C . ALA A 1 21 ? -3.180 -8.716 1.281 1.00 0.00 21 ALA A C 19
ATOM 9249 O O . ALA A 1 21 ? -2.025 -9.129 1.145 1.00 0.00 21 ALA A O 19
ATOM 9256 N N . ASN A 1 22 ? -3.788 -7.961 0.363 1.00 0.00 22 ASN A N 19
ATOM 9257 C CA . ASN A 1 22 ? -3.102 -7.578 -0.874 1.00 0.00 22 ASN A CA 19
ATOM 9258 C C . ASN A 1 22 ? -1.917 -6.670 -0.578 1.00 0.00 22 ASN A C 19
ATOM 9259 O O . ASN A 1 22 ? -0.842 -6.833 -1.150 1.00 0.00 22 ASN A O 19
ATOM 9269 N N . CYS A 1 23 ? -2.123 -5.707 0.311 1.00 0.00 23 CYS A N 19
ATOM 9270 C CA . CYS A 1 23 ? -1.075 -4.762 0.678 1.00 0.00 23 CYS A CA 19
ATOM 9271 C C . CYS A 1 23 ? 0.122 -5.496 1.287 1.00 0.00 23 CYS A C 19
ATOM 9272 O O . CYS A 1 23 ? 1.276 -5.138 1.043 1.00 0.00 23 CYS A O 19
ATOM 9279 N N . ALA A 1 24 ? -0.165 -6.519 2.091 1.00 0.00 24 ALA A N 19
ATOM 9280 C CA . ALA A 1 24 ? 0.872 -7.299 2.755 1.00 0.00 24 ALA A CA 19
ATOM 9281 C C . ALA A 1 24 ? 1.811 -7.975 1.754 1.00 0.00 24 ALA A C 19
ATOM 9282 O O . ALA A 1 24 ? 3.032 -7.898 1.895 1.00 0.00 24 ALA A O 19
ATOM 9289 N N . ARG A 1 25 ? 1.250 -8.616 0.731 1.00 0.00 25 ARG A N 19
ATOM 9290 C CA . ARG A 1 25 ? 2.077 -9.261 -0.290 1.00 0.00 25 ARG A CA 19
ATOM 9291 C C . ARG A 1 25 ? 2.801 -8.204 -1.127 1.00 0.00 25 ARG A C 19
ATOM 9292 O O . ARG A 1 25 ? 3.966 -8.370 -1.486 1.00 0.00 25 ARG A O 19
ATOM 9310 N N . HIS A 1 26 ? 2.115 -7.090 -1.354 1.00 0.00 26 HIS A N 19
ATOM 9311 C CA . HIS A 1 26 ? 2.676 -5.937 -2.055 1.00 0.00 26 HIS A CA 19
ATOM 9312 C C . HIS A 1 26 ? 3.937 -5.415 -1.359 1.00 0.00 26 HIS A C 19
ATOM 9313 O O . HIS A 1 26 ? 4.849 -4.914 -2.011 1.00 0.00 26 HIS A O 19
ATOM 9326 N N . LEU A 1 27 ? 3.869 -5.348 -0.035 1.00 0.00 27 LEU A N 19
ATOM 9327 C CA . LEU A 1 27 ? 4.873 -4.665 0.782 1.00 0.00 27 LEU A CA 19
ATOM 9328 C C . LEU A 1 27 ? 6.313 -5.071 0.447 1.00 0.00 27 LEU A C 19
ATOM 9329 O O . LEU A 1 27 ? 7.226 -4.250 0.566 1.00 0.00 27 LEU A O 19
ATOM 9344 N N . LYS A 1 28 ? 6.527 -6.350 0.147 1.00 0.00 28 LYS A N 19
ATOM 9345 C CA . LYS A 1 28 ? 7.879 -6.884 -0.059 1.00 0.00 28 LYS A CA 19
ATOM 9346 C C . LYS A 1 28 ? 8.674 -6.090 -1.105 1.00 0.00 28 LYS A C 19
ATOM 9347 O O . LYS A 1 28 ? 9.904 -6.038 -1.044 1.00 0.00 28 LYS A O 19
ATOM 9362 N N . VAL A 1 29 ? 7.975 -5.522 -2.084 1.00 0.00 29 VAL A N 19
ATOM 9363 C CA . VAL A 1 29 ? 8.624 -4.781 -3.167 1.00 0.00 29 VAL A CA 19
ATOM 9364 C C . VAL A 1 29 ? 9.493 -3.645 -2.629 1.00 0.00 29 VAL A C 19
ATOM 9365 O O . VAL A 1 29 ? 10.518 -3.301 -3.220 1.00 0.00 29 VAL A O 19
ATOM 9378 N N . HIS A 1 30 ? 9.048 -3.030 -1.534 1.00 0.00 30 HIS A N 19
ATOM 9379 C CA . HIS A 1 30 ? 9.742 -1.888 -0.947 1.00 0.00 30 HIS A CA 19
ATOM 9380 C C . HIS A 1 30 ? 10.967 -2.315 -0.142 1.00 0.00 30 HIS A C 19
ATOM 9381 O O . HIS A 1 30 ? 11.283 -1.719 0.892 1.00 0.00 30 HIS A O 19
ATOM 9394 N N . THR A 1 31 ? 11.717 -3.262 -0.694 1.00 0.00 31 THR A N 19
ATOM 9395 C CA . THR A 1 31 ? 12.990 -3.678 -0.126 1.00 0.00 31 THR A CA 19
ATOM 9396 C C . THR A 1 31 ? 13.623 -4.789 -0.965 1.00 0.00 31 THR A C 19
ATOM 9397 O O . THR A 1 31 ? 14.782 -4.684 -1.366 1.00 0.00 31 THR A O 19
ATOM 9408 N N . ASP A 1 32 ? 12.854 -5.833 -1.273 1.00 0.00 32 ASP A N 19
ATOM 9409 C CA . ASP A 1 32 ? 13.361 -6.926 -2.098 1.00 0.00 32 ASP A CA 19
ATOM 9410 C C . ASP A 1 32 ? 13.050 -6.660 -3.574 1.00 0.00 32 ASP A C 19
ATOM 9411 O O . ASP A 1 32 ? 12.886 -7.578 -4.376 1.00 0.00 32 ASP A O 19
ATOM 9419 N N . THR A 1 33 ? 13.042 -5.387 -3.931 1.00 0.00 33 THR A N 19
ATOM 9420 C CA . THR A 1 33 ? 12.840 -4.947 -5.302 1.00 0.00 33 THR A CA 19
ATOM 9421 C C . THR A 1 33 ? 13.359 -3.513 -5.395 1.00 0.00 33 THR A C 19
ATOM 9422 O O . THR A 1 33 ? 12.790 -2.641 -6.053 1.00 0.00 33 THR A O 19
ATOM 9433 N N . LEU A 1 34 ? 14.441 -3.290 -4.661 1.00 0.00 34 LEU A N 19
ATOM 9434 C CA . LEU A 1 34 ? 15.083 -1.986 -4.533 1.00 0.00 34 LEU A CA 19
ATOM 9435 C C . LEU A 1 34 ? 16.512 -2.202 -4.066 1.00 0.00 34 LEU A C 19
ATOM 9436 O O . LEU A 1 34 ? 16.945 -1.647 -3.054 1.00 0.00 34 LEU A O 19
ATOM 9451 N N . SER A 1 35 ? 17.184 -3.124 -4.733 1.00 0.00 35 SER A N 19
ATOM 9452 C CA . SER A 1 35 ? 18.502 -3.562 -4.325 1.00 0.00 35 SER A CA 19
ATOM 9453 C C . SER A 1 35 ? 19.208 -4.228 -5.493 1.00 0.00 35 SER A C 19
ATOM 9454 O O . SER A 1 35 ? 20.412 -4.532 -5.377 1.00 0.00 35 SER A O 19
ATOM 9463 N N . GLY A 1 1 ? -7.919 -11.764 7.754 1.00 0.00 1 GLY A N 20
ATOM 9464 C CA . GLY A 1 1 ? -9.393 -11.714 7.599 1.00 0.00 1 GLY A CA 20
ATOM 9465 C C . GLY A 1 1 ? -9.880 -10.362 7.118 1.00 0.00 1 GLY A C 20
ATOM 9466 O O . GLY A 1 1 ? -10.807 -9.790 7.690 1.00 0.00 1 GLY A O 20
ATOM 9472 N N . SER A 1 2 ? -9.242 -9.833 6.079 1.00 0.00 2 SER A N 20
ATOM 9473 C CA . SER A 1 2 ? -9.606 -8.528 5.547 1.00 0.00 2 SER A CA 20
ATOM 9474 C C . SER A 1 2 ? -10.997 -8.551 4.911 1.00 0.00 2 SER A C 20
ATOM 9475 O O . SER A 1 2 ? -11.263 -9.335 4.004 1.00 0.00 2 SER A O 20
ATOM 9482 N N . SER A 1 3 ? -11.848 -7.630 5.342 1.00 0.00 3 SER A N 20
ATOM 9483 C CA . SER A 1 3 ? -13.178 -7.474 4.764 1.00 0.00 3 SER A CA 20
ATOM 9484 C C . SER A 1 3 ? -13.092 -6.855 3.371 1.00 0.00 3 SER A C 20
ATOM 9485 O O . SER A 1 3 ? -14.029 -6.936 2.572 1.00 0.00 3 SER A O 20
ATOM 9492 N N . GLY A 1 4 ? -12.002 -6.139 3.145 1.00 0.00 4 GLY A N 20
ATOM 9493 C CA . GLY A 1 4 ? -11.833 -5.384 1.921 1.00 0.00 4 GLY A CA 20
ATOM 9494 C C . GLY A 1 4 ? -12.518 -4.030 1.977 1.00 0.00 4 GLY A C 20
ATOM 9495 O O . GLY A 1 4 ? -13.692 -3.927 2.335 1.00 0.00 4 GLY A O 20
ATOM 9499 N N . LYS A 1 5 ? -11.755 -2.993 1.666 1.00 0.00 5 LYS A N 20
ATOM 9500 C CA . LYS A 1 5 ? -12.215 -1.622 1.715 1.00 0.00 5 LYS A CA 20
ATOM 9501 C C . LYS A 1 5 ? -11.131 -0.758 1.057 1.00 0.00 5 LYS A C 20
ATOM 9502 O O . LYS A 1 5 ? -9.978 -1.174 0.994 1.00 0.00 5 LYS A O 20
ATOM 9517 N N . ARG A 1 6 ? -11.525 0.297 0.363 1.00 0.00 6 ARG A N 20
ATOM 9518 C CA . ARG A 1 6 ? -10.593 1.011 -0.521 1.00 0.00 6 ARG A CA 20
ATOM 9519 C C . ARG A 1 6 ? -9.536 1.913 0.152 1.00 0.00 6 ARG A C 20
ATOM 9520 O O . ARG A 1 6 ? -8.508 2.179 -0.475 1.00 0.00 6 ARG A O 20
ATOM 9538 N N . PRO A 1 7 ? -9.729 2.445 1.382 1.00 0.00 7 PRO A N 20
ATOM 9539 C CA . PRO A 1 7 ? -8.734 3.341 2.011 1.00 0.00 7 PRO A CA 20
ATOM 9540 C C . PRO A 1 7 ? -7.420 2.644 2.376 1.00 0.00 7 PRO A C 20
ATOM 9541 O O . PRO A 1 7 ? -6.556 3.231 3.031 1.00 0.00 7 PRO A O 20
ATOM 9549 N N . PHE A 1 8 ? -7.283 1.394 1.957 1.00 0.00 8 PHE A N 20
ATOM 9550 C CA . PHE A 1 8 ? -6.093 0.596 2.232 1.00 0.00 8 PHE A CA 20
ATOM 9551 C C . PHE A 1 8 ? -4.960 0.959 1.281 1.00 0.00 8 PHE A C 20
ATOM 9552 O O . PHE A 1 8 ? -4.397 0.092 0.608 1.00 0.00 8 PHE A O 20
ATOM 9568 N N . VAL A 1 9 ? -4.640 2.237 1.215 1.00 0.00 9 VAL A N 20
ATOM 9569 C CA . VAL A 1 9 ? -3.581 2.707 0.344 1.00 0.00 9 VAL A CA 20
ATOM 9570 C C . VAL A 1 9 ? -2.231 2.398 0.977 1.00 0.00 9 VAL A C 20
ATOM 9571 O O . VAL A 1 9 ? -2.089 2.441 2.204 1.00 0.00 9 VAL A O 20
ATOM 9584 N N . CYS A 1 10 ? -1.270 2.016 0.154 1.00 0.00 10 CYS A N 20
ATOM 9585 C CA . CYS A 1 10 ? 0.037 1.630 0.636 1.00 0.00 10 CYS A CA 20
ATOM 9586 C C . CYS A 1 10 ? 0.676 2.747 1.445 1.00 0.00 10 CYS A C 20
ATOM 9587 O O . CYS A 1 10 ? 0.681 3.914 1.045 1.00 0.00 10 CYS A O 20
ATOM 9593 N N . ARG A 1 11 ? 1.192 2.368 2.594 1.00 0.00 11 ARG A N 20
ATOM 9594 C CA . ARG A 1 11 ? 1.826 3.296 3.502 1.00 0.00 11 ARG A CA 20
ATOM 9595 C C . ARG A 1 11 ? 3.129 3.835 2.911 1.00 0.00 11 ARG A C 20
ATOM 9596 O O . ARG A 1 11 ? 3.505 4.978 3.161 1.00 0.00 11 ARG A O 20
ATOM 9614 N N . ILE A 1 12 ? 3.862 2.973 2.211 1.00 0.00 12 ILE A N 20
ATOM 9615 C CA . ILE A 1 12 ? 5.174 3.345 1.701 1.00 0.00 12 ILE A CA 20
ATOM 9616 C C . ILE A 1 12 ? 5.065 4.135 0.399 1.00 0.00 12 ILE A C 20
ATOM 9617 O O . ILE A 1 12 ? 5.532 5.273 0.322 1.00 0.00 12 ILE A O 20
ATOM 9632 N N . CYS A 1 13 ? 4.328 3.604 -0.578 1.00 0.00 13 CYS A N 20
ATOM 9633 C CA . CYS A 1 13 ? 4.060 4.375 -1.777 1.00 0.00 13 CYS A CA 20
ATOM 9634 C C . CYS A 1 13 ? 2.661 4.982 -1.689 1.00 0.00 13 CYS A C 20
ATOM 9635 O O . CYS A 1 13 ? 2.348 5.657 -0.713 1.00 0.00 13 CYS A O 20
ATOM 9641 N N . LEU A 1 14 ? 1.821 4.709 -2.672 1.00 0.00 14 LEU A N 20
ATOM 9642 C CA . LEU A 1 14 ? 0.438 5.193 -2.678 1.00 0.00 14 LEU A CA 20
ATOM 9643 C C . LEU A 1 14 ? -0.437 4.326 -3.569 1.00 0.00 14 LEU A C 20
ATOM 9644 O O . LEU A 1 14 ? -1.389 4.810 -4.179 1.00 0.00 14 LEU A O 20
ATOM 9659 N N . SER A 1 15 ? -0.188 3.029 -3.549 1.00 0.00 15 SER A N 20
ATOM 9660 C CA . SER A 1 15 ? -1.040 2.093 -4.260 1.00 0.00 15 SER A CA 20
ATOM 9661 C C . SER A 1 15 ? -2.162 1.624 -3.334 1.00 0.00 15 SER A C 20
ATOM 9662 O O . SER A 1 15 ? -1.893 1.073 -2.272 1.00 0.00 15 SER A O 20
ATOM 9669 N N . ALA A 1 16 ? -3.412 1.845 -3.717 1.00 0.00 16 ALA A N 20
ATOM 9670 C CA . ALA A 1 16 ? -4.534 1.431 -2.879 1.00 0.00 16 ALA A CA 20
ATOM 9671 C C . ALA A 1 16 ? -4.972 0.010 -3.207 1.00 0.00 16 ALA A C 20
ATOM 9672 O O . ALA A 1 16 ? -5.247 -0.310 -4.365 1.00 0.00 16 ALA A O 20
ATOM 9679 N N . PHE A 1 17 ? -5.090 -0.823 -2.184 1.00 0.00 17 PHE A N 20
ATOM 9680 C CA . PHE A 1 17 ? -5.556 -2.195 -2.357 1.00 0.00 17 PHE A CA 20
ATOM 9681 C C . PHE A 1 17 ? -6.815 -2.412 -1.541 1.00 0.00 17 PHE A C 20
ATOM 9682 O O . PHE A 1 17 ? -7.033 -1.730 -0.552 1.00 0.00 17 PHE A O 20
ATOM 9698 N N . THR A 1 18 ? -7.671 -3.316 -1.983 1.00 0.00 18 THR A N 20
ATOM 9699 C CA . THR A 1 18 ? -8.927 -3.558 -1.289 1.00 0.00 18 THR A CA 20
ATOM 9700 C C . THR A 1 18 ? -8.704 -4.181 0.087 1.00 0.00 18 THR A C 20
ATOM 9701 O O . THR A 1 18 ? -9.347 -3.806 1.059 1.00 0.00 18 THR A O 20
ATOM 9712 N N . THR A 1 19 ? -7.845 -5.176 0.163 1.00 0.00 19 THR A N 20
ATOM 9713 C CA . THR A 1 19 ? -7.620 -5.875 1.416 1.00 0.00 19 THR A CA 20
ATOM 9714 C C . THR A 1 19 ? -6.247 -5.569 1.983 1.00 0.00 19 THR A C 20
ATOM 9715 O O . THR A 1 19 ? -5.269 -5.459 1.235 1.00 0.00 19 THR A O 20
ATOM 9726 N N . LYS A 1 20 ? -6.153 -5.609 3.312 1.00 0.00 20 LYS A N 20
ATOM 9727 C CA . LYS A 1 20 ? -4.865 -5.535 3.992 1.00 0.00 20 LYS A CA 20
ATOM 9728 C C . LYS A 1 20 ? -3.968 -6.624 3.463 1.00 0.00 20 LYS A C 20
ATOM 9729 O O . LYS A 1 20 ? -2.753 -6.464 3.345 1.00 0.00 20 LYS A O 20
ATOM 9744 N N . ALA A 1 21 ? -4.598 -7.744 3.175 1.00 0.00 21 ALA A N 20
ATOM 9745 C CA . ALA A 1 21 ? -3.912 -8.906 2.686 1.00 0.00 21 ALA A CA 20
ATOM 9746 C C . ALA A 1 21 ? -3.177 -8.612 1.372 1.00 0.00 21 ALA A C 20
ATOM 9747 O O . ALA A 1 21 ? -2.010 -8.976 1.215 1.00 0.00 21 ALA A O 20
ATOM 9754 N N . ASN A 1 22 ? -3.833 -7.894 0.454 1.00 0.00 22 ASN A N 20
ATOM 9755 C CA . ASN A 1 22 ? -3.181 -7.504 -0.801 1.00 0.00 22 ASN A CA 20
ATOM 9756 C C . ASN A 1 22 ? -2.027 -6.545 -0.538 1.00 0.00 22 ASN A C 20
ATOM 9757 O O . ASN A 1 22 ? -0.961 -6.672 -1.137 1.00 0.00 22 ASN A O 20
ATOM 9767 N N . CYS A 1 23 ? -2.231 -5.608 0.377 1.00 0.00 23 CYS A N 20
ATOM 9768 C CA . CYS A 1 23 ? -1.186 -4.656 0.740 1.00 0.00 23 CYS A CA 20
ATOM 9769 C C . CYS A 1 23 ? 0.033 -5.399 1.288 1.00 0.00 23 CYS A C 20
ATOM 9770 O O . CYS A 1 23 ? 1.174 -5.053 0.980 1.00 0.00 23 CYS A O 20
ATOM 9777 N N . ALA A 1 24 ? -0.222 -6.431 2.086 1.00 0.00 24 ALA A N 20
ATOM 9778 C CA . ALA A 1 24 ? 0.839 -7.240 2.674 1.00 0.00 24 ALA A CA 20
ATOM 9779 C C . ALA A 1 24 ? 1.722 -7.891 1.609 1.00 0.00 24 ALA A C 20
ATOM 9780 O O . ALA A 1 24 ? 2.948 -7.848 1.710 1.00 0.00 24 ALA A O 20
ATOM 9787 N N . ARG A 1 25 ? 1.105 -8.504 0.597 1.00 0.00 25 ARG A N 20
ATOM 9788 C CA . ARG A 1 25 ? 1.876 -9.160 -0.458 1.00 0.00 25 ARG A CA 20
ATOM 9789 C C . ARG A 1 25 ? 2.639 -8.119 -1.281 1.00 0.00 25 ARG A C 20
ATOM 9790 O O . ARG A 1 25 ? 3.791 -8.331 -1.645 1.00 0.00 25 ARG A O 20
ATOM 9808 N N . HIS A 1 26 ? 2.005 -6.972 -1.499 1.00 0.00 26 HIS A N 20
ATOM 9809 C CA . HIS A 1 26 ? 2.619 -5.844 -2.195 1.00 0.00 26 HIS A CA 20
ATOM 9810 C C . HIS A 1 26 ? 3.874 -5.347 -1.472 1.00 0.00 26 HIS A C 20
ATOM 9811 O O . HIS A 1 26 ? 4.825 -4.895 -2.107 1.00 0.00 26 HIS A O 20
ATOM 9824 N N . LEU A 1 27 ? 3.770 -5.254 -0.154 1.00 0.00 27 LEU A N 20
ATOM 9825 C CA . LEU A 1 27 ? 4.777 -4.601 0.680 1.00 0.00 27 LEU A CA 20
ATOM 9826 C C . LEU A 1 27 ? 6.204 -5.078 0.379 1.00 0.00 27 LEU A C 20
ATOM 9827 O O . LEU A 1 27 ? 7.154 -4.310 0.535 1.00 0.00 27 LEU A O 20
ATOM 9842 N N . LYS A 1 28 ? 6.352 -6.347 0.005 1.00 0.00 28 LYS A N 20
ATOM 9843 C CA . LYS A 1 28 ? 7.672 -6.937 -0.252 1.00 0.00 28 LYS A CA 20
ATOM 9844 C C . LYS A 1 28 ? 8.494 -6.130 -1.254 1.00 0.00 28 LYS A C 20
ATOM 9845 O O . LYS A 1 28 ? 9.717 -6.133 -1.182 1.00 0.00 28 LYS A O 20
ATOM 9860 N N . VAL A 1 29 ? 7.841 -5.433 -2.177 1.00 0.00 29 VAL A N 20
ATOM 9861 C CA . VAL A 1 29 ? 8.572 -4.625 -3.145 1.00 0.00 29 VAL A CA 20
ATOM 9862 C C . VAL A 1 29 ? 9.424 -3.575 -2.427 1.00 0.00 29 VAL A C 20
ATOM 9863 O O . VAL A 1 29 ? 10.579 -3.345 -2.788 1.00 0.00 29 VAL A O 20
ATOM 9876 N N . HIS A 1 30 ? 8.867 -2.983 -1.367 1.00 0.00 30 HIS A N 20
ATOM 9877 C CA . HIS A 1 30 ? 9.588 -1.997 -0.561 1.00 0.00 30 HIS A CA 20
ATOM 9878 C C . HIS A 1 30 ? 10.546 -2.675 0.423 1.00 0.00 30 HIS A C 20
ATOM 9879 O O . HIS A 1 30 ? 10.864 -2.129 1.480 1.00 0.00 30 HIS A O 20
ATOM 9892 N N . THR A 1 31 ? 11.062 -3.822 0.022 1.00 0.00 31 THR A N 20
ATOM 9893 C CA . THR A 1 31 ? 12.057 -4.560 0.787 1.00 0.00 31 THR A CA 20
ATOM 9894 C C . THR A 1 31 ? 12.565 -5.705 -0.085 1.00 0.00 31 THR A C 20
ATOM 9895 O O . THR A 1 31 ? 13.004 -6.756 0.391 1.00 0.00 31 THR A O 20
ATOM 9906 N N . ASP A 1 32 ? 12.553 -5.433 -1.383 1.00 0.00 32 ASP A N 20
ATOM 9907 C CA . ASP A 1 32 ? 13.056 -6.344 -2.396 1.00 0.00 32 ASP A CA 20
ATOM 9908 C C . ASP A 1 32 ? 13.056 -5.607 -3.737 1.00 0.00 32 ASP A C 20
ATOM 9909 O O . ASP A 1 32 ? 13.448 -4.438 -3.798 1.00 0.00 32 ASP A O 20
ATOM 9917 N N . THR A 1 33 ? 12.558 -6.246 -4.785 1.00 0.00 33 THR A N 20
ATOM 9918 C CA . THR A 1 33 ? 12.447 -5.611 -6.086 1.00 0.00 33 THR A CA 20
ATOM 9919 C C . THR A 1 33 ? 11.223 -4.697 -6.137 1.00 0.00 33 THR A C 20
ATOM 9920 O O . THR A 1 33 ? 10.113 -5.125 -5.829 1.00 0.00 33 THR A O 20
ATOM 9931 N N . LEU A 1 34 ? 11.421 -3.455 -6.562 1.00 0.00 34 LEU A N 20
ATOM 9932 C CA . LEU A 1 34 ? 10.315 -2.510 -6.691 1.00 0.00 34 LEU A CA 20
ATOM 9933 C C . LEU A 1 34 ? 9.515 -2.778 -7.956 1.00 0.00 34 LEU A C 20
ATOM 9934 O O . LEU A 1 34 ? 8.290 -2.662 -7.965 1.00 0.00 34 LEU A O 20
ATOM 9949 N N . SER A 1 35 ? 10.221 -3.071 -9.034 1.00 0.00 35 SER A N 20
ATOM 9950 C CA . SER A 1 35 ? 9.594 -3.288 -10.323 1.00 0.00 35 SER A CA 20
ATOM 9951 C C . SER A 1 35 ? 8.962 -4.678 -10.395 1.00 0.00 35 SER A C 20
ATOM 9952 O O . SER A 1 35 ? 9.665 -5.635 -10.783 1.00 0.00 35 SER A O 20
#

InterPro domains:
  IPR013087 Zinc finger C2H2-type [PF00096] (305-327)
  IPR013087 Zinc finger C2H2-type [PS00028] (305-327)
  IPR013087 Zinc finger C2H2-type [PS00028] (335-355)
  IPR013087 Zinc finger C2H2-type [PS50157] (303-332)
  IPR013087 Zinc finger C2H2-type [PS50157] (333-360)
  IPR013087 Zinc finger C2H2-type [SM00355] (255-275)
  IPR013087 Zinc finger C2H2-type [SM00355] (303-327)
  IPR013087 Zinc finger C2H2-type [SM00355] (333-355)
  IPR013087 Zinc finger C2H2-type [SM00355] (361-384)
  IPR013087 Zinc finger C2H2-type [SM00355] (590-610)
  IPR013087 Zinc finger C2H2-type [SM00355] (696-723)
  IPR013087 Zinc finger C2H2-type [SM00355] (836-856)
  IPR013087 Zinc finger C2H2-type [SM00355] (868-891)
  IPR013087 Zinc finger C2H2-type [SM00355] (963-989)
  IPR034731 Zinc finger CCHC FOG-type [PS51810] (249-282)
  IPR034731 Zinc finger CCHC FOG-type [PS51810] (584-617)
  IPR034731 Zinc finger CCHC FOG-type [PS51810] (690-723)
  IPR034731 Zinc finger CCHC FOG-type [PS51810] (830-863)
  IPR034731 Zinc finger CCHC FOG-type [PS51810] (957-990)
  IPR036236 Zinc finger C2H2 superfamily [SSF57667] (250-281)

Nearest PDB structures (foldseek):
  1srk-assembly1_A  TM=8.648E-01  e=3.856E-05  Mus musculus
  7txc-assembly1_E  TM=8.262E-01  e=3.644E-01  Homo sapiens
  1yuj-assembly1_A  TM=6.812E-01  e=7.580E-01  Drosophila melanogaster
  8sss-assembly1_A  TM=7.646E-01  e=1.577E+00  Homo sapiens
  2d9h-assembly1_A  TM=7.223E-01  e=3.528E+00  Homo sapiens

GO terms:
  GO:0005634 nucleus (C, IDA)
  GO:0005737 cytoplasm (C, IDA)
  GO:0061629 RNA polymerase II-specific DNA-binding transcription factor binding (F, IDA)
  GO:0045944 positive regulation of transcription by RNA polymerase II (P, IDA)
  GO:0000122 negative regulation of transcription by RNA polymerase II (P, IDA)
  GO:0003714 transcription corepressor activity (F, TAS)
  GO:0030218 erythrocyte differentiation (P, IGI)
  GO:0030219 megakaryocyte differentiation (P, IGI)
  GO:0000122 negative regulation of transcription by RNA polymerase II (P, TAS)
  GO:0035855 megakaryocyte development (P, IMP)
  GO:0030851 granulocyte differentiation (P, IMP)
  GO:0030218 erythrocyte differentiation (P, IMP)
  GO:0030219 megakaryocyte differentiation (P, IMP)
  GO:0032642 regulation of chemokine production (P, IMP)
  GO:0048872 homeostasis of number of cells (P, IMP)
  GO:0060318 definitive erythrocyte differentiation (P, IMP)
  GO:0060319 primitive erythrocyte differentiation (P, IMP)
  GO:0007507 heart development (P, IMP)
  GO:0000122 negative regulation of transcription by RNA polymerase II (P, IMP)
  GO:0005515 protein binding (F, IPI)